Protein AF-R4LUX4-F1 (afdb_monomer)

Nearest PDB structures (foldseek):
  7z79-assembly1_F  TM=7.479E-01  e=6.147E-12  Variovorax paradoxus B4
  3u0g-assembly2_B  TM=7.831E-01  e=1.085E-10  Burkholderia pseudomallei
  3lul-assembly1_A  TM=7.766E-01  e=1.342E-10  Legionella pneumophila subsp. pneumophila str. Philadelphia 1
  3u0g-assembly4_E  TM=7.094E-01  e=3.369E-11  Burkholderia pseudomallei
  3u0g-assembly1_C  TM=7.350E-01  e=1.660E-10  Burkholderia pseudomallei

pLDDT: mean 92.31, std 8.2, range [33.28, 98.62]

Radius of gyration: 31.26 Å; Cα contacts (8 Å, |Δi|>4): 1039; chains: 1; bounding box: 71×44×89 Å

Structure (mmCIF, N/CA/C/O backbone):
data_AF-R4LUX4-F1
#
_entry.id   AF-R4LUX4-F1
#
loop_
_atom_site.group_PDB
_atom_site.id
_atom_site.type_symbol
_atom_site.label_atom_id
_atom_site.label_alt_id
_atom_site.label_comp_id
_atom_site.label_asym_id
_atom_site.label_entity_id
_atom_site.label_seq_id
_atom_site.pdbx_PDB_ins_code
_atom_site.Cartn_x
_atom_site.Cartn_y
_atom_site.Cartn_z
_atom_site.occupancy
_atom_site.B_iso_or_equiv
_atom_site.auth_seq_id
_atom_site.auth_comp_id
_atom_site.auth_asym_id
_atom_site.auth_atom_id
_atom_site.pdbx_PDB_model_num
ATOM 1 N N . MET A 1 1 ? -15.913 13.782 40.954 1.00 81.50 1 MET A N 1
ATOM 2 C CA . MET A 1 1 ? -16.689 12.796 41.747 1.00 81.50 1 MET A CA 1
ATOM 3 C C . MET A 1 1 ? -17.988 13.333 42.365 1.00 81.50 1 MET A C 1
ATOM 5 O O . MET A 1 1 ? -19.037 12.834 41.990 1.00 81.50 1 MET A O 1
ATOM 9 N N . LYS A 1 2 ? -17.994 14.354 43.248 1.00 85.19 2 LYS A N 1
ATOM 10 C CA . LYS A 1 2 ? -19.253 14.875 43.855 1.00 85.19 2 LYS A CA 1
ATOM 11 C C . LYS A 1 2 ? -20.316 15.295 42.820 1.00 85.19 2 LYS A C 1
ATOM 13 O O . LYS A 1 2 ? -21.496 15.018 43.005 1.00 85.19 2 LYS A O 1
ATOM 18 N N . VAL A 1 3 ? -19.883 15.925 41.726 1.00 88.38 3 VAL A N 1
ATOM 19 C CA . VAL A 1 3 ? -20.747 16.317 40.597 1.00 88.38 3 VAL A CA 1
ATOM 20 C C . VAL A 1 3 ? -21.329 15.091 39.877 1.00 88.38 3 VAL A C 1
ATOM 22 O O . VAL A 1 3 ? -22.533 15.034 39.649 1.00 88.38 3 VAL A O 1
ATOM 25 N N . LEU A 1 4 ? -20.501 14.077 39.600 1.00 90.56 4 LEU A N 1
ATOM 26 C CA . LEU A 1 4 ? -20.920 12.819 38.971 1.00 90.56 4 LEU A CA 1
ATOM 27 C C . LEU A 1 4 ? -21.951 12.069 39.825 1.00 90.56 4 LEU A C 1
ATOM 29 O O . LEU A 1 4 ? -23.013 11.719 39.325 1.00 90.56 4 LEU A O 1
ATOM 33 N N . ALA A 1 5 ? -21.687 11.897 41.125 1.00 91.00 5 ALA A N 1
ATOM 34 C CA . ALA A 1 5 ? -22.623 11.250 42.045 1.00 91.00 5 ALA A CA 1
ATOM 35 C C . ALA A 1 5 ? -23.967 11.995 42.118 1.00 91.00 5 ALA A C 1
ATOM 37 O O . ALA A 1 5 ? -25.022 11.368 42.132 1.00 91.00 5 ALA A O 1
ATOM 38 N N . ARG A 1 6 ? -23.953 13.337 42.111 1.00 90.50 6 ARG A N 1
ATOM 39 C CA . ARG A 1 6 ? -25.180 14.148 42.055 1.00 90.50 6 ARG A CA 1
ATOM 40 C C . ARG A 1 6 ? -25.949 13.924 40.750 1.00 90.50 6 ARG A C 1
ATOM 42 O O . ARG A 1 6 ? -27.165 13.769 40.801 1.00 90.50 6 ARG A O 1
ATOM 49 N N . SER A 1 7 ? -25.251 13.893 39.614 1.00 90.94 7 SER A N 1
ATOM 50 C CA . SER A 1 7 ? -25.855 13.620 38.304 1.00 90.94 7 SER A CA 1
ATOM 51 C C . SER A 1 7 ? -26.487 12.225 38.263 1.00 90.94 7 SER A C 1
ATOM 53 O O . SER A 1 7 ? -27.660 12.105 37.919 1.00 90.94 7 SER A O 1
ATOM 55 N N . LEU A 1 8 ? -25.767 11.196 38.724 1.00 91.50 8 LEU A N 1
ATOM 56 C CA . LEU A 1 8 ? -26.280 9.828 38.841 1.00 91.50 8 LEU A CA 1
ATOM 57 C C . LEU A 1 8 ? -27.550 9.778 39.687 1.00 91.50 8 LEU A C 1
ATOM 59 O O . LEU A 1 8 ? -28.575 9.357 39.176 1.00 91.50 8 LEU A O 1
ATOM 63 N N . ARG A 1 9 ? -27.525 10.289 40.926 1.00 92.19 9 ARG A N 1
ATOM 64 C CA . ARG A 1 9 ? -28.705 10.303 41.814 1.00 92.19 9 ARG A CA 1
ATOM 65 C C . ARG A 1 9 ? -29.908 10.993 41.178 1.00 92.19 9 ARG A C 1
ATOM 67 O O . ARG A 1 9 ? -31.028 10.518 41.317 1.00 92.19 9 ARG A O 1
ATOM 74 N N . ARG A 1 10 ? -29.677 12.110 40.481 1.00 89.19 10 ARG A N 1
ATOM 75 C CA . ARG A 1 10 ? -30.729 12.871 39.797 1.00 89.19 10 ARG A CA 1
ATOM 76 C C . ARG A 1 10 ? -31.363 12.072 38.659 1.00 89.19 10 ARG A C 1
ATOM 78 O O . ARG A 1 10 ? -32.576 12.103 38.512 1.00 89.19 10 ARG A O 1
ATOM 85 N N . VAL A 1 11 ? -30.550 11.398 37.848 1.00 87.75 11 VAL A N 1
ATOM 86 C CA . VAL A 1 11 ? -31.018 10.678 36.653 1.00 87.75 11 VAL A CA 1
ATOM 87 C C . VAL A 1 11 ? -31.570 9.294 37.001 1.00 87.75 11 VAL A C 1
ATOM 89 O O . VAL A 1 11 ? -32.545 8.870 36.393 1.00 87.75 11 VAL A O 1
ATOM 92 N N . THR A 1 12 ? -30.974 8.586 37.965 1.00 86.94 12 THR A N 1
ATOM 93 C CA . THR A 1 12 ? -31.423 7.247 38.385 1.00 86.94 12 THR A CA 1
ATOM 94 C C . THR A 1 12 ? -32.532 7.292 39.431 1.00 86.94 12 THR A C 1
ATOM 96 O O . THR A 1 12 ? -33.213 6.293 39.629 1.00 86.94 12 THR A O 1
ATOM 99 N N . GLY A 1 13 ? -32.701 8.419 40.127 1.00 89.44 13 GLY A N 1
ATOM 100 C CA . GLY A 1 13 ? -33.674 8.561 41.207 1.00 89.44 13 GLY A CA 1
ATOM 101 C C . GLY A 1 13 ? -33.299 7.823 42.495 1.00 89.44 13 GLY A C 1
ATOM 102 O O . GLY A 1 13 ? -34.157 7.680 43.358 1.00 89.44 13 GLY A O 1
ATOM 103 N N . VAL A 1 14 ? -32.049 7.359 42.654 1.00 87.88 14 VAL A N 1
ATOM 104 C CA . VAL A 1 14 ? -31.602 6.596 43.836 1.00 87.88 14 VAL A CA 1
ATOM 105 C C . VAL A 1 14 ? -30.815 7.497 44.800 1.00 87.88 14 VAL A C 1
ATOM 107 O O . VAL A 1 14 ? -29.633 7.748 44.556 1.00 87.88 14 VAL A O 1
ATOM 110 N N . PRO A 1 15 ? -31.400 7.990 45.913 1.00 83.75 15 PRO A N 1
ATOM 111 C CA . PRO A 1 15 ? -30.764 9.014 46.750 1.00 83.75 15 PRO A CA 1
ATOM 112 C C . PRO A 1 15 ? -29.515 8.517 47.492 1.00 83.75 15 PRO A C 1
ATOM 114 O O . PRO A 1 15 ? -28.568 9.281 47.687 1.00 83.75 15 PRO A O 1
ATOM 117 N N . GLY A 1 16 ? -29.509 7.235 47.879 1.00 86.56 16 GLY A N 1
ATOM 118 C CA . GLY A 1 16 ? -28.432 6.584 48.635 1.00 86.56 16 GLY A CA 1
ATOM 119 C C . GLY A 1 16 ? -27.226 6.147 47.801 1.00 86.56 16 GLY A C 1
ATOM 120 O O . GLY A 1 16 ? -26.263 5.640 48.365 1.00 86.56 16 GLY A O 1
ATOM 121 N N . LEU A 1 17 ? -27.250 6.353 46.479 1.00 91.88 17 LEU A N 1
ATOM 122 C CA . LEU A 1 17 ? -26.187 5.914 45.578 1.00 91.88 17 LEU A CA 1
ATOM 123 C C . LEU A 1 17 ? -24.848 6.579 45.925 1.00 91.88 17 LEU A C 1
ATOM 125 O O . LEU A 1 17 ? -24.749 7.813 46.025 1.00 91.88 17 LEU A O 1
ATOM 129 N N . THR A 1 18 ? -23.800 5.772 46.059 1.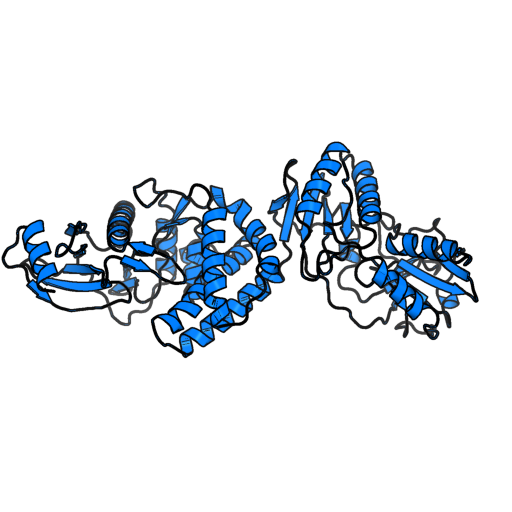00 92.31 18 THR A N 1
ATOM 130 C CA . THR A 1 18 ? -22.417 6.218 46.252 1.00 92.31 18 THR A CA 1
ATOM 131 C C . THR A 1 18 ? -21.567 5.877 45.031 1.00 92.31 18 THR A C 1
ATOM 133 O O . THR A 1 18 ? -21.875 4.975 44.254 1.00 92.31 18 THR A O 1
ATOM 136 N N . VAL A 1 19 ? -20.509 6.664 44.828 1.00 94.19 19 VAL A N 1
ATOM 137 C CA . VAL A 1 19 ? -19.530 6.466 43.755 1.00 94.19 19 VAL A CA 1
ATOM 138 C C . VAL A 1 19 ? -18.154 6.481 44.393 1.00 94.19 19 VAL A C 1
ATOM 140 O O . VAL A 1 19 ? -17.833 7.438 45.109 1.00 94.19 19 VAL A O 1
ATOM 143 N N . ARG A 1 20 ? -17.355 5.446 44.139 1.00 94.50 20 ARG A N 1
ATOM 144 C CA . ARG A 1 20 ? -15.985 5.331 44.645 1.00 94.50 20 ARG A CA 1
ATOM 145 C C . ARG A 1 20 ? -14.988 5.131 43.501 1.00 94.50 20 ARG A C 1
ATOM 147 O O . ARG A 1 20 ? -15.307 4.396 42.564 1.00 94.50 20 ARG A O 1
ATOM 154 N N . PRO A 1 21 ? -13.787 5.731 43.581 1.00 94.62 21 PRO A N 1
ATOM 155 C CA . PRO A 1 21 ? -12.751 5.523 42.580 1.00 94.62 21 PRO A CA 1
ATOM 156 C C . PRO A 1 21 ? -12.417 4.044 42.427 1.00 94.62 21 PRO A C 1
ATOM 158 O O . PRO A 1 21 ? -12.367 3.318 43.425 1.00 94.62 21 PRO A O 1
ATOM 161 N N . TRP A 1 22 ? -12.166 3.604 41.197 1.00 93.00 22 TRP A N 1
ATOM 162 C CA . TRP A 1 22 ? -11.756 2.222 40.955 1.00 93.00 22 TRP A CA 1
ATOM 163 C C . TRP A 1 22 ? -10.667 2.084 39.901 1.00 93.00 22 TRP A C 1
ATOM 165 O O . TRP A 1 22 ? -9.564 1.650 40.227 1.00 93.00 22 TRP A O 1
ATOM 175 N N . ARG A 1 23 ? -10.950 2.455 38.653 1.00 89.44 23 ARG A N 1
ATOM 176 C CA . ARG A 1 23 ? -9.988 2.398 37.549 1.00 89.44 23 ARG A CA 1
ATOM 177 C C . ARG A 1 23 ? -9.995 3.702 36.763 1.00 89.44 23 ARG A C 1
ATOM 179 O O . ARG A 1 23 ? -10.965 4.458 36.765 1.00 89.44 23 ARG A O 1
ATOM 186 N N . ALA A 1 24 ? -8.895 3.948 36.069 1.00 86.44 24 ALA A N 1
ATOM 187 C CA . ALA A 1 24 ? -8.734 5.087 35.186 1.00 86.44 24 ALA A CA 1
ATOM 188 C C . ALA A 1 24 ? -8.078 4.621 33.890 1.00 86.44 24 ALA A C 1
ATOM 190 O O . ALA A 1 24 ? -7.074 3.914 33.932 1.00 86.44 24 ALA A O 1
ATOM 191 N N . GLY A 1 25 ? -8.659 5.009 32.761 1.00 84.12 25 GLY A N 1
ATOM 192 C CA . GLY A 1 25 ? -8.005 4.964 31.461 1.00 84.12 25 GLY A CA 1
ATOM 193 C C . GLY A 1 25 ? -7.471 6.342 31.077 1.00 84.12 25 GLY A C 1
ATOM 194 O O . GLY A 1 25 ? -7.556 7.303 31.847 1.00 84.12 25 GLY A O 1
ATOM 195 N N . THR A 1 26 ? -6.962 6.442 29.853 1.00 84.06 26 THR A N 1
ATOM 196 C CA . THR A 1 26 ? -6.489 7.703 29.270 1.00 84.06 26 THR A CA 1
ATOM 197 C C . THR A 1 26 ? -7.596 8.753 29.238 1.00 84.06 26 THR A C 1
ATOM 199 O O . THR A 1 26 ? -7.427 9.835 29.800 1.00 84.06 26 THR A O 1
ATOM 202 N N . ASP A 1 27 ? -8.758 8.383 28.691 1.00 89.94 27 ASP A N 1
ATOM 203 C CA . ASP A 1 27 ? -9.858 9.311 28.400 1.00 89.94 27 ASP A CA 1
ATOM 204 C C . ASP A 1 27 ? -11.006 9.262 29.409 1.00 89.94 27 ASP A C 1
ATOM 206 O O . ASP A 1 27 ? -11.754 10.230 29.563 1.00 89.94 27 ASP A O 1
ATOM 210 N N . PHE A 1 28 ? -11.154 8.140 30.118 1.00 93.69 28 PHE A N 1
ATOM 211 C CA . PHE A 1 28 ? -12.303 7.869 30.978 1.00 93.69 28 PHE A CA 1
ATOM 212 C C . PHE A 1 28 ? -11.886 7.446 32.382 1.00 93.69 28 PHE A C 1
ATOM 214 O O . PHE A 1 28 ? -10.987 6.627 32.573 1.00 93.69 28 PHE A O 1
ATOM 221 N N . TRP A 1 29 ? -12.613 7.950 33.374 1.00 94.94 29 TRP A N 1
ATOM 222 C CA . TRP A 1 29 ? -12.705 7.319 34.686 1.00 94.94 29 TRP A CA 1
ATOM 223 C C . TRP A 1 29 ? -13.683 6.149 34.617 1.00 94.94 29 TRP A C 1
ATOM 225 O O . TRP A 1 29 ? -14.701 6.247 33.929 1.00 94.94 29 TRP A O 1
ATOM 235 N N . ALA A 1 30 ? -13.397 5.073 35.345 1.00 94.94 30 ALA A N 1
ATOM 236 C CA . ALA A 1 30 ? -14.282 3.932 35.537 1.00 94.94 30 ALA A CA 1
ATOM 237 C C . ALA A 1 30 ? -14.440 3.693 37.044 1.00 94.94 30 ALA A C 1
ATOM 239 O O . ALA A 1 30 ? -13.622 3.017 37.670 1.00 94.94 30 ALA A O 1
ATOM 240 N N . ASP A 1 31 ? -15.483 4.280 37.623 1.00 96.31 31 ASP A N 1
ATOM 241 C CA . ASP A 1 31 ? -15.721 4.298 39.067 1.00 96.31 31 ASP A CA 1
ATOM 242 C C . ASP A 1 31 ? -16.778 3.262 39.463 1.00 96.31 31 ASP A C 1
ATOM 244 O O . ASP A 1 31 ? -17.703 2.979 38.700 1.00 96.31 31 ASP A O 1
ATOM 248 N N . LEU A 1 32 ? -16.667 2.701 40.667 1.00 95.81 32 LEU A N 1
ATOM 249 C CA . LEU A 1 32 ? -17.656 1.758 41.187 1.00 95.81 32 LEU A CA 1
ATOM 250 C C . LEU A 1 32 ? -18.855 2.506 41.762 1.00 95.81 32 LEU A C 1
ATOM 252 O O . LEU A 1 32 ? -18.706 3.524 42.442 1.00 95.81 32 LEU A O 1
ATOM 256 N N . VAL A 1 33 ? -20.040 1.968 41.500 1.00 95.19 33 VAL A N 1
ATOM 257 C CA . VAL A 1 33 ? -21.323 2.498 41.951 1.00 95.19 33 VAL A CA 1
ATOM 258 C C . VAL A 1 33 ? -22.009 1.469 42.837 1.00 95.19 33 VAL A C 1
ATOM 260 O O . VAL A 1 33 ? -22.223 0.327 42.418 1.00 95.19 33 VAL A O 1
ATOM 263 N N . GLU A 1 34 ? -22.385 1.905 44.036 1.00 92.38 34 GLU A N 1
ATOM 264 C CA . GLU A 1 34 ? -23.110 1.115 45.031 1.00 92.38 34 GLU A CA 1
ATOM 265 C C . GLU A 1 34 ? -24.431 1.821 45.351 1.00 92.38 34 GLU A C 1
ATOM 267 O O . GLU A 1 34 ? -24.452 2.986 45.750 1.00 92.38 34 GLU A O 1
ATOM 272 N N . ASP A 1 35 ? -25.550 1.133 45.138 1.00 88.38 35 ASP A N 1
ATOM 273 C CA . ASP A 1 35 ? -26.897 1.688 45.320 1.00 88.38 35 ASP A CA 1
ATOM 274 C C . ASP A 1 35 ? -27.881 0.698 45.969 1.00 88.38 35 ASP A C 1
ATOM 276 O O . ASP A 1 35 ? -29.094 0.869 45.879 1.00 88.38 35 ASP A O 1
ATOM 280 N N . GLY A 1 36 ? -27.349 -0.333 46.637 1.00 82.62 36 GLY A N 1
ATOM 281 C CA . GLY A 1 36 ? -28.125 -1.417 47.249 1.00 82.62 36 GLY A CA 1
ATOM 282 C C . GLY A 1 36 ? -28.483 -2.558 46.291 1.00 82.62 36 GLY A C 1
ATOM 283 O O . GLY A 1 36 ? -29.062 -3.547 46.733 1.00 82.62 36 GLY A O 1
ATOM 284 N N . THR A 1 37 ? -28.125 -2.449 45.006 1.00 83.44 37 THR A N 1
ATOM 285 C CA . THR A 1 37 ? -28.232 -3.531 44.013 1.00 83.44 37 THR A CA 1
ATOM 286 C C . THR A 1 37 ? -26.865 -4.160 43.715 1.00 83.44 37 THR A C 1
ATOM 288 O O . THR A 1 37 ? -25.879 -3.887 44.407 1.00 83.44 37 THR A O 1
ATOM 291 N N . ALA A 1 38 ? -26.794 -5.035 42.704 1.00 87.00 38 ALA A N 1
ATOM 292 C CA . ALA A 1 38 ? -25.530 -5.606 42.250 1.00 87.00 38 ALA A CA 1
ATOM 293 C C . ALA A 1 38 ? -24.514 -4.495 41.893 1.00 87.00 38 ALA A C 1
ATOM 295 O O . ALA A 1 38 ? -24.895 -3.467 41.322 1.00 87.00 38 ALA A O 1
ATOM 296 N N . PRO A 1 39 ? -23.218 -4.678 42.211 1.00 89.12 39 PRO A N 1
ATOM 297 C CA . PRO A 1 39 ? -22.206 -3.666 41.945 1.00 89.12 39 PRO A CA 1
ATOM 298 C C . PRO A 1 39 ? -22.127 -3.347 40.449 1.00 89.12 39 PRO A C 1
ATOM 300 O O . PRO A 1 39 ? -22.263 -4.212 39.583 1.00 89.12 39 PRO A O 1
ATOM 303 N N . SER A 1 40 ? -21.887 -2.076 40.145 1.00 95.75 40 SER A N 1
ATOM 304 C CA . SER A 1 40 ? -21.846 -1.572 38.771 1.00 95.75 40 SER A CA 1
ATOM 305 C C . SER A 1 40 ? -20.712 -0.575 38.585 1.00 95.75 40 SER A C 1
ATOM 307 O O . SER A 1 40 ? -20.124 -0.098 39.556 1.00 95.75 40 SER A O 1
ATOM 309 N N . VAL A 1 41 ? -20.397 -0.270 37.331 1.00 96.12 41 VAL A N 1
ATOM 310 C CA . VAL A 1 41 ? -19.317 0.642 36.952 1.00 96.12 41 VAL A CA 1
ATOM 311 C C . VAL A 1 41 ? -19.913 1.817 36.200 1.00 96.12 41 VAL A C 1
ATOM 313 O O . VAL A 1 41 ? -20.733 1.630 35.304 1.00 96.12 41 VAL A O 1
ATOM 316 N N . VAL A 1 42 ? -19.493 3.033 36.527 1.00 96.25 42 VAL A N 1
ATOM 317 C CA . VAL A 1 42 ? -19.797 4.222 35.734 1.00 96.25 42 VAL A CA 1
ATOM 318 C C . VAL A 1 42 ? -18.545 4.688 35.001 1.00 96.25 42 VAL A C 1
ATOM 320 O O . VAL A 1 42 ? -17.526 4.993 35.617 1.00 96.25 42 VAL A O 1
ATOM 323 N N . ARG A 1 43 ? -18.630 4.750 33.670 1.00 96.44 43 ARG A N 1
ATOM 324 C CA . ARG A 1 43 ? -17.639 5.405 32.814 1.00 96.44 43 ARG A CA 1
ATOM 325 C C . ARG A 1 43 ? -18.000 6.879 32.669 1.00 96.44 43 ARG A C 1
ATOM 327 O O . ARG A 1 43 ? -19.142 7.194 32.331 1.00 96.44 43 ARG A O 1
ATOM 334 N N . SER A 1 44 ? -17.048 7.777 32.911 1.00 95.62 44 SER A N 1
ATOM 335 C CA . SER A 1 44 ? -17.222 9.223 32.699 1.00 95.62 44 SER A CA 1
ATOM 336 C C . SER A 1 44 ? -15.960 9.852 32.103 1.00 95.62 44 SER A C 1
ATOM 338 O O . SER A 1 44 ? -14.862 9.421 32.464 1.00 95.62 44 SER A O 1
ATOM 340 N N . PRO A 1 45 ? -16.071 10.830 31.184 1.00 94.25 45 PRO A N 1
ATOM 341 C CA . PRO A 1 45 ? -14.900 11.434 30.562 1.00 94.25 45 PRO A CA 1
ATOM 342 C C . PRO A 1 45 ? -14.028 12.170 31.584 1.00 94.25 45 PRO A C 1
ATOM 344 O O . PRO A 1 45 ? -14.539 12.811 32.507 1.00 94.25 45 PRO A O 1
ATOM 347 N N . ARG A 1 46 ? -12.706 12.144 31.396 1.00 91.94 46 ARG A N 1
ATOM 348 C CA . ARG A 1 46 ? -11.780 13.008 32.152 1.00 91.94 46 ARG A CA 1
ATOM 349 C C . ARG A 1 46 ? -11.921 14.470 31.729 1.00 91.94 46 ARG A C 1
ATOM 351 O O . ARG A 1 46 ? -11.795 15.363 32.564 1.00 91.94 46 ARG A O 1
ATOM 358 N N . ALA A 1 47 ? -12.245 14.690 30.458 1.00 90.81 47 ALA A N 1
ATOM 359 C CA . ALA A 1 47 ? -12.674 15.956 29.883 1.00 90.81 47 ALA A CA 1
ATOM 360 C C . ALA A 1 47 ? -13.790 15.687 28.862 1.00 90.81 47 ALA A C 1
ATOM 362 O O . ALA A 1 47 ? -13.750 14.682 28.164 1.00 90.81 47 ALA A O 1
ATOM 363 N N . GLU A 1 48 ? -14.785 16.572 28.754 1.00 91.31 48 GLU A N 1
ATOM 364 C CA . GLU A 1 48 ? -15.868 16.402 27.765 1.00 91.31 48 GLU A CA 1
ATOM 365 C C . GLU A 1 48 ? -15.362 16.578 26.328 1.00 91.31 48 GLU A C 1
ATOM 367 O O . GLU A 1 48 ? -15.870 15.933 25.411 1.00 91.31 48 GLU A O 1
ATOM 372 N N . ARG A 1 49 ? -14.365 17.452 26.132 1.00 92.38 49 ARG A N 1
ATOM 373 C CA . ARG A 1 49 ? -13.749 17.722 24.832 1.00 92.38 49 ARG A CA 1
ATOM 374 C C . ARG A 1 49 ? -12.242 17.847 24.939 1.00 92.38 49 ARG A C 1
ATOM 376 O O . ARG A 1 49 ? -11.750 18.548 25.823 1.00 92.38 49 ARG A O 1
ATOM 383 N N . VAL A 1 50 ? -11.532 17.205 24.019 1.00 91.31 50 VAL A N 1
ATOM 384 C CA . VAL A 1 50 ? -10.071 17.279 23.900 1.00 91.31 50 VAL A CA 1
ATOM 385 C C . VAL A 1 50 ? -9.706 17.431 22.433 1.00 91.31 50 VAL A C 1
ATOM 387 O O . VAL A 1 50 ? -10.275 16.762 21.575 1.00 91.31 50 VAL A O 1
ATOM 390 N N . ARG A 1 51 ? -8.727 18.294 22.148 1.00 91.12 51 ARG A N 1
ATOM 391 C CA . ARG A 1 51 ? -8.107 18.389 20.828 1.00 91.12 51 ARG A CA 1
ATOM 392 C C . ARG A 1 51 ? -6.764 17.666 20.840 1.00 91.12 51 ARG A C 1
ATOM 394 O O . ARG A 1 51 ? -5.876 18.075 21.579 1.00 91.12 51 ARG A O 1
ATOM 401 N N . THR A 1 52 ? -6.599 16.665 19.981 1.00 88.38 52 THR A N 1
ATOM 402 C CA . THR A 1 52 ? -5.349 15.906 19.821 1.00 88.38 52 THR A CA 1
ATOM 403 C C . THR A 1 52 ? -4.708 16.163 18.459 1.00 88.38 52 THR A C 1
ATOM 405 O O . THR A 1 52 ? -5.362 16.598 17.505 1.00 88.38 52 THR A O 1
ATOM 408 N N . SER A 1 53 ? -3.406 15.892 18.344 1.00 86.69 53 SER A N 1
ATOM 409 C CA . SER A 1 53 ? -2.674 16.022 17.077 1.00 86.69 53 SER A CA 1
ATOM 410 C C . SER A 1 53 ? -3.084 14.957 16.045 1.00 86.69 53 SER A C 1
ATOM 412 O O . SER A 1 53 ? -2.994 15.192 14.836 1.00 86.69 53 SER A O 1
ATOM 414 N N . TYR A 1 54 ? -3.581 13.807 16.510 1.00 85.56 54 TYR A N 1
ATOM 415 C CA . TYR A 1 54 ? -3.764 12.591 15.718 1.00 85.56 54 TYR A CA 1
ATOM 416 C C . TYR A 1 54 ? -5.233 12.234 15.413 1.00 85.56 54 TYR A C 1
ATOM 418 O O . TYR A 1 54 ? -5.473 11.604 14.385 1.00 85.56 54 TYR A O 1
ATOM 426 N N . ASP A 1 55 ? -6.202 12.679 16.226 1.00 84.38 55 ASP A N 1
ATOM 427 C CA . ASP A 1 55 ? -7.649 12.475 16.002 1.00 84.38 55 ASP A CA 1
ATOM 428 C C . ASP A 1 55 ? -8.460 13.794 15.958 1.00 84.38 55 ASP A C 1
ATOM 430 O O . ASP A 1 55 ? -9.629 13.787 15.576 1.00 84.38 55 ASP A O 1
ATOM 434 N N . GLY A 1 56 ? -7.841 14.954 16.215 1.00 87.69 56 GLY A N 1
ATOM 435 C CA . GLY A 1 56 ? -8.498 16.261 16.084 1.00 87.69 56 GLY A CA 1
ATOM 436 C C . GLY A 1 56 ? -9.351 16.609 17.304 1.00 87.69 56 GLY A C 1
ATOM 437 O O . GLY A 1 56 ? -8.943 16.328 18.423 1.00 87.69 56 GLY A O 1
ATOM 438 N N . ASP A 1 57 ? -10.491 17.281 17.110 1.00 90.19 57 ASP A N 1
ATOM 439 C CA . ASP A 1 57 ? -11.409 17.638 18.205 1.00 90.19 57 ASP A CA 1
ATOM 440 C C . ASP A 1 57 ? -12.352 16.468 18.518 1.00 90.19 57 ASP A C 1
ATOM 442 O O . ASP A 1 57 ? -13.137 16.050 17.663 1.00 90.19 57 ASP A O 1
ATOM 446 N N . VAL A 1 58 ? -12.264 15.933 19.734 1.00 91.38 58 VAL A N 1
ATOM 447 C CA . VAL A 1 58 ? -13.011 14.757 20.190 1.00 91.38 58 VAL A CA 1
ATOM 448 C C . VAL A 1 58 ? -13.989 15.169 21.280 1.00 91.38 58 VAL A C 1
ATOM 450 O O . VAL A 1 58 ? -13.591 15.739 22.291 1.00 91.38 58 VAL A O 1
ATOM 453 N N . ASP A 1 59 ? -15.270 14.847 21.091 1.00 94.19 59 ASP A N 1
ATOM 454 C CA . ASP A 1 59 ? -16.326 15.020 22.092 1.00 94.19 59 ASP A CA 1
ATOM 455 C C . ASP A 1 59 ? -16.639 13.667 22.752 1.00 94.19 59 ASP A C 1
ATOM 457 O O . ASP A 1 59 ? -17.294 12.798 22.166 1.00 94.19 59 A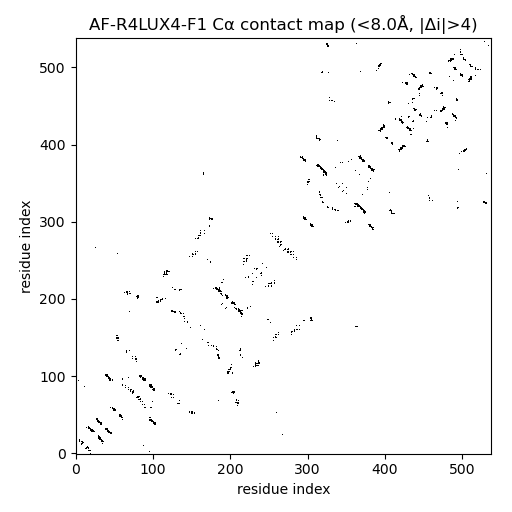SP A O 1
ATOM 461 N N . PHE A 1 60 ? -16.159 13.471 23.980 1.00 94.12 60 PHE A N 1
ATOM 462 C CA . PHE A 1 60 ? -16.261 12.193 24.686 1.00 94.12 60 PHE A CA 1
ATOM 463 C C . PHE A 1 60 ? -17.682 11.865 25.149 1.00 94.12 60 PHE A C 1
ATOM 465 O O . PHE A 1 60 ? -18.027 10.691 25.302 1.00 94.12 60 PHE A O 1
ATOM 472 N N . GLY A 1 61 ? -18.553 12.866 25.284 1.00 94.06 61 GLY A N 1
ATOM 473 C CA . GLY A 1 61 ? -19.981 12.618 25.441 1.00 94.06 61 GLY A CA 1
ATOM 474 C C . GLY A 1 61 ? -20.573 11.930 24.206 1.00 94.06 61 GLY A C 1
ATOM 475 O O . GLY A 1 61 ? -21.465 11.091 24.338 1.00 94.06 61 GLY A O 1
ATOM 476 N N . VAL A 1 62 ? -20.110 12.269 22.989 1.00 94.12 62 VAL A N 1
ATOM 477 C CA . VAL A 1 62 ? -20.578 11.615 21.744 1.00 94.12 62 VAL A CA 1
ATOM 478 C C . VAL A 1 62 ? -20.017 10.201 21.676 1.00 94.12 62 VAL A C 1
ATOM 480 O O . VAL A 1 62 ? -20.721 9.279 21.264 1.00 94.12 62 VAL A O 1
ATOM 483 N N . VAL A 1 63 ? -18.776 10.021 22.128 1.00 95.44 63 VAL A N 1
ATOM 484 C CA . VAL A 1 63 ? -18.133 8.709 22.232 1.00 95.44 63 VAL A CA 1
ATOM 485 C C . VAL A 1 63 ? -18.935 7.765 23.131 1.00 95.44 63 VAL A C 1
ATOM 487 O O . VAL A 1 63 ? -19.231 6.656 22.693 1.00 95.44 63 VAL A O 1
ATOM 490 N N . LEU A 1 64 ? -19.367 8.203 24.321 1.00 96.00 64 LEU A N 1
ATOM 491 C CA . LEU A 1 64 ? -20.189 7.377 25.222 1.00 96.00 64 LEU A CA 1
ATOM 492 C C . LEU A 1 64 ? -21.561 7.029 24.635 1.00 96.00 64 LEU A C 1
ATOM 494 O O . LEU A 1 64 ? -22.039 5.905 24.781 1.00 96.00 64 LEU A O 1
ATOM 498 N N . GLU A 1 65 ? -22.201 7.978 23.951 1.00 95.75 65 GLU A N 1
ATOM 499 C CA . GLU A 1 65 ? -23.475 7.732 23.270 1.00 95.75 65 GLU A CA 1
ATOM 500 C C . GLU A 1 65 ? -23.322 6.674 22.167 1.00 95.75 65 GLU A C 1
ATOM 502 O O . GLU A 1 65 ? -24.136 5.753 22.067 1.00 95.75 65 GLU A O 1
ATOM 507 N N . LYS A 1 66 ? -22.242 6.763 21.380 1.00 96.38 66 LYS A N 1
ATOM 508 C CA . LYS A 1 66 ? -21.880 5.781 20.350 1.00 96.38 66 LYS A CA 1
ATOM 509 C C . LYS A 1 66 ? -21.566 4.409 20.961 1.00 96.38 66 LYS A C 1
ATOM 511 O O . LYS A 1 66 ? -22.068 3.400 20.469 1.00 96.38 66 LYS A O 1
ATOM 516 N N . GLU A 1 67 ? -20.797 4.366 22.049 1.00 97.19 67 GLU A N 1
ATOM 517 C CA . GLU A 1 67 ? -20.483 3.143 22.801 1.00 97.19 67 GLU A CA 1
ATOM 518 C C . GLU A 1 67 ? -21.761 2.449 23.299 1.00 97.19 67 GLU A C 1
ATOM 520 O O . GLU A 1 67 ? -21.926 1.246 23.097 1.00 97.19 67 GLU A O 1
ATOM 525 N N . ALA A 1 68 ? -22.726 3.197 23.843 1.00 97.25 68 ALA A N 1
ATOM 526 C CA . ALA A 1 68 ? -24.009 2.638 24.267 1.00 97.25 68 ALA A CA 1
ATOM 527 C C . ALA A 1 68 ? -24.805 2.013 23.103 1.00 97.25 68 ALA A C 1
ATOM 529 O O . ALA A 1 68 ? -25.479 0.997 23.286 1.00 97.25 68 ALA A O 1
ATOM 530 N N . VAL A 1 69 ? -24.745 2.593 21.899 1.00 97.81 69 VAL A N 1
ATOM 531 C CA . VAL A 1 69 ? -25.370 2.002 20.702 1.00 97.81 69 VAL A CA 1
ATOM 532 C C . VAL A 1 69 ? -24.653 0.711 20.296 1.00 97.81 69 VAL A C 1
ATOM 534 O O . VAL A 1 69 ? -25.325 -0.293 20.053 1.00 97.81 69 VAL A O 1
ATOM 537 N N . ALA A 1 70 ? -23.317 0.703 20.266 1.00 98.06 70 ALA A N 1
ATOM 538 C CA . ALA A 1 70 ? -22.529 -0.486 19.933 1.00 98.06 70 ALA A CA 1
ATOM 539 C C . ALA A 1 70 ? -22.805 -1.646 20.899 1.00 98.06 70 ALA A C 1
ATOM 541 O O . ALA A 1 70 ? -23.113 -2.750 20.452 1.00 98.06 70 ALA A O 1
ATOM 542 N N . LEU A 1 71 ? -22.785 -1.383 22.208 1.00 98.25 71 LEU A N 1
ATOM 543 C CA . LEU A 1 71 ? -23.086 -2.368 23.249 1.00 98.25 71 LEU A CA 1
ATOM 544 C C . LEU A 1 71 ? -24.470 -3.002 23.055 1.00 98.25 71 LEU A C 1
ATOM 546 O O . LEU A 1 71 ? -24.594 -4.223 23.107 1.00 98.25 71 LEU A O 1
ATOM 550 N N . ARG A 1 72 ? -25.508 -2.208 22.748 1.00 97.94 72 ARG A N 1
ATOM 551 C CA . ARG A 1 72 ? -26.853 -2.745 22.459 1.00 97.94 72 ARG A CA 1
ATOM 552 C C . ARG A 1 72 ? -26.869 -3.652 21.234 1.00 97.94 72 ARG A C 1
ATOM 554 O O . ARG A 1 72 ? -27.504 -4.702 21.267 1.00 97.94 72 ARG A O 1
ATOM 561 N N . LEU A 1 73 ? -26.186 -3.257 20.160 1.00 98.25 73 LEU A N 1
ATOM 562 C CA . LEU A 1 73 ? -26.096 -4.057 18.936 1.00 98.25 73 LEU A CA 1
ATOM 563 C C . LEU A 1 73 ? -25.358 -5.378 19.183 1.00 98.25 73 LEU A C 1
ATOM 565 O O . LEU A 1 73 ? -25.800 -6.427 18.720 1.00 98.25 73 LEU A O 1
ATOM 569 N N . MET A 1 74 ? -24.260 -5.333 19.938 1.00 98.50 74 MET A N 1
ATOM 570 C CA . MET A 1 74 ? -23.481 -6.512 20.314 1.00 98.50 74 MET A CA 1
ATOM 571 C C . MET A 1 74 ? -24.283 -7.455 21.216 1.00 98.50 74 MET A C 1
ATOM 573 O O . MET A 1 74 ? -24.330 -8.654 20.940 1.00 98.50 74 MET A O 1
ATOM 577 N N . ALA A 1 75 ? -24.974 -6.924 22.228 1.00 98.19 75 ALA A N 1
ATOM 578 C CA . ALA A 1 75 ? -25.854 -7.698 23.100 1.00 98.19 75 ALA A CA 1
ATOM 579 C C . ALA A 1 75 ? -26.994 -8.362 22.308 1.00 98.19 75 ALA A C 1
ATOM 581 O O . ALA A 1 75 ? -27.228 -9.560 22.452 1.00 98.19 75 ALA A O 1
ATOM 582 N N . ALA A 1 76 ? -27.648 -7.621 21.404 1.00 97.88 76 ALA A N 1
ATOM 583 C CA . ALA A 1 76 ? -28.701 -8.153 20.535 1.00 97.88 76 ALA A CA 1
ATOM 584 C C . ALA A 1 76 ? -28.192 -9.252 19.585 1.00 97.88 76 ALA A C 1
ATOM 586 O O . ALA A 1 76 ? -28.927 -10.179 19.253 1.00 97.88 76 ALA A O 1
ATOM 587 N N . ALA A 1 77 ? -26.923 -9.183 19.175 1.00 97.69 77 ALA A N 1
ATOM 588 C CA . ALA A 1 77 ? -26.259 -10.228 18.402 1.00 97.69 77 ALA A CA 1
ATOM 589 C C . ALA A 1 77 ? -25.763 -11.408 19.263 1.00 97.69 77 ALA A C 1
ATOM 591 O O . ALA A 1 77 ? -25.141 -12.329 18.726 1.00 97.69 77 ALA A O 1
ATOM 592 N N . GLY A 1 78 ? -26.010 -11.396 20.579 1.00 97.94 78 GLY A N 1
ATOM 593 C CA . GLY A 1 78 ? -25.601 -12.429 21.531 1.00 97.94 78 GLY A CA 1
ATOM 594 C C . GLY A 1 78 ? -24.091 -12.480 21.769 1.00 97.94 78 GLY A C 1
ATOM 595 O O . GLY A 1 78 ? -23.540 -13.575 21.931 1.00 97.94 78 GLY A O 1
ATOM 596 N N . LEU A 1 79 ? -23.406 -11.339 21.676 1.00 98.31 79 LEU A N 1
ATOM 597 C CA . LEU A 1 79 ? -21.990 -11.210 22.018 1.00 98.31 79 LEU A CA 1
ATOM 598 C C . LEU A 1 79 ? -21.823 -10.900 23.511 1.00 98.31 79 LEU A C 1
ATOM 600 O O . LEU A 1 79 ? -22.676 -10.221 24.082 1.00 98.31 79 LEU A O 1
ATOM 604 N N . PRO A 1 80 ? -20.728 -11.364 24.139 1.00 97.81 80 PRO A N 1
ATOM 605 C CA . PRO A 1 80 ? -20.467 -11.096 25.547 1.00 97.81 80 PRO A CA 1
ATOM 606 C C . PRO A 1 80 ? -20.071 -9.626 25.733 1.00 97.81 80 PRO A C 1
ATOM 608 O O . PRO A 1 80 ? -18.988 -9.212 25.322 1.00 97.81 80 PRO A O 1
ATOM 611 N N . VAL A 1 81 ? -20.955 -8.834 26.335 1.00 98.19 81 VAL A N 1
ATOM 612 C CA . VAL A 1 81 ? -20.761 -7.411 26.655 1.00 98.19 81 VAL A CA 1
ATOM 613 C C . VAL A 1 81 ? -21.442 -7.088 27.989 1.00 98.19 81 VAL A C 1
ATOM 615 O O . VAL A 1 81 ? -22.389 -7.788 28.355 1.00 98.19 81 VAL A O 1
ATOM 618 N N . PRO A 1 82 ? -21.002 -6.051 28.723 1.00 97.56 82 PRO A N 1
ATOM 619 C CA . PRO A 1 82 ? -21.697 -5.629 29.934 1.00 97.56 82 PRO A CA 1
ATOM 620 C C . PRO A 1 82 ? -23.103 -5.094 29.624 1.00 97.56 82 PRO A C 1
ATOM 622 O O . PRO A 1 82 ? -23.341 -4.471 28.586 1.00 97.56 82 PRO A O 1
ATOM 625 N N . GLU A 1 83 ? -24.025 -5.285 30.564 1.00 96.56 83 GLU A N 1
ATOM 626 C CA . GLU A 1 83 ? -25.365 -4.711 30.500 1.00 96.56 83 GLU A CA 1
ATOM 627 C C . GLU A 1 83 ? -25.305 -3.194 30.706 1.00 96.56 83 GLU A C 1
ATOM 629 O O . GLU A 1 83 ? -24.591 -2.697 31.579 1.00 96.56 83 GLU A O 1
ATOM 634 N N . ILE A 1 84 ? -26.085 -2.443 29.924 1.00 96.88 84 ILE A N 1
ATOM 635 C CA . ILE A 1 84 ? -26.250 -1.002 30.128 1.00 96.88 84 ILE A CA 1
ATOM 636 C C . ILE A 1 84 ? -27.338 -0.769 31.173 1.00 96.88 84 ILE A C 1
ATOM 638 O O . ILE A 1 84 ? -28.517 -0.977 30.901 1.00 96.88 84 ILE A O 1
ATOM 642 N N . LEU A 1 85 ? -26.941 -0.235 32.325 1.00 95.06 85 LEU A N 1
ATOM 643 C CA . LEU A 1 85 ? -27.840 0.083 33.438 1.00 95.06 85 LEU A CA 1
ATOM 644 C C . LEU A 1 85 ? -28.349 1.529 33.391 1.00 95.06 85 LEU A C 1
ATOM 646 O O . LEU A 1 85 ? -29.346 1.873 34.018 1.00 95.06 85 LEU A O 1
ATOM 650 N N . GLY A 1 86 ? -27.656 2.409 32.669 1.00 94.00 86 GLY A N 1
ATOM 651 C CA . GLY A 1 86 ? -28.072 3.797 32.508 1.00 94.00 86 GLY A CA 1
ATOM 652 C C . GLY A 1 86 ? -27.072 4.612 31.705 1.00 94.00 86 GLY A C 1
ATOM 653 O O . GLY A 1 86 ? -25.918 4.227 31.549 1.00 94.00 86 GLY A O 1
ATOM 654 N N . ARG A 1 87 ? -27.505 5.766 31.205 1.00 95.12 87 ARG A N 1
ATOM 655 C CA . ARG A 1 87 ? -26.644 6.710 30.487 1.00 95.12 87 ARG A CA 1
ATOM 656 C C . ARG A 1 87 ? -27.150 8.131 30.664 1.00 95.12 87 ARG A C 1
ATOM 658 O O . ARG A 1 87 ? -28.352 8.339 30.837 1.00 95.12 87 ARG A O 1
ATOM 665 N N . HIS A 1 88 ? -26.254 9.093 30.536 1.00 95.44 88 HIS A N 1
ATOM 666 C CA . HIS A 1 88 ? -26.600 10.503 30.517 1.00 95.44 88 HIS A CA 1
ATOM 667 C C . HIS A 1 88 ? -25.641 11.264 29.614 1.00 95.44 88 HIS A C 1
ATOM 669 O O . HIS A 1 88 ? -24.424 11.089 29.697 1.00 95.44 88 HIS A O 1
ATOM 675 N N . ARG A 1 89 ? -26.204 12.139 28.780 1.00 94.38 89 ARG A N 1
ATOM 676 C CA . ARG A 1 89 ? -25.440 13.081 27.978 1.00 94.38 89 ARG A CA 1
ATOM 677 C C . ARG A 1 89 ? -25.414 14.435 28.675 1.00 94.38 89 ARG A C 1
ATOM 679 O O . ARG A 1 89 ? -26.468 15.031 28.878 1.00 94.38 89 ARG A O 1
ATOM 686 N N . GLY A 1 90 ? -24.215 14.911 28.994 1.00 89.38 90 GLY A N 1
ATOM 687 C CA . GLY A 1 90 ? -24.014 16.240 29.548 1.00 89.38 90 GLY A CA 1
ATOM 688 C C . GLY A 1 90 ? -24.346 17.340 28.543 1.00 89.38 90 GLY A C 1
ATOM 689 O O . GLY A 1 90 ? -23.941 17.264 27.378 1.00 89.38 90 GLY A O 1
ATOM 690 N N . THR A 1 91 ? -25.074 18.362 28.997 1.00 83.44 91 THR A N 1
ATOM 691 C CA . THR A 1 91 ? -25.458 19.532 28.188 1.00 83.44 91 THR A CA 1
ATOM 692 C C . THR A 1 91 ? -24.819 20.843 28.643 1.00 83.44 91 THR A C 1
ATOM 694 O O . THR A 1 91 ? -24.938 21.848 27.946 1.00 83.44 91 THR A O 1
ATOM 697 N N . GLY A 1 92 ? -24.103 20.857 29.772 1.00 77.88 92 GLY A N 1
ATOM 698 C CA . GLY A 1 92 ? -23.472 22.071 30.280 1.00 77.88 92 GLY A CA 1
ATOM 699 C C . GLY A 1 92 ? -22.628 21.876 31.545 1.00 77.88 92 GLY A C 1
ATOM 700 O O . GLY A 1 92 ? -22.466 20.755 32.037 1.00 77.88 92 GLY A O 1
ATOM 701 N N . PRO A 1 93 ? -22.067 22.972 32.087 1.00 73.81 93 PRO A N 1
ATOM 702 C CA . PRO A 1 93 ? -21.236 22.934 33.286 1.00 73.81 93 PRO A CA 1
ATOM 703 C C . PRO A 1 93 ? -21.969 22.302 34.476 1.00 73.81 93 PRO A C 1
ATOM 705 O O . PRO A 1 93 ? -23.073 22.706 34.828 1.00 73.81 93 PRO A O 1
ATOM 708 N N . GLY A 1 94 ? -21.340 21.317 35.123 1.00 77.62 94 GLY A N 1
ATOM 709 C CA . GLY A 1 94 ? -21.929 20.606 36.264 1.00 77.62 94 GLY A CA 1
ATOM 710 C C . GLY A 1 94 ? -22.824 19.415 35.896 1.00 77.62 94 GLY A C 1
ATOM 711 O O . GLY A 1 94 ? -23.316 18.739 36.801 1.00 77.62 94 GLY A O 1
ATOM 712 N N . GLU A 1 95 ? -22.981 19.110 34.607 1.00 86.31 95 GLU A N 1
ATOM 713 C CA . GLU A 1 95 ? -23.718 17.950 34.098 1.00 86.31 95 GLU A CA 1
ATOM 714 C C . GLU A 1 95 ? -22.786 17.058 33.269 1.00 86.31 95 GLU A C 1
ATOM 716 O O . GLU A 1 95 ? -22.740 17.191 32.051 1.00 86.31 95 GLU A O 1
ATOM 721 N N . PRO A 1 96 ? -21.990 16.181 33.905 1.00 92.12 96 PRO A N 1
ATOM 722 C CA . PRO A 1 96 ? -21.040 15.344 33.182 1.00 92.12 96 PRO A CA 1
ATOM 723 C C . PRO A 1 96 ? -21.765 14.250 32.399 1.00 92.12 96 PRO A C 1
ATOM 725 O O . PRO A 1 96 ? -22.730 13.667 32.903 1.00 92.12 96 PRO A O 1
ATOM 728 N N . SER A 1 97 ? -21.255 13.924 31.216 1.00 96.38 97 SER A N 1
ATOM 729 C CA . SER A 1 97 ? -21.643 12.730 30.470 1.00 96.38 97 SER A CA 1
ATOM 730 C C . SER A 1 97 ? -21.194 11.469 31.215 1.00 96.38 97 SER A C 1
ATOM 732 O O . SER A 1 97 ? -20.113 11.438 31.808 1.00 96.38 97 SER A O 1
ATOM 734 N N . TRP A 1 98 ? -22.004 10.411 31.197 1.00 96.69 98 TRP A N 1
ATOM 735 C CA . TRP A 1 98 ? -21.621 9.122 31.774 1.00 96.69 98 TRP A CA 1
ATOM 736 C C . TRP A 1 98 ? -22.418 7.944 31.205 1.00 96.69 98 TRP A C 1
ATOM 738 O O . TRP A 1 98 ? -23.547 8.092 30.732 1.00 96.69 98 TRP A O 1
ATOM 748 N N . LEU A 1 99 ? -21.829 6.753 31.304 1.00 97.25 99 LEU A N 1
ATOM 749 C CA . LEU A 1 99 ? -22.429 5.470 30.944 1.00 97.25 99 LEU A CA 1
ATOM 750 C C . LEU A 1 99 ? -22.259 4.490 32.110 1.00 97.25 99 LEU A C 1
ATOM 752 O O . LEU A 1 99 ? -21.137 4.201 32.520 1.00 97.25 99 LEU A O 1
ATOM 756 N N . ARG A 1 100 ? -23.369 3.997 32.664 1.00 96.50 100 ARG A N 1
ATOM 757 C CA . ARG A 1 100 ? -23.393 3.024 33.761 1.00 96.50 100 ARG A CA 1
ATOM 758 C C . ARG A 1 100 ? -23.602 1.621 33.200 1.00 96.50 100 ARG A C 1
ATOM 760 O O . ARG A 1 100 ? -24.573 1.375 32.486 1.00 96.50 100 ARG A O 1
ATOM 767 N N . LEU A 1 101 ? -22.705 0.716 33.563 1.00 97.12 101 LEU A N 1
ATOM 768 C CA . LEU A 1 101 ? -22.612 -0.652 33.075 1.00 97.12 101 LEU A CA 1
ATOM 769 C C . LEU A 1 101 ? -22.617 -1.646 34.243 1.00 97.12 101 LEU A C 1
ATOM 771 O O . LEU A 1 101 ? -22.154 -1.316 35.339 1.00 97.12 101 LEU A O 1
ATOM 775 N N . SER A 1 102 ? -23.092 -2.870 34.021 1.00 96.19 102 SER A N 1
ATOM 776 C CA . SER A 1 102 ? -22.911 -3.968 34.978 1.00 96.19 102 SER A CA 1
ATOM 777 C C . SER A 1 102 ? -21.423 -4.227 35.220 1.00 96.19 102 SER A C 1
ATOM 779 O O . SER A 1 102 ? -20.631 -4.228 34.273 1.00 96.19 102 SER A O 1
ATOM 781 N N . LEU A 1 103 ? -21.030 -4.489 36.469 1.00 95.25 103 LEU A N 1
ATOM 782 C CA . LEU A 1 103 ? -19.673 -4.948 36.753 1.00 95.25 103 LEU A CA 1
ATOM 783 C C . LEU A 1 103 ? -19.515 -6.388 36.249 1.00 95.25 103 LEU A C 1
ATOM 785 O O . LEU A 1 103 ? -20.291 -7.258 36.630 1.00 95.25 103 LEU A O 1
ATOM 789 N N . VAL A 1 104 ? -18.503 -6.635 35.416 1.00 94.00 104 VAL A N 1
ATOM 790 C CA . VAL A 1 104 ? -18.189 -7.974 34.899 1.00 94.00 104 VAL A CA 1
ATOM 791 C C . VAL A 1 104 ? -17.042 -8.569 35.722 1.00 94.00 104 VAL A C 1
ATOM 793 O O . VAL A 1 104 ? -15.932 -8.021 35.672 1.00 94.00 104 VAL A O 1
ATOM 796 N N . PRO A 1 105 ? -17.270 -9.657 36.478 1.00 90.81 105 PRO A N 1
ATOM 797 C CA . PRO A 1 105 ? -16.198 -10.404 37.126 1.00 90.81 105 PRO A CA 1
ATOM 798 C C . PRO A 1 105 ? -15.196 -10.922 36.090 1.00 90.81 105 PRO A C 1
ATOM 800 O O . PRO A 1 105 ? -15.576 -11.356 35.005 1.00 90.81 105 PRO A O 1
ATOM 803 N N . HIS A 1 106 ? -13.903 -10.801 36.382 1.00 92.12 106 HIS A N 1
ATOM 804 C CA . HIS A 1 106 ? -12.850 -11.312 35.509 1.00 92.12 106 HIS A CA 1
ATOM 805 C C . HIS A 1 106 ? -11.539 -11.499 36.264 1.00 92.12 106 HIS A C 1
ATOM 807 O O . HIS A 1 106 ? -11.212 -10.761 37.198 1.00 92.12 106 HIS A O 1
ATOM 813 N N . ASP A 1 107 ? -10.765 -12.458 35.782 1.00 89.31 107 ASP A N 1
ATOM 814 C CA . ASP A 1 107 ? -9.447 -12.810 36.274 1.00 89.31 107 ASP A CA 1
ATOM 815 C C . ASP A 1 107 ? -8.406 -11.823 35.721 1.00 89.31 107 ASP A C 1
ATOM 817 O O . ASP A 1 107 ? -8.323 -11.589 34.513 1.00 89.31 107 ASP A O 1
ATOM 821 N N . GLN A 1 108 ? -7.562 -11.249 36.583 1.00 79.19 108 GLN A N 1
ATOM 822 C CA . GLN A 1 108 ? -6.584 -10.230 36.160 1.00 79.19 108 GLN A CA 1
ATOM 823 C C . GLN A 1 108 ? -5.501 -10.788 35.214 1.00 79.19 108 GLN A C 1
ATOM 825 O O . GLN A 1 108 ? -4.986 -10.067 34.358 1.00 79.19 108 GLN A O 1
ATOM 830 N N . HIS A 1 109 ? -5.186 -12.084 35.321 1.00 81.56 109 HIS A N 1
ATOM 831 C CA . HIS A 1 109 ? -4.075 -12.727 34.607 1.00 81.56 109 HIS A CA 1
ATOM 832 C C . HIS A 1 109 ? -4.476 -13.971 33.787 1.00 81.56 109 HIS A C 1
ATOM 834 O O . HIS A 1 109 ? -3.609 -14.735 33.383 1.00 81.56 109 HIS A O 1
ATOM 840 N N . ALA A 1 110 ? -5.760 -14.179 33.473 1.00 85.62 110 ALA A N 1
ATOM 841 C CA . ALA A 1 110 ? -6.211 -15.378 32.743 1.00 85.62 110 ALA A CA 1
ATOM 842 C C . ALA A 1 110 ? -5.759 -15.423 31.280 1.00 85.62 110 ALA A C 1
ATOM 844 O O . ALA A 1 110 ? -5.923 -14.445 30.572 1.00 85.62 110 ALA A O 1
ATOM 845 N N . GLU A 1 111 ? -5.244 -16.533 30.766 1.00 90.19 111 GLU A N 1
ATOM 846 C CA . GLU A 1 111 ? -4.875 -16.648 29.346 1.00 90.19 111 GLU A CA 1
ATOM 847 C C . GLU A 1 111 ? -6.043 -16.320 28.394 1.00 90.19 111 GLU A C 1
ATOM 849 O O . GLU A 1 111 ? -7.205 -16.602 28.690 1.00 90.19 111 GLU A O 1
ATOM 854 N N . LEU A 1 112 ? -5.746 -15.685 27.249 1.00 93.69 112 LEU A N 1
ATOM 855 C CA . LEU A 1 112 ? -6.779 -15.359 26.260 1.00 93.69 112 LEU A CA 1
ATOM 856 C C . LEU A 1 112 ? -7.090 -16.598 25.411 1.00 93.69 112 LEU A C 1
ATOM 858 O O . LEU A 1 112 ? -6.195 -17.074 24.713 1.00 93.69 112 LEU A O 1
ATOM 862 N N . PRO A 1 113 ? -8.345 -17.078 25.361 1.00 95.56 113 PRO A N 1
ATOM 863 C CA . PRO A 1 113 ? -8.722 -18.149 24.446 1.00 95.56 113 PRO A CA 1
ATOM 864 C C . PRO A 1 113 ? -8.844 -17.586 23.017 1.00 95.56 113 PRO A C 1
ATOM 866 O O . PRO A 1 113 ? -9.935 -17.218 22.573 1.00 95.56 113 PRO A O 1
ATOM 869 N N . LEU A 1 114 ? -7.720 -17.481 22.297 1.00 96.75 114 LEU A N 1
ATOM 870 C CA . LEU A 1 114 ? -7.617 -16.758 21.019 1.00 96.75 114 LEU A CA 1
ATOM 871 C C . LEU A 1 114 ? -8.539 -17.306 19.921 1.00 96.75 114 LEU A C 1
ATOM 873 O O . LEU A 1 114 ? -9.146 -16.517 19.202 1.00 96.75 114 LEU A O 1
ATOM 877 N N . ASP A 1 115 ? -8.727 -18.624 19.834 1.00 96.81 115 ASP A N 1
ATOM 878 C CA . ASP A 1 115 ? -9.707 -19.238 18.922 1.00 96.81 115 ASP A CA 1
ATOM 879 C C . ASP A 1 115 ? -11.143 -18.755 19.215 1.00 96.81 115 ASP A C 1
ATOM 881 O O . ASP A 1 115 ? -11.878 -18.313 18.328 1.00 96.81 115 ASP A O 1
ATOM 885 N N . ARG A 1 116 ? -11.535 -18.705 20.494 1.00 97.50 116 ARG A N 1
ATOM 886 C CA . ARG A 1 116 ? -12.853 -18.183 20.888 1.00 97.50 116 ARG A CA 1
ATOM 887 C C . ARG A 1 116 ? -12.981 -16.693 20.596 1.00 97.50 116 ARG A C 1
ATOM 889 O O . ARG A 1 116 ? -14.040 -16.265 20.133 1.00 97.50 116 ARG A O 1
ATOM 896 N N . LEU A 1 117 ? -11.919 -15.921 20.827 1.00 98.00 117 LEU A N 1
ATOM 897 C CA . LEU A 1 117 ? -11.882 -14.503 20.481 1.00 98.00 117 LEU A CA 1
ATOM 898 C C . LEU A 1 117 ? -12.078 -14.304 18.973 1.00 98.00 117 LEU A C 1
ATOM 900 O O . LEU A 1 117 ? -12.925 -13.505 18.582 1.00 98.00 117 LEU A O 1
ATOM 904 N N . GLY A 1 118 ? -11.385 -15.078 18.134 1.00 98.12 118 GLY A N 1
ATOM 905 C CA . GLY A 1 118 ? -11.563 -15.056 16.682 1.00 98.12 118 GLY A CA 1
ATOM 906 C C . GLY A 1 118 ? -13.018 -15.302 16.272 1.00 98.12 118 GLY A C 1
ATOM 907 O O . GLY A 1 118 ? -13.579 -14.544 15.479 1.00 98.12 118 GLY A O 1
ATOM 908 N N . GLY A 1 119 ? -13.677 -16.294 16.879 1.00 98.31 119 GLY A N 1
ATOM 909 C CA . GLY A 1 119 ? -15.096 -16.576 16.635 1.00 98.31 119 GLY A CA 1
ATOM 910 C C . GLY A 1 119 ? -16.038 -15.440 17.060 1.00 98.31 119 GLY A C 1
ATOM 911 O O . GLY A 1 119 ? -17.008 -15.139 16.357 1.00 98.31 119 GLY A O 1
ATOM 912 N N . ILE A 1 120 ? -15.749 -14.769 18.180 1.00 98.56 120 ILE A N 1
ATOM 913 C CA . ILE A 1 120 ? -16.497 -13.589 18.645 1.00 98.56 120 ILE A CA 1
ATOM 914 C C . ILE A 1 120 ? -16.305 -12.416 17.679 1.00 98.56 120 ILE A C 1
ATOM 916 O O . ILE A 1 120 ? -17.295 -11.813 17.264 1.00 98.56 120 ILE A O 1
ATOM 920 N N . VAL A 1 121 ? -15.069 -12.130 17.264 1.00 98.62 121 VAL A N 1
ATOM 921 C CA . VAL A 1 121 ? -14.755 -11.047 16.316 1.00 98.62 121 VAL A CA 1
ATOM 922 C C . VAL A 1 121 ? -15.407 -11.300 14.955 1.00 98.62 121 VAL A C 1
ATOM 924 O O . VAL A 1 121 ? -15.967 -10.387 14.355 1.00 98.62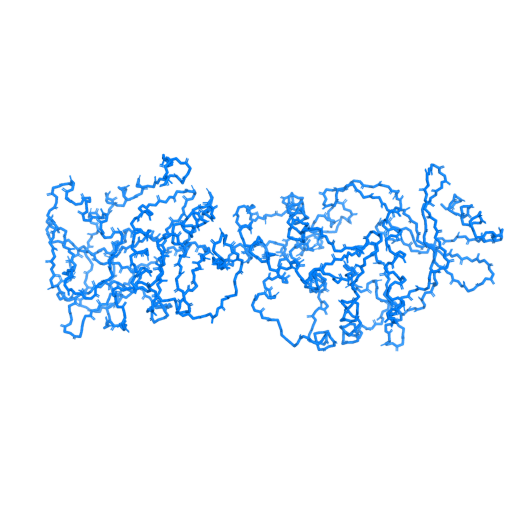 121 VAL A O 1
ATOM 927 N N . ARG A 1 122 ? -15.460 -12.553 14.486 1.00 98.56 122 ARG A N 1
ATOM 928 C CA . ARG A 1 122 ? -16.207 -12.917 13.269 1.00 98.56 122 ARG A CA 1
ATOM 929 C C . ARG A 1 122 ? -17.691 -12.560 13.381 1.00 98.56 122 ARG A C 1
ATOM 931 O O . ARG A 1 122 ? -18.267 -12.027 12.434 1.00 98.56 122 ARG A O 1
ATOM 938 N N . ARG A 1 123 ? -18.320 -12.859 14.521 1.00 98.50 123 ARG A N 1
ATOM 939 C CA . ARG A 1 123 ? -19.731 -12.522 14.770 1.00 98.50 123 ARG A CA 1
ATOM 940 C C . ARG A 1 123 ? -19.938 -11.012 14.899 1.00 98.50 123 ARG A C 1
ATOM 942 O O . ARG A 1 123 ? -20.905 -10.507 14.336 1.00 98.50 123 ARG A O 1
ATOM 949 N N . LEU A 1 124 ? -19.023 -10.298 15.559 1.00 98.62 124 LEU A N 1
ATOM 950 C CA . LEU A 1 124 ? -19.001 -8.832 15.620 1.00 98.62 124 LEU A CA 1
ATOM 951 C C . LEU A 1 124 ? -18.974 -8.218 14.217 1.00 98.62 124 LEU A C 1
ATOM 953 O O . LEU A 1 124 ? -19.846 -7.419 13.881 1.00 98.62 124 LEU A O 1
ATOM 957 N N . HIS A 1 125 ? -18.067 -8.681 13.356 1.00 98.50 125 HIS A N 1
ATOM 958 C CA . HIS A 1 125 ? -17.982 -8.243 11.964 1.00 98.50 125 HIS A CA 1
ATOM 959 C C . HIS A 1 125 ? -19.220 -8.602 11.119 1.00 98.50 125 HIS A C 1
ATOM 961 O O . HIS A 1 125 ? -19.406 -8.056 10.028 1.00 98.50 125 HIS A O 1
ATOM 967 N N . GLY A 1 126 ? -20.090 -9.494 11.602 1.00 98.06 126 GLY A N 1
ATOM 968 C CA . GLY A 1 126 ? -21.392 -9.783 11.000 1.00 98.06 126 GLY A CA 1
ATOM 969 C C . GLY A 1 126 ? -22.453 -8.705 11.252 1.00 98.06 126 GLY A C 1
ATOM 970 O O . GLY A 1 126 ? -23.435 -8.638 10.512 1.00 98.06 126 GLY A O 1
ATOM 971 N N . ILE A 1 127 ? -22.264 -7.841 12.254 1.00 98.38 127 ILE A N 1
ATOM 972 C CA . ILE A 1 127 ? -23.191 -6.755 12.592 1.00 98.38 127 ILE A CA 1
ATOM 973 C C . ILE A 1 127 ? -22.985 -5.602 11.603 1.00 98.38 127 ILE A C 1
ATOM 975 O O . ILE A 1 127 ? -21.889 -5.055 11.506 1.00 98.38 127 ILE A O 1
ATOM 979 N N . ARG A 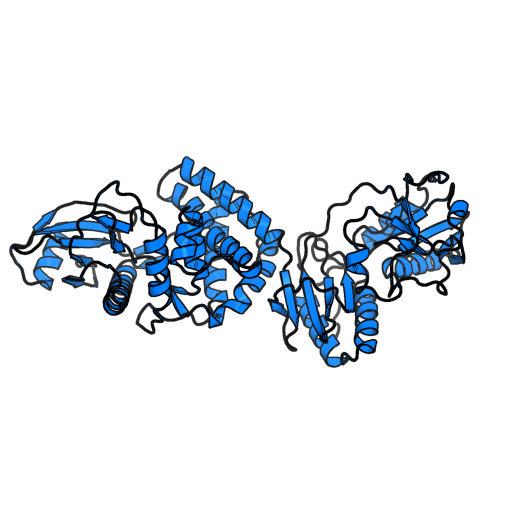1 128 ? -24.044 -5.203 10.883 1.00 97.56 128 ARG A N 1
ATOM 980 C CA . ARG A 1 128 ? -24.008 -4.127 9.872 1.00 97.56 128 ARG A CA 1
ATOM 981 C C . ARG A 1 128 ? -24.952 -2.979 10.235 1.00 97.56 128 ARG A C 1
ATOM 983 O O . ARG A 1 128 ? -26.085 -2.941 9.747 1.00 97.56 128 ARG A O 1
ATOM 990 N N . PRO A 1 129 ? -24.545 -2.073 11.136 1.00 95.94 129 PRO A N 1
ATOM 991 C CA . PRO A 1 129 ? -25.461 -1.096 11.698 1.00 95.94 129 PRO A CA 1
ATOM 992 C C . PRO A 1 129 ? -25.764 0.059 10.735 1.00 95.94 129 PRO A C 1
ATOM 994 O O . PRO A 1 129 ? -24.942 0.456 9.910 1.00 95.94 129 PRO A O 1
ATOM 997 N N . ARG A 1 130 ? -26.971 0.614 10.881 1.00 93.44 130 ARG A N 1
ATOM 998 C CA . ARG A 1 130 ? -27.404 1.907 10.329 1.00 93.44 130 ARG A CA 1
ATOM 999 C C . ARG A 1 130 ? -28.051 2.716 11.449 1.00 93.44 130 ARG A C 1
ATOM 1001 O O . ARG A 1 130 ? -29.264 2.903 11.479 1.00 93.44 130 ARG A O 1
ATOM 1008 N N . ALA A 1 131 ? -27.238 3.088 12.429 1.00 93.06 131 ALA A N 1
ATOM 1009 C CA . ALA A 1 131 ? -27.662 3.785 13.635 1.00 93.06 131 ALA A CA 1
ATOM 1010 C C . ALA A 1 131 ? -26.919 5.120 13.792 1.00 93.06 131 ALA A C 1
ATOM 1012 O O . ALA A 1 131 ? -25.910 5.378 13.126 1.00 93.06 131 ALA A O 1
ATOM 1013 N N . ALA A 1 132 ? -27.419 5.974 14.687 1.00 87.56 132 ALA A N 1
ATOM 1014 C CA . ALA A 1 132 ? -26.777 7.242 15.021 1.00 87.56 132 ALA A CA 1
ATOM 1015 C C . ALA A 1 132 ? -25.332 7.005 15.494 1.00 87.56 132 ALA A C 1
ATOM 1017 O O . ALA A 1 132 ? -25.091 6.196 16.388 1.00 87.56 132 ALA A O 1
ATOM 1018 N N . GLY A 1 133 ? -24.368 7.674 14.855 1.00 88.06 133 GLY A N 1
ATOM 1019 C CA . GLY A 1 133 ? -22.935 7.519 15.142 1.00 88.06 133 GLY A CA 1
ATOM 1020 C C . GLY A 1 133 ? -22.293 6.214 14.645 1.00 88.06 133 GLY A C 1
ATOM 1021 O O . GLY A 1 133 ? -21.070 6.120 14.646 1.00 88.06 133 GLY A O 1
ATOM 1022 N N . LEU A 1 134 ? -23.082 5.236 14.183 1.00 95.50 134 LEU A N 1
ATOM 1023 C CA . LEU A 1 134 ? -22.623 3.941 13.668 1.00 95.50 134 LEU A CA 1
ATOM 1024 C C . LEU A 1 134 ? -23.367 3.595 12.378 1.00 95.50 134 LEU A C 1
ATOM 1026 O O . LEU A 1 134 ? -24.318 2.812 12.358 1.00 95.50 134 LEU A O 1
ATOM 1030 N N . SER A 1 135 ? -22.924 4.210 11.288 1.00 94.69 135 SER A N 1
ATOM 1031 C CA . SER A 1 135 ? -23.379 3.926 9.928 1.00 94.69 135 SER A CA 1
ATOM 1032 C C . SER A 1 135 ? -22.176 3.903 8.982 1.00 94.69 135 SER A C 1
ATOM 1034 O O . SER A 1 135 ? -21.171 4.551 9.289 1.00 94.69 135 SER A O 1
ATOM 1036 N N . PRO A 1 136 ? -22.247 3.188 7.843 1.00 95.06 136 PRO A N 1
ATOM 1037 C CA . PRO A 1 136 ? -21.165 3.179 6.866 1.00 95.06 136 PRO A CA 1
ATOM 1038 C C . PRO A 1 136 ? -20.779 4.597 6.440 1.00 95.06 136 PRO A C 1
ATOM 1040 O O . PRO A 1 136 ? -21.645 5.441 6.192 1.00 95.06 136 PRO A O 1
ATOM 1043 N N . HIS A 1 137 ? -19.476 4.851 6.338 1.00 93.00 137 HIS A N 1
ATOM 1044 C CA . HIS A 1 137 ? -18.977 6.140 5.873 1.00 93.00 137 HIS A CA 1
ATOM 1045 C C . HIS A 1 137 ? -19.392 6.392 4.412 1.00 93.00 137 HIS A C 1
ATOM 1047 O O . HIS A 1 137 ? -19.314 5.467 3.601 1.00 93.00 137 HIS A O 1
ATOM 1053 N N . PRO A 1 138 ? -19.735 7.641 4.027 1.00 90.50 138 PRO A N 1
ATOM 1054 C CA . PRO A 1 138 ? -20.045 7.978 2.633 1.00 90.50 138 PRO A CA 1
ATOM 1055 C C . PRO A 1 138 ? -18.909 7.633 1.661 1.00 90.50 138 PRO A C 1
ATOM 1057 O O . PRO A 1 138 ? -19.148 7.254 0.519 1.00 90.50 138 PRO A O 1
ATOM 1060 N N . SER A 1 139 ? -17.663 7.749 2.127 1.00 91.81 139 SER A N 1
ATOM 1061 C CA . SER A 1 139 ? -16.470 7.297 1.416 1.00 91.81 139 SER A CA 1
ATOM 1062 C C . SER A 1 139 ? -15.496 6.660 2.400 1.00 91.81 139 SER A C 1
ATOM 1064 O O . SER A 1 139 ? -14.819 7.358 3.156 1.00 91.81 139 SER A O 1
ATOM 1066 N N . TRP A 1 140 ? -15.409 5.328 2.378 1.00 93.88 140 TRP A N 1
ATOM 1067 C CA . TRP A 1 140 ? -14.443 4.588 3.194 1.00 93.88 140 TRP A CA 1
ATOM 1068 C C . TRP A 1 140 ? -12.999 4.968 2.852 1.00 93.88 140 TRP A C 1
ATOM 1070 O O . TRP A 1 140 ? -12.197 5.256 3.736 1.00 93.88 140 TRP A O 1
ATOM 1080 N N . THR A 1 141 ? -12.683 5.047 1.558 1.00 90.19 141 THR A N 1
ATOM 1081 C CA . THR A 1 141 ? -11.362 5.463 1.077 1.00 90.19 141 THR A CA 1
ATOM 1082 C C . THR A 1 141 ? -11.005 6.867 1.558 1.00 90.19 141 THR A C 1
ATOM 1084 O O . THR A 1 141 ? -9.892 7.079 2.031 1.00 90.19 141 THR A O 1
ATOM 1087 N N . GLY A 1 142 ? -11.940 7.820 1.473 1.00 92.06 142 GLY A N 1
ATOM 1088 C CA . GLY A 1 142 ? -11.724 9.187 1.951 1.00 92.06 142 GLY A CA 1
ATOM 1089 C C . GLY A 1 142 ? -11.474 9.239 3.458 1.00 92.06 142 GLY A C 1
ATOM 1090 O O . GLY A 1 142 ? -10.504 9.858 3.891 1.00 92.06 142 GLY A O 1
ATOM 1091 N N . PHE A 1 143 ? -12.296 8.527 4.237 1.00 94.88 143 PHE A N 1
ATOM 1092 C CA . PHE A 1 143 ? -12.164 8.437 5.691 1.00 94.88 143 PHE A CA 1
ATOM 1093 C C . PHE A 1 143 ? -10.796 7.884 6.118 1.00 94.88 143 PHE A C 1
ATOM 1095 O O . PHE A 1 143 ? -10.080 8.534 6.883 1.00 94.88 143 PHE A O 1
ATOM 1102 N N . VAL A 1 144 ? -10.394 6.723 5.585 1.00 95.88 144 VAL A N 1
ATOM 1103 C CA . VAL A 1 144 ? -9.116 6.094 5.955 1.00 95.88 144 VAL A CA 1
ATOM 1104 C C . VAL A 1 144 ? -7.929 6.947 5.507 1.00 95.88 144 VAL A C 1
ATOM 1106 O O . VAL A 1 144 ? -6.994 7.116 6.283 1.00 95.88 144 VAL A O 1
ATOM 1109 N N . ARG A 1 145 ? -7.959 7.536 4.301 1.00 94.38 145 ARG A N 1
ATOM 1110 C CA . ARG A 1 145 ? -6.879 8.424 3.827 1.00 94.38 145 ARG A CA 1
ATOM 1111 C C . ARG A 1 145 ? -6.707 9.641 4.728 1.00 94.38 145 ARG A C 1
ATOM 1113 O O . ARG A 1 145 ? -5.591 9.933 5.144 1.00 94.38 145 ARG A O 1
ATOM 1120 N N . GLN A 1 146 ? -7.799 10.333 5.058 1.00 93.69 146 GLN A N 1
ATOM 1121 C CA . GLN A 1 146 ? -7.749 11.503 5.936 1.00 93.69 146 GLN A CA 1
ATOM 1122 C C . GLN A 1 146 ? -7.119 11.151 7.289 1.00 93.69 146 GLN A C 1
ATOM 1124 O O . GLN A 1 146 ? -6.189 11.831 7.729 1.00 93.69 146 GLN A O 1
ATOM 1129 N N . ARG A 1 147 ? -7.599 10.066 7.904 1.00 94.06 147 ARG A N 1
ATOM 1130 C CA . ARG A 1 147 ? -7.104 9.548 9.182 1.00 94.06 147 ARG A CA 1
ATOM 1131 C C . ARG A 1 147 ? -5.620 9.184 9.115 1.00 94.06 147 ARG A C 1
ATOM 1133 O O . ARG A 1 147 ? -4.833 9.670 9.926 1.00 94.06 147 ARG A O 1
ATOM 1140 N N . LEU A 1 148 ? -5.230 8.384 8.124 1.00 96.06 148 LEU A N 1
ATOM 1141 C CA . LEU A 1 148 ? -3.855 7.927 7.950 1.00 96.06 148 LEU A CA 1
ATOM 1142 C C . LEU A 1 148 ? -2.896 9.107 7.768 1.00 96.06 148 LEU A C 1
ATOM 1144 O O . LEU A 1 148 ? -1.858 9.152 8.418 1.00 96.06 148 LEU A O 1
ATOM 1148 N N . TRP A 1 149 ? -3.245 10.096 6.940 1.00 95.19 149 TRP A N 1
ATOM 1149 C CA . TRP A 1 149 ? -2.383 11.257 6.700 1.00 95.19 149 TRP A CA 1
ATOM 1150 C C . TRP A 1 149 ? -2.286 12.201 7.885 1.00 95.19 149 TRP A C 1
ATOM 1152 O O . TRP A 1 149 ? -1.228 12.789 8.107 1.00 95.19 149 TRP A O 1
ATOM 1162 N N . GLN A 1 150 ? -3.353 12.346 8.666 1.00 94.94 150 GLN A N 1
ATOM 1163 C CA . GLN A 1 150 ? -3.282 13.087 9.920 1.00 94.94 150 GLN A CA 1
ATOM 1164 C C . GLN A 1 150 ? -2.274 12.443 10.878 1.00 94.94 150 GLN A C 1
ATOM 1166 O O . GLN A 1 150 ? -1.376 13.125 11.373 1.00 94.94 150 GLN A O 1
ATOM 1171 N N . ARG A 1 151 ? -2.354 11.123 11.051 1.00 96.38 151 ARG A N 1
ATOM 1172 C CA . ARG A 1 151 ? -1.456 10.358 11.926 1.00 96.38 151 ARG A CA 1
ATOM 1173 C C . ARG A 1 151 ? -0.029 10.309 11.405 1.00 96.38 151 ARG A C 1
ATOM 1175 O O . ARG A 1 151 ? 0.902 10.490 12.178 1.00 96.38 151 ARG A O 1
ATOM 1182 N N . LEU A 1 152 ? 0.154 10.163 10.094 1.00 96.25 152 LEU A N 1
ATOM 1183 C CA . LEU A 1 152 ? 1.467 10.211 9.456 1.00 96.25 152 LEU A CA 1
ATOM 1184 C C . LEU A 1 152 ? 2.150 11.568 9.691 1.00 96.25 152 LEU A C 1
ATOM 1186 O O . LEU A 1 152 ? 3.328 11.615 10.039 1.00 96.25 152 LEU A O 1
ATOM 1190 N N . ARG A 1 153 ? 1.412 12.681 9.553 1.00 95.00 153 ARG A N 1
ATOM 1191 C CA . ARG A 1 153 ? 1.937 14.029 9.835 1.00 95.00 153 ARG A CA 1
ATOM 1192 C C . ARG A 1 153 ? 2.322 14.213 11.302 1.00 95.00 153 ARG A C 1
ATOM 1194 O O . ARG A 1 153 ? 3.346 14.839 11.563 1.00 95.00 153 ARG A O 1
ATOM 1201 N N . ALA A 1 154 ? 1.531 13.686 12.235 1.00 95.62 154 ALA A N 1
ATOM 1202 C CA . ALA A 1 154 ? 1.855 13.728 13.658 1.00 95.62 154 ALA A CA 1
ATOM 1203 C C . ALA A 1 154 ? 3.098 12.872 13.979 1.00 95.62 154 ALA A C 1
ATOM 1205 O O . ALA A 1 154 ? 4.062 13.379 14.550 1.00 95.62 154 ALA A O 1
ATOM 1206 N N . ALA A 1 155 ? 3.137 11.618 13.520 1.00 97.38 155 ALA A N 1
ATOM 1207 C CA . ALA A 1 155 ? 4.220 10.670 13.795 1.00 97.38 155 ALA A CA 1
ATOM 1208 C C . ALA A 1 155 ? 5.577 11.086 13.202 1.00 97.38 155 ALA A C 1
ATOM 1210 O O . ALA A 1 155 ? 6.619 10.780 13.782 1.00 97.38 155 ALA A O 1
ATOM 1211 N N . ARG A 1 156 ? 5.588 11.843 12.093 1.00 96.38 156 ARG A N 1
ATOM 1212 C CA . ARG A 1 156 ? 6.816 12.411 11.499 1.00 96.38 156 ARG A CA 1
ATOM 1213 C C . ARG A 1 156 ? 7.615 13.308 12.444 1.00 96.38 156 ARG A C 1
ATOM 1215 O O . ARG A 1 156 ? 8.794 13.534 12.194 1.00 96.38 156 ARG A O 1
ATOM 1222 N N . ARG A 1 157 ? 6.996 13.828 13.508 1.00 95.75 157 ARG A N 1
ATOM 1223 C CA . ARG A 1 157 ? 7.695 14.601 14.547 1.00 95.75 157 ARG A CA 1
ATOM 1224 C C . ARG A 1 157 ? 8.626 13.735 15.393 1.00 95.75 157 ARG A C 1
ATOM 1226 O O . ARG A 1 157 ? 9.561 14.266 15.979 1.00 95.75 157 ARG A O 1
ATOM 1233 N N . TYR A 1 158 ? 8.369 12.428 15.444 1.00 96.75 158 TYR A N 1
ATOM 1234 C CA . TYR A 1 158 ? 9.022 11.502 16.366 1.00 96.75 158 TYR A CA 1
ATOM 1235 C C . TYR A 1 158 ? 9.774 10.363 15.665 1.00 96.75 158 TYR A C 1
ATOM 1237 O O . TYR A 1 158 ? 10.585 9.693 16.295 1.00 96.75 158 TYR A O 1
ATOM 1245 N N . CYS A 1 159 ? 9.543 10.125 14.370 1.00 95.50 159 CYS A N 1
ATOM 1246 C CA . CYS A 1 159 ? 10.249 9.087 13.618 1.00 95.50 159 CYS A CA 1
ATOM 1247 C C . CYS A 1 159 ? 10.371 9.413 12.117 1.00 95.50 159 CYS A C 1
ATOM 1249 O O . CYS A 1 159 ? 9.538 10.144 11.567 1.00 95.50 159 CYS A O 1
ATOM 1251 N N . PRO A 1 160 ? 11.402 8.886 11.426 1.00 93.25 160 PRO A N 1
ATOM 1252 C CA . PRO A 1 160 ? 11.558 9.081 9.991 1.00 93.25 160 PRO A CA 1
ATOM 1253 C C . PRO A 1 160 ? 10.527 8.251 9.217 1.00 93.25 160 PRO A C 1
ATOM 1255 O O . PRO A 1 160 ? 10.487 7.030 9.321 1.00 93.25 160 PRO A O 1
ATOM 1258 N N . LEU A 1 161 ? 9.723 8.910 8.382 1.00 93.56 161 LEU A N 1
ATOM 1259 C CA . LEU A 1 161 ? 8.709 8.258 7.549 1.00 93.56 161 LEU A CA 1
ATOM 1260 C C . LEU A 1 161 ? 8.851 8.690 6.079 1.00 93.56 161 LEU A C 1
ATOM 1262 O O . LEU A 1 161 ? 9.199 9.849 5.826 1.00 93.56 161 LEU A O 1
ATOM 1266 N N . PRO A 1 162 ? 8.549 7.809 5.101 1.00 86.25 162 PRO A N 1
ATOM 1267 C CA . PRO A 1 162 ? 8.541 8.157 3.678 1.00 86.25 162 PRO A CA 1
ATOM 1268 C C . PRO A 1 162 ? 7.639 9.358 3.376 1.00 86.25 162 PRO A C 1
ATOM 1270 O O . PRO A 1 162 ? 6.667 9.594 4.092 1.00 86.25 162 PRO A O 1
ATOM 1273 N N . ALA A 1 163 ? 7.921 10.092 2.296 1.00 82.06 163 ALA A N 1
ATOM 1274 C CA . ALA A 1 163 ? 7.082 11.200 1.832 1.00 82.06 163 ALA A CA 1
ATOM 1275 C C . ALA A 1 163 ? 5.674 10.727 1.414 1.00 82.06 163 ALA A C 1
ATOM 1277 O O . ALA A 1 163 ? 5.524 9.612 0.909 1.00 82.06 163 ALA A O 1
ATOM 1278 N N . ASP A 1 164 ? 4.659 11.593 1.550 1.00 83.44 164 ASP A N 1
ATOM 1279 C CA . ASP A 1 164 ? 3.256 11.282 1.198 1.00 83.44 164 ASP A CA 1
ATOM 1280 C C . ASP A 1 164 ? 3.151 10.779 -0.245 1.00 83.44 164 ASP A C 1
ATOM 1282 O O . ASP A 1 164 ? 2.499 9.772 -0.510 1.00 83.44 164 ASP A O 1
ATOM 1286 N N . ALA A 1 165 ? 3.895 11.407 -1.163 1.00 72.69 165 ALA A N 1
ATOM 1287 C CA . ALA A 1 165 ? 3.951 11.039 -2.576 1.00 72.69 165 ALA A CA 1
ATOM 1288 C C . ALA A 1 165 ? 4.416 9.591 -2.833 1.00 72.69 165 ALA A C 1
ATOM 1290 O O . ALA A 1 165 ? 4.124 9.033 -3.889 1.00 72.69 165 ALA A O 1
ATOM 1291 N N . SER A 1 166 ? 5.126 8.974 -1.882 1.00 77.12 166 SER A N 1
ATOM 1292 C CA . SER A 1 166 ? 5.572 7.577 -1.984 1.00 77.12 166 SER A CA 1
ATOM 1293 C C . SER A 1 166 ? 4.518 6.571 -1.527 1.00 77.12 166 SER A C 1
ATOM 1295 O O . SER A 1 166 ? 4.541 5.426 -1.970 1.00 77.12 166 SER A O 1
ATOM 1297 N N . LEU A 1 167 ? 3.595 6.985 -0.657 1.00 84.56 167 LEU A N 1
ATOM 1298 C CA . LEU A 1 167 ? 2.550 6.123 -0.102 1.00 84.56 167 LEU A CA 1
ATOM 1299 C C . LEU A 1 167 ? 1.216 6.312 -0.825 1.00 84.56 167 LEU A C 1
ATOM 1301 O O . LEU A 1 167 ? 0.512 5.340 -1.079 1.00 84.56 167 LEU A O 1
ATOM 1305 N N . GLU A 1 168 ? 0.873 7.549 -1.180 1.00 82.88 168 GLU A N 1
ATOM 1306 C CA . GLU A 1 168 ? -0.447 7.944 -1.673 1.00 82.88 168 GLU A CA 1
ATOM 1307 C C . GLU A 1 168 ? -0.970 7.087 -2.839 1.00 82.88 168 GLU A C 1
ATOM 1309 O O . GLU A 1 168 ? -2.093 6.585 -2.732 1.00 82.88 168 GLU A O 1
ATOM 1314 N N . PRO A 1 169 ? -0.192 6.806 -3.903 1.00 73.62 169 PRO A N 1
ATOM 1315 C CA . PRO A 1 169 ? -0.681 5.964 -4.991 1.00 73.62 169 PRO A CA 1
ATOM 1316 C C . PRO A 1 169 ? -1.011 4.536 -4.537 1.00 73.62 169 PRO A C 1
ATOM 1318 O O . PRO A 1 169 ? -2.014 3.967 -4.966 1.00 73.62 169 PRO A O 1
ATOM 1321 N N . VAL A 1 170 ? -0.187 3.964 -3.652 1.00 79.94 170 VAL A N 1
ATOM 1322 C CA . VAL A 1 170 ? -0.369 2.601 -3.131 1.00 79.94 170 VAL A CA 1
ATOM 1323 C C . VAL A 1 170 ? -1.560 2.553 -2.176 1.00 79.94 170 VAL A C 1
ATOM 1325 O O . VAL A 1 170 ? -2.386 1.653 -2.274 1.00 79.94 170 VAL A O 1
ATOM 1328 N N . VAL A 1 171 ? -1.702 3.544 -1.295 1.00 87.69 171 VAL A N 1
ATOM 1329 C CA . VAL A 1 171 ? -2.821 3.644 -0.347 1.00 87.69 171 VAL A CA 1
ATOM 1330 C C . VAL A 1 171 ? -4.149 3.828 -1.076 1.00 87.69 171 VAL A C 1
ATOM 1332 O O . VAL A 1 171 ? -5.110 3.108 -0.798 1.00 87.69 171 VAL A O 1
ATOM 1335 N N . THR A 1 172 ? -4.205 4.745 -2.046 1.00 81.62 172 THR A N 1
ATOM 1336 C CA . THR A 1 172 ? -5.392 4.938 -2.888 1.00 81.62 172 THR A CA 1
ATOM 1337 C C . THR A 1 172 ? -5.734 3.658 -3.648 1.00 81.62 172 THR A C 1
ATOM 1339 O O . THR A 1 172 ? -6.907 3.283 -3.709 1.00 81.62 172 THR A O 1
ATOM 1342 N N . ALA A 1 173 ? -4.722 2.943 -4.152 1.00 74.62 173 ALA A N 1
ATOM 1343 C CA . ALA A 1 173 ? -4.923 1.638 -4.760 1.00 74.62 173 ALA A CA 1
ATOM 1344 C C . ALA A 1 173 ? -5.532 0.642 -3.752 1.00 74.62 173 ALA A C 1
ATOM 1346 O O . ALA A 1 173 ? -6.628 0.140 -3.945 1.00 74.62 173 ALA A O 1
ATOM 1347 N N . LEU A 1 174 ? -4.893 0.373 -2.620 1.00 83.88 174 LEU A N 1
ATOM 1348 C CA . LEU A 1 174 ? -5.386 -0.645 -1.686 1.00 83.88 174 LEU A CA 1
ATOM 1349 C C . LEU A 1 174 ? -6.827 -0.374 -1.219 1.00 83.88 174 LEU A C 1
ATOM 1351 O O . LEU A 1 174 ? -7.657 -1.283 -1.195 1.00 83.88 174 LEU A O 1
ATOM 1355 N N . LEU A 1 175 ? -7.160 0.885 -0.931 1.00 88.69 175 LEU A N 1
ATOM 1356 C CA . LEU A 1 175 ? -8.465 1.264 -0.390 1.00 88.69 175 LEU A CA 1
ATOM 1357 C C . LEU A 1 175 ? -9.588 1.355 -1.429 1.00 88.69 175 LEU A C 1
ATOM 1359 O O . LEU A 1 175 ? -10.757 1.263 -1.048 1.00 88.69 175 LEU A O 1
ATOM 1363 N N . GLY A 1 176 ? -9.281 1.547 -2.716 1.00 79.12 176 GLY A N 1
ATOM 1364 C CA . GLY A 1 176 ? -10.292 1.790 -3.756 1.00 79.12 176 GLY A CA 1
ATOM 1365 C C . GLY A 1 176 ? -11.282 0.636 -3.966 1.00 79.12 176 GLY A C 1
ATOM 1366 O O . GLY A 1 176 ? -12.377 0.848 -4.476 1.00 79.12 176 GLY A O 1
ATOM 1367 N N . THR A 1 177 ? -10.946 -0.576 -3.516 1.00 73.62 177 THR A N 1
ATOM 1368 C CA . THR A 1 177 ? -11.807 -1.772 -3.624 1.00 73.62 177 THR A CA 1
ATOM 1369 C C . THR A 1 177 ? -12.643 -2.042 -2.374 1.00 73.62 177 THR A C 1
ATOM 1371 O O . THR A 1 177 ? -13.429 -2.985 -2.341 1.00 73.62 177 THR A O 1
ATOM 1374 N N . ARG A 1 178 ? -12.478 -1.245 -1.312 1.00 87.19 178 ARG A N 1
ATOM 1375 C CA . ARG A 1 178 ? -12.934 -1.624 0.037 1.00 87.19 178 ARG A CA 1
ATOM 1376 C C . ARG A 1 178 ? -14.276 -1.031 0.447 1.00 87.19 178 ARG A C 1
ATOM 1378 O O . ARG A 1 178 ? -14.836 -1.464 1.448 1.00 87.19 178 ARG A O 1
ATOM 1385 N N . ALA A 1 179 ? -14.842 -0.118 -0.345 1.00 83.62 179 ALA A N 1
ATOM 1386 C CA . ALA A 1 179 ? -16.108 0.548 -0.026 1.00 83.62 179 ALA A CA 1
ATOM 1387 C C . ALA A 1 179 ? -17.264 -0.438 0.237 1.00 83.62 179 ALA A C 1
ATOM 1389 O O . ALA A 1 179 ? -17.972 -0.298 1.228 1.00 83.62 179 ALA A O 1
ATOM 1390 N N . ALA A 1 180 ? -17.410 -1.480 -0.590 1.00 84.94 180 ALA A N 1
ATOM 1391 C CA . ALA A 1 180 ? -18.462 -2.489 -0.417 1.00 84.94 180 ALA A CA 1
ATOM 1392 C C . ALA A 1 180 ? -18.249 -3.401 0.809 1.00 84.94 180 ALA A C 1
ATOM 1394 O O . ALA A 1 180 ? -19.199 -3.991 1.323 1.00 84.94 180 ALA A O 1
ATOM 1395 N N . HIS A 1 181 ? -17.007 -3.518 1.287 1.00 91.38 181 HIS A N 1
ATOM 1396 C CA . HIS A 1 181 ? -16.657 -4.318 2.460 1.00 91.38 181 HIS A CA 1
ATOM 1397 C C . HIS A 1 181 ? -16.829 -3.532 3.764 1.00 91.38 181 HIS A C 1
ATOM 1399 O O . HIS A 1 181 ? -17.089 -4.130 4.807 1.00 91.38 181 HIS A O 1
ATOM 1405 N N . ALA A 1 182 ? -16.730 -2.202 3.703 1.00 94.81 182 ALA A N 1
ATOM 1406 C CA . ALA A 1 182 ? -16.700 -1.312 4.855 1.00 94.81 182 ALA A CA 1
ATOM 1407 C C . ALA A 1 182 ? -18.082 -1.049 5.477 1.00 94.81 182 ALA A C 1
ATOM 1409 O O . ALA A 1 182 ? -18.592 0.070 5.481 1.00 94.81 182 ALA A O 1
ATOM 1410 N N . THR A 1 183 ? -18.715 -2.110 5.975 1.00 97.06 183 THR A N 1
ATOM 1411 C CA . THR A 1 183 ? -20.093 -2.077 6.497 1.00 97.06 183 THR A CA 1
ATOM 1412 C C . THR A 1 183 ? -20.252 -2.764 7.849 1.00 97.06 183 THR A C 1
ATOM 1414 O O . THR A 1 183 ? -21.367 -2.829 8.362 1.00 97.06 183 THR A O 1
ATOM 1417 N N . SER A 1 184 ? -19.164 -3.274 8.419 1.00 98.44 184 SER A N 1
ATOM 1418 C CA . SER A 1 184 ? -19.167 -4.066 9.645 1.00 98.44 184 SER A CA 1
ATOM 1419 C C . SER A 1 184 ? -18.910 -3.192 10.866 1.00 98.44 184 SER A C 1
ATOM 1421 O O . SER A 1 184 ? -18.099 -2.272 10.797 1.00 98.44 184 SER A O 1
ATOM 1423 N N . LEU A 1 185 ? -19.568 -3.483 11.988 1.00 98.62 185 LEU A N 1
ATOM 1424 C CA . LEU A 1 185 ? -19.193 -2.916 13.281 1.00 98.62 185 LEU A CA 1
ATOM 1425 C C . LEU A 1 185 ? -17.806 -3.438 13.675 1.00 98.62 185 LEU A C 1
ATOM 1427 O O . LEU A 1 185 ? -17.583 -4.646 13.675 1.00 98.62 185 LEU A O 1
ATOM 1431 N N . LEU A 1 186 ? -16.905 -2.521 14.013 1.00 98.62 186 LEU A N 1
ATOM 1432 C CA . LEU A 1 186 ? -15.551 -2.792 14.486 1.00 98.62 186 LEU A CA 1
ATOM 1433 C C . LEU A 1 186 ? -15.426 -2.269 15.921 1.00 98.62 186 LEU A C 1
ATOM 1435 O O . LEU A 1 186 ? -15.857 -1.146 16.194 1.00 98.62 186 LEU A O 1
ATOM 1439 N N . HIS A 1 187 ? -14.819 -3.034 16.825 1.00 98.38 187 HIS A N 1
ATOM 1440 C CA . HIS A 1 187 ? -14.498 -2.593 18.187 1.00 98.38 187 HIS A CA 1
ATOM 1441 C C . HIS A 1 187 ? -13.316 -1.621 18.197 1.00 98.38 187 HIS A C 1
ATOM 1443 O O . HIS A 1 187 ? -13.302 -0.650 18.953 1.00 98.38 187 HIS A O 1
ATOM 1449 N N . MET A 1 188 ? -12.329 -1.880 17.337 1.00 97.00 188 MET A N 1
ATOM 1450 C CA . MET A 1 188 ? -11.116 -1.096 17.136 1.00 97.00 188 MET A CA 1
ATOM 1451 C C . MET A 1 188 ? -10.227 -0.946 18.369 1.00 97.00 188 MET A C 1
ATOM 1453 O O . MET A 1 188 ? -9.354 -0.099 18.341 1.00 97.00 188 MET A O 1
ATOM 1457 N N . ASP A 1 189 ? -10.388 -1.719 19.440 1.00 95.25 189 ASP A N 1
ATOM 1458 C CA . ASP A 1 189 ? -9.486 -1.634 20.605 1.00 95.25 189 ASP A CA 1
ATOM 1459 C C . ASP A 1 189 ? -9.424 -2.960 21.368 1.00 95.25 189 ASP A C 1
ATOM 1461 O O . ASP A 1 189 ? -9.410 -3.009 22.595 1.00 95.25 189 ASP A O 1
ATOM 1465 N N . LEU A 1 190 ? -9.427 -4.062 20.614 1.00 95.31 190 LEU A N 1
ATOM 1466 C CA . LEU A 1 190 ? -9.351 -5.418 21.149 1.00 95.31 190 LEU A CA 1
ATOM 1467 C C . LEU A 1 190 ? -7.916 -5.753 21.538 1.00 95.31 190 LEU A C 1
ATOM 1469 O O . LEU A 1 190 ? -7.202 -6.452 20.821 1.00 95.31 190 LEU A O 1
ATOM 1473 N N . ARG A 1 191 ? -7.513 -5.221 22.685 1.00 92.50 191 ARG A N 1
ATOM 1474 C CA . ARG A 1 191 ? -6.286 -5.571 23.396 1.00 92.50 191 ARG A CA 1
ATOM 1475 C C . ARG A 1 191 ? -6.620 -6.301 24.690 1.00 92.50 191 ARG A C 1
ATOM 1477 O O . ARG A 1 191 ? -7.773 -6.344 25.116 1.00 92.50 191 ARG A O 1
ATOM 1484 N N . ARG A 1 192 ? -5.597 -6.875 25.313 1.00 91.81 192 ARG A N 1
ATOM 1485 C CA . ARG A 1 192 ? -5.718 -7.709 26.509 1.00 91.81 192 ARG A CA 1
ATOM 1486 C C . ARG A 1 192 ? -6.542 -7.056 27.625 1.00 91.81 192 ARG A C 1
ATOM 1488 O O . ARG A 1 192 ? -7.366 -7.723 28.239 1.00 91.81 192 ARG A O 1
ATOM 1495 N N . GLU A 1 193 ? -6.343 -5.766 27.857 1.00 90.75 193 GLU A N 1
ATOM 1496 C CA . GLU A 1 193 ? -6.972 -4.987 28.929 1.00 90.75 193 GLU A CA 1
ATOM 1497 C C . GLU A 1 193 ? -8.484 -4.809 28.734 1.00 90.75 193 GLU A C 1
ATOM 1499 O O . GLU A 1 193 ? -9.203 -4.554 29.698 1.00 90.75 193 GLU A O 1
ATOM 1504 N N . ASN A 1 194 ? -8.963 -4.968 27.498 1.00 94.19 194 ASN A N 1
ATOM 1505 C CA . ASN A 1 194 ? -10.353 -4.753 27.102 1.00 94.19 194 ASN A CA 1
ATOM 1506 C C . ASN A 1 194 ? -11.128 -6.072 26.904 1.00 94.19 194 ASN A C 1
ATOM 1508 O O . ASN A 1 194 ? -12.266 -6.070 26.427 1.00 94.19 194 ASN A O 1
ATOM 1512 N N . ILE A 1 195 ? -10.521 -7.208 27.264 1.00 95.81 195 ILE A N 1
ATOM 1513 C CA . ILE A 1 195 ? -11.116 -8.542 27.150 1.00 95.81 195 ILE A CA 1
ATOM 1514 C C . ILE A 1 195 ? -11.214 -9.148 28.551 1.00 95.81 195 ILE A C 1
ATOM 1516 O O . ILE A 1 195 ? -10.221 -9.580 29.136 1.00 95.81 195 ILE A O 1
ATOM 1520 N N . CYS A 1 196 ? -12.430 -9.204 29.089 1.00 96.06 196 CYS A N 1
ATOM 1521 C CA . CYS A 1 196 ? -12.708 -9.824 30.378 1.00 96.06 196 CYS A CA 1
ATOM 1522 C C . CYS A 1 196 ? -12.773 -11.345 30.211 1.00 96.06 196 CYS A C 1
ATOM 1524 O O . CYS A 1 196 ? -13.642 -11.853 29.498 1.00 96.06 196 CYS A O 1
ATOM 1526 N N . VAL A 1 197 ? -11.874 -12.068 30.880 1.00 96.50 197 VAL A N 1
ATOM 1527 C CA . VAL A 1 197 ? -11.863 -13.536 30.918 1.00 96.50 197 VAL A CA 1
ATOM 1528 C C . VAL A 1 197 ? -12.161 -14.007 32.335 1.00 96.50 197 VAL A C 1
ATOM 1530 O O . VAL A 1 197 ? -11.555 -13.518 33.282 1.00 96.50 197 VAL A O 1
ATOM 1533 N N . GLU A 1 198 ? -13.080 -14.955 32.469 1.00 94.81 198 GLU A N 1
ATOM 1534 C CA . GLU A 1 198 ? -13.426 -15.604 33.734 1.00 94.81 198 GLU A CA 1
ATOM 1535 C C . GLU A 1 198 ? -13.535 -17.112 33.494 1.00 94.81 198 GLU A C 1
ATOM 1537 O O . GLU A 1 198 ? -14.240 -17.558 32.581 1.00 94.81 198 GLU A O 1
ATOM 1542 N N . GLY A 1 199 ? -12.786 -17.911 34.259 1.00 90.00 199 GLY A N 1
ATOM 1543 C CA . GLY A 1 199 ? -12.841 -19.375 34.150 1.00 90.00 199 GLY A CA 1
ATOM 1544 C C . GLY A 1 199 ? -12.532 -19.896 32.737 1.00 90.00 199 GLY A C 1
ATOM 1545 O O . GLY A 1 199 ? -13.185 -20.822 32.252 1.00 90.00 199 GLY A O 1
ATOM 1546 N N . GLY A 1 200 ? -11.590 -19.252 32.037 1.00 88.88 200 GLY A N 1
ATOM 1547 C CA . GLY A 1 200 ? -11.189 -19.602 30.666 1.00 88.88 200 GLY A CA 1
ATOM 1548 C C . GLY A 1 200 ? -12.202 -19.229 29.572 1.00 88.88 200 GLY A C 1
ATOM 1549 O O . GLY A 1 200 ? -12.030 -19.615 28.414 1.00 88.88 200 GLY A O 1
ATOM 1550 N N . ARG A 1 201 ? -13.263 -18.482 29.902 1.00 93.62 201 ARG A N 1
ATOM 1551 C CA . ARG A 1 201 ? -14.266 -17.980 28.950 1.00 93.62 201 ARG A CA 1
ATOM 1552 C C . ARG A 1 201 ? -14.192 -16.464 28.830 1.00 93.62 201 ARG A C 1
ATOM 1554 O O . ARG A 1 201 ? -13.971 -15.773 29.814 1.00 93.62 201 ARG A O 1
ATOM 1561 N N . ILE A 1 202 ? -14.433 -15.942 27.627 1.00 97.06 202 ILE A N 1
ATOM 1562 C CA . ILE A 1 202 ? -14.571 -14.495 27.410 1.00 97.06 202 ILE A CA 1
ATOM 1563 C C . ILE A 1 202 ? -15.935 -14.068 27.959 1.00 97.06 202 ILE A C 1
ATOM 1565 O O . ILE A 1 202 ? -16.965 -14.353 27.347 1.00 97.06 202 ILE A O 1
ATOM 1569 N N . ALA A 1 203 ? -15.919 -13.425 29.125 1.00 97.25 203 ALA A N 1
ATOM 1570 C CA . ALA A 1 203 ? -17.096 -12.973 29.856 1.00 97.25 203 ALA A CA 1
ATOM 1571 C C . ALA A 1 203 ? -17.662 -11.668 29.282 1.00 97.25 203 ALA A C 1
ATOM 1573 O O . ALA A 1 203 ? -18.878 -11.513 29.189 1.00 97.25 203 ALA A O 1
ATOM 1574 N N . ALA A 1 204 ? -16.791 -10.749 28.849 1.00 97.56 204 ALA A N 1
ATOM 1575 C CA . ALA A 1 204 ? -17.200 -9.528 28.163 1.00 97.56 204 ALA A CA 1
ATOM 1576 C C . ALA A 1 204 ? -16.083 -8.918 27.312 1.00 97.56 204 ALA A C 1
ATOM 1578 O O . ALA A 1 204 ? -14.902 -9.006 27.646 1.00 97.56 204 ALA A O 1
ATOM 1579 N N . LEU A 1 205 ? -16.484 -8.237 26.242 1.00 97.62 205 LEU A N 1
ATOM 1580 C CA . LEU A 1 205 ? -15.689 -7.213 25.575 1.00 97.62 205 LEU A CA 1
ATOM 1581 C C . LEU A 1 205 ? -16.111 -5.842 26.114 1.00 97.62 205 LEU A C 1
ATOM 1583 O O . LEU A 1 205 ? -17.309 -5.565 26.225 1.00 97.62 205 LEU A O 1
ATOM 1587 N N . ILE A 1 206 ? -15.137 -5.008 26.469 1.00 95.50 206 ILE A N 1
ATOM 1588 C CA . ILE A 1 206 ? -15.360 -3.684 27.063 1.00 95.50 206 ILE A CA 1
ATOM 1589 C C . ILE A 1 206 ? -14.575 -2.605 26.314 1.00 95.50 206 ILE A C 1
ATOM 1591 O O . ILE A 1 206 ? -13.635 -2.901 25.591 1.00 95.50 206 ILE A O 1
ATOM 1595 N N . ASP A 1 207 ? -14.927 -1.344 26.557 1.00 94.38 207 ASP A N 1
ATOM 1596 C CA . ASP A 1 207 ? -14.290 -0.170 25.951 1.00 94.38 207 ASP A CA 1
ATOM 1597 C C . ASP A 1 207 ? -14.483 -0.068 24.431 1.00 94.38 207 ASP A C 1
ATOM 1599 O O . ASP A 1 207 ? -13.575 -0.240 23.614 1.00 94.38 207 ASP A O 1
ATOM 1603 N N . LEU A 1 208 ? -15.707 0.286 24.046 1.00 95.50 208 LEU A N 1
ATOM 1604 C CA . LEU A 1 208 ? -16.087 0.513 22.650 1.00 95.50 208 LEU A CA 1
ATOM 1605 C C . LEU A 1 208 ? -15.935 1.985 22.247 1.00 95.50 208 LEU A C 1
ATOM 1607 O O . LEU A 1 208 ? -16.537 2.431 21.268 1.00 95.50 208 LEU A O 1
ATOM 1611 N N . SER A 1 209 ? -15.110 2.756 22.959 1.00 93.31 209 SER A N 1
ATOM 1612 C CA . SER A 1 209 ? -14.892 4.186 22.689 1.00 93.31 209 SER A CA 1
ATOM 1613 C C . SER A 1 209 ? -14.423 4.428 21.244 1.00 93.31 209 SER A C 1
ATOM 1615 O O . SER A 1 209 ? -14.859 5.355 20.550 1.00 93.31 209 SER A O 1
ATOM 1617 N N . ASN A 1 210 ? -13.601 3.509 20.735 1.00 94.50 210 ASN A N 1
ATOM 1618 C CA . ASN A 1 210 ? -13.021 3.561 19.397 1.00 94.50 210 ASN A CA 1
ATOM 1619 C C . ASN A 1 210 ? -13.880 2.908 18.305 1.00 94.50 210 ASN A C 1
ATOM 1621 O O . ASN A 1 210 ? -13.467 2.915 17.145 1.00 94.50 210 ASN A O 1
ATOM 1625 N N . CYS A 1 211 ? -15.065 2.376 18.632 1.00 97.00 211 CYS A N 1
ATOM 1626 C CA . CYS A 1 211 ? -15.847 1.613 17.663 1.00 97.00 211 CYS A CA 1
ATOM 1627 C C . CYS A 1 211 ? -16.268 2.457 16.449 1.00 97.00 211 CYS A C 1
ATOM 1629 O O . CYS A 1 211 ? -16.561 3.654 16.566 1.00 97.00 211 CYS A O 1
ATOM 1631 N N . ILE A 1 212 ? -16.288 1.829 15.275 1.00 97.25 212 ILE A N 1
ATOM 1632 C CA . ILE A 1 212 ? -16.669 2.444 13.994 1.00 97.25 212 ILE A CA 1
ATOM 1633 C C . ILE A 1 212 ? -17.371 1.416 13.106 1.00 97.25 212 ILE A C 1
ATOM 1635 O O . ILE A 1 212 ? -17.375 0.223 13.403 1.00 97.25 212 ILE A O 1
ATOM 1639 N N . VAL A 1 213 ? -17.935 1.874 11.988 1.00 98.31 213 VAL A N 1
ATOM 1640 C CA . VAL A 1 213 ? -18.408 0.992 10.914 1.00 98.31 213 VAL A CA 1
ATOM 1641 C C . VAL A 1 213 ? -17.392 1.016 9.784 1.00 98.31 213 VAL A C 1
ATOM 1643 O O . VAL A 1 213 ? -17.131 2.076 9.218 1.00 98.31 213 VAL A O 1
ATOM 1646 N N . GLY A 1 214 ? -16.810 -0.131 9.451 1.00 97.50 214 GLY A N 1
ATOM 1647 C CA . GLY A 1 214 ? -15.672 -0.175 8.546 1.00 97.50 214 GLY A CA 1
ATOM 1648 C C . GLY A 1 214 ? -15.373 -1.544 7.963 1.00 97.50 214 GLY A C 1
ATOM 1649 O O . GLY A 1 214 ? -16.185 -2.469 8.013 1.00 97.50 214 GLY A O 1
ATOM 1650 N N . ASP A 1 215 ? -14.210 -1.628 7.322 1.00 97.75 215 ASP A N 1
ATOM 1651 C CA . ASP A 1 215 ? -13.677 -2.860 6.746 1.00 97.75 215 ASP A CA 1
ATOM 1652 C C . ASP A 1 215 ? -13.151 -3.774 7.867 1.00 97.75 215 ASP A C 1
ATOM 1654 O O . ASP A 1 215 ? -12.263 -3.341 8.603 1.00 97.75 215 ASP A O 1
ATOM 1658 N N . PRO A 1 216 ? -13.621 -5.031 7.984 1.00 98.19 216 PRO A N 1
ATOM 1659 C CA . PRO A 1 216 ? -13.089 -6.019 8.928 1.00 98.19 216 PRO A CA 1
ATOM 1660 C C . PRO A 1 216 ? -11.560 -6.137 8.962 1.00 98.19 216 PRO A C 1
ATOM 1662 O O . PRO A 1 216 ? -10.979 -6.386 10.019 1.00 98.19 216 PRO A O 1
ATOM 1665 N N . LEU A 1 217 ? -10.880 -5.942 7.824 1.00 97.75 217 LEU A N 1
ATOM 1666 C CA . LEU A 1 217 ? -9.415 -5.983 7.779 1.00 97.75 217 LEU A CA 1
ATOM 1667 C C . LEU A 1 217 ? -8.763 -4.861 8.602 1.00 97.75 217 LEU A C 1
ATOM 1669 O O . LEU A 1 217 ? -7.621 -5.023 9.025 1.00 97.75 217 LEU A O 1
ATOM 1673 N N . MET A 1 218 ? -9.467 -3.755 8.864 1.00 98.00 218 MET A N 1
ATOM 1674 C CA . MET A 1 218 ? -8.956 -2.669 9.698 1.00 98.00 218 MET A CA 1
ATOM 1675 C C . MET A 1 218 ? -8.822 -3.089 11.162 1.00 98.00 218 MET A C 1
ATOM 1677 O O . MET A 1 218 ? -7.778 -2.866 11.774 1.00 98.00 218 MET A O 1
ATOM 1681 N N . GLU A 1 219 ? -9.839 -3.758 11.705 1.00 98.31 219 GLU A N 1
ATOM 1682 C CA . GLU A 1 219 ? -9.778 -4.327 13.053 1.00 98.31 219 GLU A CA 1
ATOM 1683 C C . GLU A 1 219 ? -8.738 -5.448 13.133 1.00 98.31 219 GLU A C 1
ATOM 1685 O O . GLU A 1 219 ? -7.915 -5.453 14.046 1.00 98.31 219 GLU A O 1
ATOM 1690 N N . LEU A 1 220 ? -8.694 -6.347 12.142 1.00 98.44 220 LEU A N 1
ATOM 1691 C CA . LEU A 1 220 ? -7.692 -7.417 12.107 1.00 98.44 220 LEU A CA 1
ATOM 1692 C C . LEU A 1 220 ? -6.256 -6.878 12.017 1.00 98.44 220 LEU A C 1
ATOM 1694 O O . LEU A 1 220 ? -5.364 -7.432 12.656 1.00 98.44 220 LEU A O 1
ATOM 1698 N N . GLY A 1 221 ? -6.022 -5.788 11.278 1.00 97.75 221 GLY A N 1
ATOM 1699 C CA . GLY A 1 221 ? -4.725 -5.106 11.228 1.00 97.75 221 GLY A CA 1
ATOM 1700 C C . GLY A 1 221 ? -4.311 -4.548 12.592 1.00 97.75 221 GLY A C 1
ATOM 1701 O O . GLY A 1 221 ? -3.164 -4.712 13.005 1.00 97.75 221 GLY A O 1
ATOM 1702 N N . ARG A 1 222 ? -5.258 -3.975 13.345 1.00 96.94 222 ARG A N 1
ATOM 1703 C CA . ARG A 1 222 ? -5.017 -3.495 14.715 1.00 96.94 222 ARG A CA 1
ATOM 1704 C C . ARG A 1 222 ? -4.771 -4.642 15.703 1.00 96.94 222 ARG A C 1
ATOM 1706 O O . ARG A 1 222 ? -3.814 -4.584 16.467 1.00 96.94 222 ARG A O 1
ATOM 1713 N N . ILE A 1 223 ? -5.552 -5.723 15.630 1.00 97.62 223 ILE A N 1
ATOM 1714 C CA . ILE A 1 223 ? -5.346 -6.964 16.407 1.00 97.62 223 ILE A CA 1
ATOM 1715 C C . ILE A 1 223 ? -3.966 -7.573 16.113 1.00 97.62 223 ILE A C 1
ATOM 1717 O O . ILE A 1 223 ? -3.291 -8.054 17.025 1.00 97.62 223 ILE A O 1
ATOM 1721 N N . ARG A 1 224 ? -3.511 -7.525 14.853 1.00 96.75 224 ARG A N 1
ATOM 1722 C CA . ARG A 1 224 ? -2.158 -7.948 14.464 1.00 96.75 224 ARG A CA 1
ATOM 1723 C C . ARG A 1 224 ? -1.086 -7.071 15.105 1.00 96.75 224 ARG A C 1
ATOM 1725 O O . ARG A 1 224 ? -0.119 -7.622 15.619 1.00 96.75 224 ARG A O 1
ATOM 1732 N N . GLY A 1 225 ? -1.291 -5.754 15.144 1.00 94.38 225 GLY A N 1
ATOM 1733 C CA . GLY A 1 225 ? -0.408 -4.811 15.841 1.00 94.38 225 GLY A CA 1
ATOM 1734 C C . GLY A 1 225 ? -0.299 -5.064 17.351 1.00 94.38 225 GLY A C 1
ATOM 1735 O O . GLY A 1 225 ? 0.747 -4.810 17.936 1.00 94.38 225 GLY A O 1
ATOM 1736 N N . TYR A 1 226 ? -1.336 -5.635 17.973 1.00 94.25 226 TYR A N 1
ATOM 1737 C CA . TYR A 1 226 ? -1.306 -6.097 19.369 1.00 94.25 226 TYR A CA 1
ATOM 1738 C C . TYR A 1 226 ? -0.722 -7.504 19.558 1.00 94.25 226 TYR A C 1
ATOM 1740 O O . TYR A 1 226 ? -0.694 -8.011 20.676 1.00 94.25 226 TYR A O 1
ATOM 1748 N N . GLY A 1 227 ? -0.285 -8.167 18.483 1.00 94.50 227 GLY A N 1
ATOM 1749 C CA . GLY A 1 227 ? 0.256 -9.527 18.539 1.00 94.50 227 GLY A CA 1
ATOM 1750 C C . GLY A 1 227 ? -0.797 -10.626 18.725 1.00 94.50 227 GLY A C 1
ATOM 1751 O O . GLY A 1 227 ? -0.440 -11.774 18.972 1.00 94.50 227 GLY A O 1
ATOM 1752 N N . LEU A 1 228 ? -2.089 -10.313 18.586 1.00 96.06 228 LEU A N 1
ATOM 1753 C CA . LEU A 1 228 ? -3.185 -11.250 18.866 1.00 96.06 228 LEU A CA 1
ATOM 1754 C C . LEU A 1 228 ? -3.671 -12.029 17.631 1.00 96.06 228 LEU A C 1
ATOM 1756 O O . LEU A 1 228 ? -4.387 -13.017 17.776 1.00 96.06 228 LEU A O 1
ATOM 1760 N N . LEU A 1 229 ? -3.282 -11.630 16.411 1.00 96.81 229 LEU A N 1
ATOM 1761 C CA . LEU A 1 229 ? -3.695 -12.288 15.157 1.00 96.81 229 LEU A CA 1
ATOM 1762 C C . LEU A 1 229 ? -2.881 -13.571 14.875 1.00 96.81 229 LEU A C 1
ATOM 1764 O O . LEU A 1 229 ? -2.248 -13.716 13.823 1.00 96.81 229 LEU A O 1
ATOM 1768 N N . THR A 1 230 ? -2.869 -14.498 15.830 1.00 96.31 230 THR A N 1
ATOM 1769 C CA . THR A 1 230 ? -2.167 -15.789 15.752 1.00 96.31 230 THR A CA 1
ATOM 1770 C C . THR A 1 230 ? -2.894 -16.784 14.839 1.00 96.31 230 THR A C 1
ATOM 1772 O O . THR A 1 230 ? -3.965 -16.499 14.299 1.00 96.31 230 THR A O 1
ATOM 1775 N N . GLU A 1 231 ? -2.317 -17.972 14.638 1.00 96.12 231 GLU A N 1
ATOM 1776 C CA . GLU A 1 231 ? -3.000 -19.058 13.924 1.00 96.12 231 GLU A CA 1
ATOM 1777 C C . GLU A 1 231 ? -4.292 -19.494 14.630 1.00 96.12 231 GLU A C 1
ATOM 1779 O O . GLU A 1 231 ? -5.311 -19.684 13.971 1.00 96.12 231 GLU A O 1
ATOM 1784 N N . GLU A 1 232 ? -4.277 -19.582 15.961 1.00 96.75 232 GLU A N 1
ATOM 1785 C CA . GLU A 1 232 ? -5.454 -19.934 16.762 1.00 96.75 232 GLU A CA 1
ATOM 1786 C C . GLU A 1 232 ? -6.583 -18.923 16.572 1.00 96.75 232 GLU A C 1
ATOM 1788 O O . GLU A 1 232 ? -7.712 -19.306 16.275 1.00 96.75 232 GLU A O 1
ATOM 1793 N N . PHE A 1 233 ? -6.270 -17.624 16.649 1.00 97.94 233 PHE A N 1
ATOM 1794 C CA . PHE A 1 233 ? -7.252 -16.580 16.367 1.00 97.94 233 PHE A CA 1
ATOM 1795 C C . PHE A 1 233 ? -7.824 -16.728 14.955 1.00 97.94 233 PHE A C 1
ATOM 1797 O O . PHE A 1 233 ? -9.038 -16.668 14.759 1.00 97.94 233 PHE A O 1
ATOM 1804 N N . ARG A 1 234 ? -6.954 -16.913 13.953 1.00 97.50 234 ARG A N 1
ATOM 1805 C CA . ARG A 1 234 ? -7.347 -17.042 12.543 1.00 97.50 234 ARG A CA 1
ATOM 1806 C C . ARG A 1 234 ? -8.275 -18.230 12.305 1.00 97.50 234 ARG A C 1
ATOM 1808 O O . ARG A 1 234 ? -9.258 -18.082 11.577 1.00 97.50 234 ARG A O 1
ATOM 1815 N N . ARG A 1 235 ? -8.001 -19.364 12.951 1.00 96.81 235 ARG A N 1
ATOM 1816 C CA . ARG A 1 235 ? -8.844 -20.564 12.919 1.00 96.81 235 ARG A CA 1
ATOM 1817 C C . ARG A 1 235 ? -10.243 -20.263 13.448 1.00 96.81 235 ARG A C 1
ATOM 1819 O O . ARG A 1 235 ? -11.222 -20.480 12.737 1.00 96.81 235 ARG A O 1
ATOM 1826 N N . GLY A 1 236 ? -10.332 -19.660 14.630 1.00 97.38 236 GLY A N 1
ATOM 1827 C CA . GLY A 1 236 ? -11.605 -19.274 15.231 1.00 97.38 236 GLY A CA 1
ATOM 1828 C C . GLY A 1 236 ? -12.373 -18.226 14.425 1.00 97.38 236 GLY A C 1
ATOM 1829 O O . GLY A 1 236 ? -13.598 -18.290 14.292 1.00 97.38 236 GLY A O 1
ATOM 1830 N N . TYR A 1 237 ? -11.652 -17.278 13.825 1.00 98.00 237 TYR A N 1
ATOM 1831 C CA . TYR A 1 237 ? -12.218 -16.277 12.922 1.00 98.00 237 TYR A CA 1
ATOM 1832 C C . TYR A 1 237 ? -12.697 -16.879 11.588 1.00 98.00 237 TYR A C 1
ATOM 1834 O O . TYR A 1 237 ? -13.578 -16.318 10.936 1.00 98.00 237 TYR A O 1
ATOM 1842 N N . GLY A 1 238 ? -12.172 -18.041 11.190 1.00 96.25 238 GLY A N 1
ATOM 1843 C CA . GLY A 1 238 ? -12.484 -18.705 9.924 1.00 96.25 238 GLY A CA 1
ATOM 1844 C C . GLY A 1 238 ? -11.707 -18.144 8.730 1.00 96.25 238 GLY A C 1
ATOM 1845 O O . GLY A 1 238 ? -12.259 -18.062 7.634 1.00 96.25 238 GLY A O 1
ATOM 1846 N N . ALA A 1 239 ? -10.457 -17.720 8.939 1.00 90.50 239 ALA A N 1
ATOM 1847 C CA . ALA A 1 239 ? -9.563 -17.235 7.887 1.00 90.50 239 ALA A CA 1
ATOM 1848 C C . ALA A 1 239 ? -8.176 -17.886 7.991 1.00 90.50 239 ALA A C 1
ATOM 1850 O O . ALA A 1 239 ? -7.254 -17.302 8.556 1.00 90.50 239 ALA A O 1
ATOM 1851 N N . ASP A 1 240 ? -8.017 -19.077 7.409 1.00 81.94 240 ASP A N 1
ATOM 1852 C CA . ASP A 1 240 ? -6.769 -19.856 7.483 1.00 81.94 240 ASP A CA 1
ATOM 1853 C C . ASP A 1 240 ? -5.549 -19.076 6.966 1.00 81.94 240 ASP A C 1
ATOM 1855 O O . ASP A 1 240 ? -4.474 -19.087 7.571 1.00 81.94 240 ASP A O 1
ATOM 1859 N N . ARG A 1 241 ? -5.725 -18.359 5.848 1.00 85.81 241 ARG A N 1
ATOM 1860 C CA . ARG A 1 241 ? -4.698 -17.523 5.217 1.00 85.81 241 ARG A CA 1
ATOM 1861 C C . ARG A 1 241 ? -5.300 -16.272 4.589 1.00 85.81 241 ARG A C 1
ATOM 1863 O O . ARG A 1 241 ? -6.420 -16.298 4.084 1.00 85.81 241 ARG A O 1
ATOM 1870 N N . PHE A 1 242 ? -4.510 -15.205 4.557 1.00 88.19 242 PHE A N 1
ATOM 1871 C CA . PHE A 1 242 ? -4.814 -13.996 3.798 1.00 88.19 242 PHE A CA 1
ATOM 1872 C C . PHE A 1 242 ? -4.083 -14.042 2.457 1.00 88.19 242 PHE A C 1
ATOM 1874 O O . PHE A 1 242 ? -2.909 -14.407 2.400 1.00 88.19 242 PHE A O 1
ATOM 1881 N N . ASP A 1 243 ? -4.769 -13.679 1.374 1.00 82.31 243 ASP A N 1
ATOM 1882 C CA . ASP A 1 243 ? -4.115 -13.504 0.078 1.00 82.31 243 ASP A CA 1
ATOM 1883 C C . ASP A 1 243 ? -3.197 -12.262 0.075 1.00 82.31 243 ASP A C 1
ATOM 1885 O O . ASP A 1 243 ? -3.086 -11.526 1.062 1.00 82.31 243 ASP A O 1
ATOM 1889 N N . ALA A 1 244 ? -2.498 -12.024 -1.036 1.00 78.06 244 ALA A N 1
ATOM 1890 C CA . ALA A 1 244 ? -1.558 -10.909 -1.154 1.00 78.06 244 ALA A CA 1
ATOM 1891 C C . ALA A 1 244 ? -2.230 -9.527 -1.017 1.00 78.06 244 ALA A C 1
ATOM 1893 O O . ALA A 1 244 ? -1.621 -8.589 -0.492 1.00 78.06 244 ALA A O 1
ATOM 1894 N N . ALA A 1 245 ? -3.482 -9.388 -1.460 1.00 77.69 245 ALA A N 1
ATOM 1895 C CA . ALA A 1 245 ? -4.220 -8.131 -1.388 1.00 77.69 245 ALA A CA 1
ATOM 1896 C C . ALA A 1 245 ? -4.667 -7.847 0.052 1.00 77.69 245 ALA A C 1
ATOM 1898 O O . ALA A 1 245 ? -4.421 -6.758 0.574 1.00 77.69 245 ALA A O 1
ATOM 1899 N N . ALA A 1 246 ? -5.243 -8.846 0.722 1.00 87.00 246 ALA A N 1
ATOM 1900 C CA . ALA A 1 246 ? -5.607 -8.775 2.129 1.00 87.00 246 ALA A CA 1
ATOM 1901 C C . ALA A 1 246 ? -4.375 -8.549 3.017 1.00 87.00 246 ALA A C 1
ATOM 1903 O O . ALA A 1 246 ? -4.432 -7.731 3.927 1.00 87.00 246 ALA A O 1
ATOM 1904 N N . SER A 1 247 ? -3.243 -9.192 2.718 1.00 90.19 247 SER A N 1
ATOM 1905 C CA . SER A 1 247 ? -1.989 -8.993 3.459 1.00 90.19 247 SER A CA 1
ATOM 1906 C C . SER A 1 247 ? -1.469 -7.555 3.342 1.00 90.19 247 SER A C 1
ATOM 1908 O O . SER A 1 247 ? -1.060 -6.963 4.337 1.00 90.19 247 SER A O 1
ATOM 1910 N N . SER A 1 248 ? -1.556 -6.962 2.147 1.00 89.06 248 SER A N 1
ATOM 1911 C CA . SER A 1 248 ? -1.162 -5.566 1.909 1.00 89.06 248 SER A CA 1
ATOM 1912 C C . SER A 1 248 ? -2.098 -4.573 2.614 1.00 89.06 248 SER A C 1
ATOM 1914 O O . SER A 1 248 ? -1.652 -3.548 3.124 1.00 89.06 248 SER A O 1
ATOM 1916 N N . LEU A 1 249 ? -3.398 -4.882 2.678 1.00 92.25 249 LEU A N 1
ATOM 1917 C CA . LEU A 1 249 ? -4.379 -4.111 3.451 1.00 92.25 249 LEU A CA 1
ATOM 1918 C C . LEU A 1 249 ? -4.149 -4.221 4.956 1.00 92.25 249 LEU A C 1
ATOM 1920 O O . LEU A 1 249 ? -4.242 -3.216 5.651 1.00 92.25 249 LEU A O 1
ATOM 1924 N N . LEU A 1 250 ? -3.817 -5.410 5.460 1.00 95.81 250 LEU A N 1
ATOM 1925 C CA . LEU A 1 250 ? -3.444 -5.586 6.860 1.00 95.81 250 LEU A CA 1
ATOM 1926 C C . LEU A 1 250 ? -2.205 -4.745 7.198 1.00 95.81 250 LEU A C 1
ATOM 1928 O O . LEU A 1 250 ? -2.206 -4.092 8.235 1.00 95.81 250 LEU A O 1
ATOM 1932 N N . ASP A 1 251 ? -1.192 -4.695 6.322 1.00 95.88 251 ASP A N 1
ATOM 1933 C CA . ASP A 1 251 ? -0.009 -3.835 6.503 1.00 95.88 251 ASP A CA 1
ATOM 1934 C C . ASP A 1 251 ? -0.390 -2.351 6.567 1.00 95.88 251 ASP A C 1
ATOM 1936 O O . ASP A 1 251 ? 0.077 -1.633 7.451 1.00 95.88 251 ASP A O 1
ATOM 1940 N N . LEU A 1 252 ? -1.289 -1.902 5.687 1.00 95.88 252 LEU A N 1
ATOM 1941 C CA . LEU A 1 252 ? -1.811 -0.535 5.699 1.00 95.88 252 LEU A CA 1
ATOM 1942 C C . LEU A 1 252 ? -2.591 -0.206 6.982 1.00 95.88 252 LEU A C 1
ATOM 1944 O O . LEU A 1 252 ? -2.415 0.866 7.559 1.00 95.88 252 LEU A O 1
ATOM 1948 N N . TYR A 1 253 ? -3.463 -1.106 7.429 1.00 97.62 253 TYR A N 1
ATOM 1949 C CA . TYR A 1 253 ? -4.281 -0.886 8.621 1.00 97.62 253 TYR A CA 1
ATOM 1950 C C . TYR A 1 253 ? -3.492 -1.027 9.926 1.00 97.62 253 TYR A C 1
ATOM 1952 O O . TYR A 1 253 ? -3.772 -0.327 10.900 1.00 97.62 253 TYR A O 1
ATOM 1960 N N . GLU A 1 254 ? -2.470 -1.877 9.953 1.00 98.06 254 GLU A N 1
ATOM 1961 C CA . GLU A 1 254 ? -1.523 -1.916 11.064 1.00 98.06 254 GLU A CA 1
ATOM 1962 C C . GLU A 1 254 ? -0.672 -0.643 11.104 1.00 98.06 254 GLU A C 1
ATOM 1964 O O . GLU A 1 254 ? -0.444 -0.116 12.189 1.00 98.06 254 GLU A O 1
ATOM 1969 N N . LEU A 1 255 ? -0.279 -0.088 9.948 1.00 98.00 255 LEU A N 1
ATOM 1970 C CA . LEU A 1 255 ? 0.424 1.196 9.894 1.00 98.00 255 LEU A CA 1
ATOM 1971 C C . LEU A 1 255 ? -0.406 2.315 10.546 1.00 98.00 255 LEU A C 1
ATOM 1973 O O . LEU A 1 255 ? 0.148 3.088 11.320 1.00 98.00 255 LEU A O 1
ATOM 1977 N N . ASP A 1 256 ? -1.724 2.382 10.307 1.00 96.88 256 ASP A N 1
ATOM 1978 C CA . ASP A 1 256 ? -2.615 3.341 10.994 1.00 96.88 256 ASP A CA 1
ATOM 1979 C C . ASP A 1 256 ? -2.522 3.236 12.527 1.00 96.88 256 ASP A C 1
ATOM 1981 O O . ASP A 1 256 ? -2.531 4.251 13.226 1.00 96.88 256 ASP A O 1
ATOM 1985 N N . THR A 1 257 ? -2.411 2.010 13.047 1.00 95.50 257 THR A N 1
ATOM 1986 C CA . THR A 1 257 ? -2.283 1.745 14.487 1.00 95.50 257 THR A CA 1
ATOM 1987 C C . THR A 1 257 ? -0.890 2.105 14.997 1.00 95.50 257 THR A C 1
ATOM 1989 O O . THR A 1 257 ? -0.780 2.797 16.005 1.00 95.50 257 THR A O 1
ATOM 1992 N N . ALA A 1 258 ? 0.165 1.689 14.295 1.00 97.94 258 ALA A N 1
ATOM 1993 C CA . ALA A 1 258 ? 1.540 1.977 14.685 1.00 97.94 258 ALA A CA 1
ATOM 1994 C C . ALA A 1 258 ? 1.801 3.491 14.724 1.00 97.94 258 ALA A C 1
ATOM 1996 O O . ALA A 1 258 ? 2.329 3.991 15.709 1.00 97.94 258 ALA A O 1
ATOM 1997 N N . LEU A 1 259 ? 1.334 4.241 13.716 1.00 98.19 259 LEU A N 1
ATOM 1998 C CA . LEU A 1 259 ? 1.451 5.703 13.683 1.00 98.19 259 LEU A CA 1
ATOM 1999 C C . LEU A 1 259 ? 0.737 6.372 14.861 1.00 98.19 259 LEU A C 1
ATOM 2001 O O . LEU A 1 259 ? 1.282 7.301 15.450 1.00 98.19 259 LEU A O 1
ATOM 2005 N N . LEU A 1 260 ? -0.470 5.907 15.205 1.00 95.75 260 LEU A N 1
ATOM 2006 C CA . LEU A 1 260 ? -1.191 6.393 16.381 1.00 95.75 260 LEU A CA 1
ATOM 2007 C C . LEU A 1 260 ? -0.375 6.157 17.653 1.00 95.75 260 LEU A C 1
ATOM 2009 O O . LEU A 1 260 ? -0.148 7.092 18.415 1.00 95.75 260 LEU A O 1
ATOM 2013 N N . LEU A 1 261 ? 0.076 4.920 17.870 1.00 95.75 261 LEU A N 1
ATOM 2014 C CA . LEU A 1 261 ? 0.774 4.553 19.096 1.00 95.75 261 LEU A CA 1
ATOM 2015 C C . LEU A 1 261 ? 2.151 5.217 19.206 1.00 95.75 261 LEU A C 1
ATOM 2017 O O . LEU A 1 261 ? 2.541 5.553 20.315 1.00 95.75 261 LEU A O 1
ATOM 2021 N N . THR A 1 262 ? 2.843 5.494 18.094 1.00 98.00 262 THR A N 1
ATOM 2022 C CA . THR A 1 262 ? 4.082 6.296 18.083 1.00 98.00 262 THR A CA 1
ATOM 2023 C C . THR A 1 262 ? 3.877 7.706 18.634 1.00 98.00 262 THR A C 1
ATOM 2025 O O . THR A 1 262 ? 4.776 8.242 19.281 1.00 98.00 262 THR A O 1
ATOM 2028 N N . VAL A 1 263 ? 2.732 8.329 18.335 1.00 97.25 263 VAL A N 1
ATOM 2029 C CA . VAL A 1 263 ? 2.404 9.682 18.805 1.00 97.25 263 VAL A CA 1
ATOM 2030 C C . VAL A 1 263 ? 1.929 9.633 20.251 1.00 97.25 263 VAL A C 1
ATOM 2032 O O . VAL A 1 263 ? 2.469 10.340 21.096 1.00 97.25 263 VAL A O 1
ATOM 2035 N N . VAL A 1 264 ? 0.966 8.758 20.546 1.00 94.19 264 VAL A N 1
ATOM 2036 C CA . VAL A 1 264 ? 0.361 8.611 21.878 1.00 94.19 264 VAL A CA 1
ATOM 2037 C C . VAL A 1 264 ? 1.400 8.215 22.933 1.00 94.19 264 VAL A C 1
ATOM 2039 O O . VAL A 1 264 ? 1.371 8.734 24.048 1.00 94.19 264 VAL A O 1
ATOM 2042 N N . SER A 1 265 ? 2.372 7.365 22.585 1.00 96.25 265 SER A N 1
ATOM 2043 C CA . SER A 1 265 ? 3.452 6.986 23.503 1.00 96.25 265 SER A CA 1
ATOM 2044 C C . SER A 1 265 ? 4.257 8.183 24.011 1.00 96.25 265 SER A C 1
ATOM 2046 O O . SER A 1 265 ? 4.801 8.110 25.102 1.00 96.25 265 SER A O 1
ATOM 2048 N N . VAL A 1 266 ? 4.345 9.270 23.236 1.00 95.88 266 VAL A N 1
ATOM 2049 C CA . VAL A 1 266 ? 5.101 10.476 23.606 1.00 95.88 266 VAL A CA 1
ATOM 2050 C C . VAL A 1 266 ? 4.181 11.569 24.139 1.00 95.88 266 VAL A C 1
ATOM 2052 O O . VAL A 1 266 ? 4.466 12.153 25.177 1.00 95.88 266 VAL A O 1
ATOM 2055 N N . GLU A 1 267 ? 3.086 11.865 23.436 1.00 94.19 267 GLU A N 1
ATOM 2056 C CA . GLU A 1 267 ? 2.201 12.985 23.782 1.00 94.19 267 GLU A CA 1
ATOM 2057 C C . GLU A 1 267 ? 1.339 12.702 25.029 1.00 94.19 267 GLU A C 1
ATOM 2059 O O . GLU A 1 267 ? 0.871 13.654 25.653 1.00 94.19 267 GLU A O 1
ATOM 2064 N N . GLU A 1 268 ? 1.141 11.431 25.414 1.00 90.44 268 GLU A N 1
ATOM 2065 C CA . GLU A 1 268 ? 0.220 11.063 26.505 1.00 90.44 268 GLU A CA 1
ATOM 2066 C C . GLU A 1 268 ? 0.816 10.156 27.580 1.00 90.44 268 GLU A C 1
ATOM 2068 O O . GLU A 1 268 ? 0.512 10.343 28.759 1.00 90.44 268 GLU A O 1
ATOM 2073 N N . PHE A 1 269 ? 1.633 9.170 27.199 1.00 89.75 269 PHE A N 1
ATOM 2074 C CA . PHE A 1 269 ? 2.133 8.168 28.148 1.00 89.75 269 PHE A CA 1
ATOM 2075 C C . PHE A 1 269 ? 3.564 8.394 28.634 1.00 89.75 269 PHE A C 1
ATOM 2077 O O . PHE A 1 269 ? 3.921 7.824 29.660 1.00 89.75 269 PHE A O 1
ATOM 2084 N N . ASP A 1 270 ? 4.363 9.195 27.923 1.00 93.44 270 ASP A N 1
ATOM 2085 C CA . ASP A 1 270 ? 5.813 9.311 28.151 1.00 93.44 270 ASP A CA 1
ATOM 2086 C C . ASP A 1 270 ? 6.498 7.927 28.263 1.00 93.44 270 ASP A C 1
ATOM 2088 O O . ASP A 1 270 ? 7.302 7.658 29.153 1.00 93.44 270 ASP A O 1
ATOM 2092 N N . ASP A 1 271 ? 6.125 7.008 27.361 1.00 96.56 271 ASP A N 1
ATOM 2093 C CA . ASP A 1 271 ? 6.604 5.624 27.316 1.00 96.56 271 ASP A CA 1
ATOM 2094 C C . ASP A 1 271 ? 7.662 5.453 26.206 1.00 96.56 271 ASP A C 1
ATOM 2096 O O . ASP A 1 271 ? 7.324 5.290 25.023 1.00 96.56 271 ASP A O 1
ATOM 2100 N N . PRO A 1 272 ? 8.963 5.459 26.554 1.00 96.25 272 PRO A N 1
ATOM 2101 C CA . PRO A 1 272 ? 10.040 5.378 25.573 1.00 96.25 272 PRO A CA 1
ATOM 2102 C C . PRO A 1 272 ? 10.177 3.993 24.926 1.00 96.25 272 PRO A C 1
ATOM 2104 O O . PRO A 1 272 ? 10.764 3.890 23.844 1.00 96.25 272 PRO A O 1
ATOM 2107 N N . VAL A 1 273 ? 9.684 2.927 25.567 1.00 97.44 273 VAL A N 1
ATOM 2108 C CA . VAL A 1 273 ? 9.747 1.563 25.019 1.00 97.44 273 VAL A CA 1
ATOM 2109 C C . VAL A 1 273 ? 8.665 1.406 23.963 1.00 97.44 273 VAL A C 1
ATOM 2111 O O . VAL A 1 273 ? 8.980 1.089 22.814 1.00 97.44 273 VAL A O 1
ATOM 2114 N N . LEU A 1 274 ? 7.421 1.749 24.310 1.00 95.38 274 LEU A N 1
ATOM 2115 C CA . LEU A 1 274 ? 6.312 1.755 23.360 1.00 95.38 274 LEU A CA 1
ATOM 2116 C C . LEU A 1 274 ? 6.620 2.662 22.166 1.00 95.3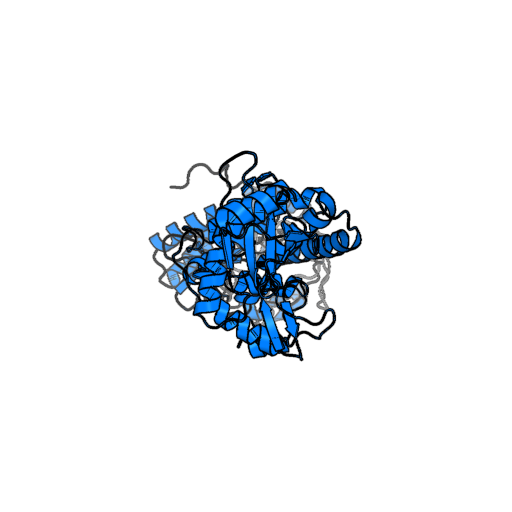8 274 LEU A C 1
ATOM 2118 O O . LEU A 1 274 ? 6.398 2.266 21.022 1.00 95.38 274 LEU A O 1
ATOM 2122 N N . HIS A 1 275 ? 7.184 3.848 22.418 1.00 97.62 275 HIS A N 1
ATOM 2123 C CA . HIS A 1 275 ? 7.579 4.762 21.353 1.00 97.62 275 HIS A CA 1
ATOM 2124 C C . HIS A 1 275 ? 8.560 4.110 20.376 1.00 97.62 275 HIS A C 1
ATOM 2126 O O . HIS A 1 275 ? 8.316 4.111 19.168 1.00 97.62 275 HIS A O 1
ATOM 2132 N N . ARG A 1 276 ? 9.652 3.532 20.891 1.00 97.50 276 ARG A N 1
ATOM 2133 C CA . ARG A 1 276 ? 10.691 2.898 20.074 1.00 97.50 276 ARG A CA 1
ATOM 2134 C C . ARG A 1 276 ? 10.116 1.786 19.203 1.00 97.50 276 ARG A C 1
ATOM 2136 O O . ARG A 1 276 ? 10.376 1.765 17.999 1.00 97.50 276 ARG A O 1
ATOM 2143 N N . ASP A 1 277 ? 9.331 0.898 19.800 1.00 97.19 277 ASP A N 1
ATOM 2144 C CA . ASP A 1 277 ? 8.802 -0.281 19.119 1.00 97.19 277 ASP A CA 1
ATOM 2145 C C . ASP A 1 277 ? 7.798 0.116 18.031 1.00 97.19 277 ASP A C 1
ATOM 2147 O O . ASP A 1 277 ? 7.880 -0.352 16.891 1.00 97.19 277 ASP A O 1
ATOM 2151 N N . GLN A 1 278 ? 6.896 1.052 18.337 1.00 97.69 278 GLN A N 1
ATOM 2152 C CA . GLN A 1 278 ? 5.878 1.504 17.389 1.00 97.69 278 GLN A CA 1
ATOM 2153 C C . GLN A 1 278 ? 6.474 2.386 16.287 1.00 97.69 278 GLN A C 1
ATOM 2155 O O . GLN A 1 278 ? 6.087 2.249 15.129 1.00 97.69 278 GLN A O 1
ATOM 2160 N N . ALA A 1 279 ? 7.461 3.235 16.596 1.00 97.88 279 ALA A N 1
ATOM 2161 C CA . ALA A 1 279 ? 8.187 4.023 15.597 1.00 97.88 279 ALA A CA 1
ATOM 2162 C C . ALA A 1 279 ? 8.953 3.131 14.607 1.00 97.88 279 ALA A C 1
ATOM 2164 O O . ALA A 1 279 ? 8.895 3.350 13.391 1.00 97.88 279 ALA A O 1
ATOM 2165 N N . ALA A 1 280 ? 9.643 2.101 15.111 1.00 97.50 280 ALA A N 1
ATOM 2166 C CA . ALA A 1 280 ? 10.328 1.123 14.272 1.00 97.50 280 ALA A CA 1
ATOM 2167 C C . ALA A 1 280 ? 9.326 0.382 13.377 1.00 97.50 280 ALA A C 1
ATOM 2169 O O . ALA A 1 280 ? 9.525 0.291 12.161 1.00 97.50 280 ALA A O 1
ATOM 2170 N N . ARG A 1 281 ? 8.204 -0.065 13.954 1.00 97.62 281 ARG A N 1
ATOM 2171 C CA . ARG A 1 281 ? 7.157 -0.773 13.218 1.00 97.62 281 ARG A CA 1
ATOM 2172 C C . ARG A 1 281 ? 6.479 0.097 12.159 1.00 97.62 281 ARG A C 1
ATOM 2174 O O . ARG A 1 281 ? 6.285 -0.357 11.032 1.00 97.62 281 ARG A O 1
ATOM 2181 N N . ALA A 1 282 ? 6.168 1.351 12.480 1.00 98.06 282 ALA A N 1
ATOM 2182 C CA . ALA A 1 282 ? 5.605 2.313 11.537 1.00 98.06 282 ALA A CA 1
ATOM 2183 C C . ALA A 1 282 ? 6.563 2.574 10.365 1.00 98.06 282 ALA A C 1
ATOM 2185 O O . ALA A 1 282 ? 6.140 2.569 9.209 1.00 98.06 282 ALA A O 1
ATOM 2186 N N . THR A 1 283 ? 7.859 2.735 10.648 1.00 96.94 283 THR A N 1
ATOM 2187 C CA . THR A 1 283 ? 8.897 2.928 9.623 1.00 96.94 283 THR A CA 1
ATOM 2188 C C . THR A 1 283 ? 8.993 1.719 8.693 1.00 96.94 283 THR A C 1
ATOM 2190 O O . THR A 1 283 ? 8.999 1.874 7.470 1.00 96.94 283 THR A O 1
ATOM 2193 N N . GLU A 1 284 ? 9.019 0.509 9.257 1.00 95.94 284 GLU A N 1
ATOM 2194 C CA . GLU A 1 284 ? 9.076 -0.745 8.502 1.00 95.94 284 GLU A CA 1
ATOM 2195 C C . GLU A 1 284 ? 7.856 -0.911 7.582 1.00 95.94 284 GLU A C 1
ATOM 2197 O O . GLU A 1 284 ? 8.008 -1.143 6.378 1.00 95.94 284 GLU A O 1
ATOM 2202 N N . LEU A 1 285 ? 6.646 -0.761 8.131 1.00 96.44 285 LEU A N 1
ATOM 2203 C CA . LEU A 1 285 ? 5.398 -0.897 7.379 1.00 96.44 285 LEU A CA 1
ATOM 2204 C C . LEU A 1 285 ? 5.288 0.170 6.288 1.00 96.44 285 LEU A C 1
ATOM 2206 O O . LEU A 1 285 ? 4.966 -0.157 5.146 1.00 96.44 285 LEU A O 1
ATOM 2210 N N . ALA A 1 286 ? 5.611 1.429 6.595 1.00 94.94 286 ALA A N 1
ATOM 2211 C CA . ALA A 1 286 ? 5.580 2.504 5.611 1.00 94.94 286 ALA A CA 1
ATOM 2212 C C . ALA A 1 286 ? 6.583 2.263 4.472 1.00 94.94 286 ALA A C 1
ATOM 2214 O O . ALA A 1 286 ? 6.233 2.431 3.305 1.00 94.94 286 ALA A O 1
ATOM 2215 N N . ALA A 1 287 ? 7.806 1.817 4.774 1.00 88.38 287 ALA A N 1
ATOM 2216 C CA . ALA A 1 287 ? 8.794 1.476 3.751 1.00 88.38 287 ALA A CA 1
ATOM 2217 C C . ALA A 1 287 ? 8.326 0.307 2.871 1.00 88.38 287 ALA A C 1
ATOM 2219 O O . ALA A 1 287 ? 8.451 0.362 1.645 1.00 88.38 287 ALA A O 1
ATOM 2220 N N . ARG A 1 288 ? 7.738 -0.728 3.479 1.00 87.81 288 ARG A N 1
ATOM 2221 C CA . ARG A 1 288 ? 7.196 -1.887 2.764 1.00 87.81 288 ARG A CA 1
ATOM 2222 C C . ARG A 1 288 ? 6.038 -1.504 1.843 1.00 87.81 288 ARG A C 1
ATOM 2224 O O . ARG A 1 288 ? 6.034 -1.914 0.685 1.00 87.81 288 ARG A O 1
ATOM 2231 N N . ILE A 1 289 ? 5.100 -0.687 2.324 1.00 88.69 289 ILE A N 1
ATOM 2232 C CA . ILE A 1 289 ? 3.968 -0.187 1.532 1.00 88.69 289 ILE A CA 1
ATOM 2233 C C . ILE A 1 289 ? 4.470 0.700 0.390 1.00 88.69 289 ILE A C 1
ATOM 2235 O O . ILE A 1 289 ? 4.055 0.509 -0.747 1.00 88.69 289 ILE A O 1
ATOM 2239 N N . ALA A 1 290 ? 5.410 1.612 0.649 1.00 83.19 290 ALA A N 1
ATOM 2240 C CA . ALA A 1 290 ? 6.002 2.460 -0.390 1.00 83.19 290 ALA A CA 1
ATOM 2241 C C . ALA A 1 290 ? 6.762 1.651 -1.460 1.00 83.19 290 ALA A C 1
ATOM 2243 O O . ALA A 1 290 ? 6.836 2.055 -2.622 1.00 83.19 290 ALA A O 1
ATOM 2244 N N . ALA A 1 291 ? 7.331 0.504 -1.079 1.00 76.44 291 ALA A N 1
ATOM 2245 C CA . ALA A 1 291 ? 8.013 -0.402 -1.995 1.00 76.44 291 ALA A CA 1
ATOM 2246 C C . ALA A 1 291 ? 7.059 -1.341 -2.758 1.00 76.44 291 ALA A C 1
ATOM 2248 O O . ALA A 1 291 ? 7.465 -1.924 -3.770 1.00 76.44 291 ALA A O 1
ATOM 2249 N N . ALA A 1 292 ? 5.815 -1.502 -2.295 1.00 73.38 292 ALA A N 1
ATOM 2250 C CA . ALA A 1 292 ? 4.860 -2.420 -2.892 1.00 73.38 292 ALA A CA 1
ATOM 2251 C C . ALA A 1 292 ? 4.432 -1.927 -4.286 1.00 73.38 292 ALA A C 1
ATOM 2253 O O . ALA A 1 292 ? 4.077 -0.757 -4.459 1.00 73.38 292 ALA A O 1
ATOM 2254 N N . PRO A 1 293 ? 4.447 -2.796 -5.314 1.00 69.12 293 PRO A N 1
ATOM 2255 C CA . PRO A 1 293 ? 3.942 -2.413 -6.617 1.00 69.12 293 PRO A CA 1
ATOM 2256 C C . PRO A 1 293 ? 2.430 -2.178 -6.530 1.00 69.12 293 PRO A C 1
ATOM 2258 O O . PRO A 1 293 ? 1.678 -3.094 -6.205 1.00 69.12 293 PRO A O 1
ATOM 2261 N N . ALA A 1 294 ? 1.968 -0.979 -6.877 1.00 77.19 294 ALA A N 1
ATOM 2262 C CA . ALA A 1 294 ? 0.542 -0.725 -7.043 1.00 77.19 294 ALA A CA 1
ATOM 2263 C C . ALA A 1 294 ? 0.121 -1.182 -8.441 1.00 77.19 294 ALA A C 1
ATOM 2265 O O . ALA A 1 294 ? 0.586 -0.634 -9.443 1.00 77.19 294 ALA A O 1
ATOM 2266 N N . LEU A 1 295 ? -0.743 -2.195 -8.511 1.00 84.94 295 LEU A N 1
ATOM 2267 C CA . LEU A 1 295 ? -1.365 -2.637 -9.753 1.00 84.94 295 LEU A CA 1
ATOM 2268 C C . LEU A 1 295 ? -2.770 -2.044 -9.856 1.00 84.94 295 LEU A C 1
ATOM 2270 O O . LEU A 1 295 ? -3.613 -2.248 -8.986 1.00 84.94 295 LEU A O 1
ATOM 2274 N N . LEU A 1 296 ? -3.013 -1.323 -10.943 1.00 84.12 296 LEU A N 1
ATOM 2275 C CA . LEU A 1 296 ? -4.293 -0.724 -11.280 1.00 84.12 296 LEU A CA 1
ATOM 2276 C C . LEU A 1 296 ? -4.785 -1.295 -12.618 1.00 84.12 296 LEU A C 1
ATOM 2278 O O . LEU A 1 296 ? -4.008 -1.398 -13.564 1.00 84.12 296 LEU A O 1
ATOM 2282 N N . ALA A 1 297 ? -6.059 -1.650 -12.732 1.00 88.75 297 ALA A N 1
ATOM 2283 C CA . ALA A 1 297 ? -6.742 -1.940 -13.987 1.00 88.75 297 ALA A CA 1
ATOM 2284 C C . ALA A 1 297 ? -7.515 -0.710 -14.474 1.00 88.75 297 ALA A C 1
ATOM 2286 O O . ALA A 1 297 ? -7.976 0.105 -13.686 1.00 88.75 297 ALA A O 1
ATOM 2287 N N . PHE A 1 298 ? -7.669 -0.569 -15.785 1.00 91.06 298 PHE A N 1
ATOM 2288 C CA . PHE A 1 298 ? -8.474 0.489 -16.382 1.00 91.06 298 PHE A CA 1
ATOM 2289 C C . PHE A 1 298 ? -9.909 0.018 -16.636 1.00 91.06 298 PHE A C 1
ATOM 2291 O O . PHE A 1 298 ? -10.134 -0.845 -17.487 1.00 91.06 298 PHE A O 1
ATOM 2298 N N . ASP A 1 299 ? -10.881 0.604 -15.944 1.00 83.88 299 ASP A N 1
ATOM 2299 C CA . ASP A 1 299 ? -12.301 0.220 -16.040 1.00 83.88 299 ASP A CA 1
ATOM 2300 C C . ASP A 1 299 ? -13.032 0.829 -17.257 1.00 83.88 299 ASP A C 1
ATOM 2302 O O . ASP A 1 299 ? -14.213 0.576 -17.481 1.00 83.88 299 ASP A O 1
ATOM 2306 N N . GLY A 1 300 ? -12.326 1.623 -18.070 1.00 85.81 300 GLY A N 1
ATOM 2307 C CA . GLY A 1 300 ? -12.881 2.370 -19.202 1.00 85.81 300 GLY A CA 1
ATOM 2308 C C . GLY A 1 300 ? -12.980 3.878 -18.959 1.00 85.81 300 GLY A C 1
ATOM 2309 O O . GLY A 1 300 ? -13.048 4.636 -19.935 1.00 85.81 300 GLY A O 1
ATOM 2310 N N . ARG A 1 301 ? -12.916 4.309 -17.693 1.00 82.12 301 ARG A N 1
ATOM 2311 C CA . ARG A 1 301 ? -12.891 5.712 -17.253 1.00 82.12 301 ARG A CA 1
ATOM 2312 C C . ARG A 1 301 ? -11.667 6.051 -16.408 1.00 82.12 301 ARG A C 1
ATOM 2314 O O . ARG A 1 301 ? -11.054 7.084 -16.656 1.00 82.12 301 ARG A O 1
ATOM 2321 N N . ALA A 1 302 ? -11.309 5.214 -15.443 1.00 77.88 302 ALA A N 1
ATOM 2322 C CA . ALA A 1 302 ? -10.260 5.483 -14.467 1.00 77.88 302 ALA A CA 1
ATOM 2323 C C . ALA A 1 302 ? -9.362 4.261 -14.233 1.00 77.88 302 ALA A C 1
ATOM 2325 O O . ALA A 1 302 ? -9.684 3.128 -14.595 1.00 77.88 302 ALA A O 1
ATOM 2326 N N . LEU A 1 303 ? -8.201 4.513 -13.627 1.00 80.88 303 LEU A N 1
ATOM 2327 C CA . LEU A 1 303 ? -7.360 3.464 -13.065 1.00 80.88 303 LEU A CA 1
ATOM 2328 C C . LEU A 1 303 ? -7.907 3.091 -11.686 1.00 80.88 303 LEU A C 1
ATOM 2330 O O . LEU A 1 303 ? -7.910 3.914 -10.773 1.00 80.88 303 LEU A O 1
ATOM 2334 N N . VAL A 1 304 ? -8.355 1.850 -11.549 1.00 73.25 304 VAL A N 1
ATOM 2335 C CA . VAL A 1 304 ? -8.882 1.268 -10.315 1.00 73.25 304 VAL A CA 1
ATOM 2336 C C . VAL A 1 304 ? -7.965 0.149 -9.837 1.00 73.25 304 VAL A C 1
ATOM 2338 O O . VAL A 1 304 ? -7.268 -0.450 -10.646 1.00 73.25 304 VAL A O 1
ATOM 2341 N N . PRO A 1 305 ? -7.922 -0.168 -8.544 1.00 71.00 305 PRO A N 1
ATOM 2342 C CA . PRO A 1 305 ? -6.993 -1.163 -8.024 1.00 71.00 305 PRO A CA 1
ATOM 2343 C C . PRO A 1 305 ? -7.307 -2.564 -8.541 1.00 71.00 305 PRO A C 1
ATOM 2345 O O . PRO A 1 305 ? -8.473 -2.922 -8.700 1.00 71.00 305 PRO A O 1
ATOM 2348 N N . ALA A 1 306 ? -6.271 -3.362 -8.789 1.00 73.88 306 ALA A N 1
ATOM 2349 C CA . ALA A 1 306 ? -6.417 -4.704 -9.333 1.00 73.88 306 ALA A CA 1
ATOM 2350 C C . ALA A 1 306 ? -5.528 -5.720 -8.614 1.00 73.88 306 ALA A C 1
ATOM 2352 O O . ALA A 1 306 ? -4.399 -5.422 -8.222 1.00 73.88 306 ALA A O 1
ATOM 2353 N N . ALA A 1 307 ? -6.040 -6.944 -8.487 1.00 69.31 307 ALA A N 1
ATOM 2354 C CA . ALA A 1 307 ? -5.254 -8.085 -8.044 1.00 69.31 307 ALA A CA 1
ATOM 2355 C C . ALA A 1 307 ? -4.267 -8.513 -9.139 1.00 69.31 307 ALA A C 1
ATOM 2357 O O . ALA A 1 307 ? -4.560 -8.429 -10.336 1.00 69.31 307 ALA A O 1
ATOM 2358 N N . ASP A 1 308 ? -3.092 -8.980 -8.724 1.00 74.88 308 ASP A N 1
ATOM 2359 C CA . ASP A 1 308 ? -2.098 -9.526 -9.641 1.00 74.88 308 ASP A CA 1
ATOM 2360 C C . ASP A 1 308 ? -2.357 -11.018 -9.850 1.00 74.88 308 ASP A C 1
ATOM 2362 O O . ASP A 1 308 ? -2.208 -11.806 -8.919 1.00 74.88 308 ASP A O 1
ATOM 2366 N N . SER A 1 309 ? -2.742 -11.412 -11.066 1.00 72.31 309 SER A N 1
ATOM 2367 C CA . SER A 1 309 ? -2.908 -12.827 -11.425 1.00 72.31 309 SER A CA 1
ATOM 2368 C C . SER A 1 309 ? -1.569 -13.560 -11.564 1.00 72.31 309 SER A C 1
ATOM 2370 O O . SER A 1 309 ? -1.553 -14.778 -11.701 1.00 72.31 309 SER A O 1
ATOM 2372 N N . GLY A 1 310 ? -0.442 -12.834 -11.574 1.00 77.06 310 GLY A N 1
ATOM 2373 C CA . GLY A 1 310 ? 0.883 -13.394 -11.856 1.00 77.06 310 GLY A CA 1
ATOM 2374 C C . GLY A 1 310 ? 1.095 -13.764 -13.329 1.00 77.06 310 GLY A C 1
ATOM 2375 O O . GLY A 1 310 ? 2.190 -14.173 -13.710 1.00 77.06 310 GLY A O 1
ATOM 2376 N N . GLU A 1 311 ? 0.079 -13.590 -14.176 1.00 83.50 311 GLU A N 1
ATOM 2377 C CA . GLU A 1 311 ? 0.149 -13.903 -15.599 1.00 83.50 311 GLU A CA 1
ATOM 2378 C C . GLU A 1 311 ? 1.015 -12.901 -16.367 1.00 83.50 311 GLU A C 1
ATOM 2380 O O . GLU A 1 311 ? 0.987 -11.683 -16.134 1.00 83.50 311 GLU A O 1
ATOM 2385 N N . ALA A 1 312 ? 1.747 -13.425 -17.351 1.00 91.25 312 ALA A N 1
ATOM 2386 C CA . ALA A 1 312 ? 2.508 -12.613 -18.285 1.00 91.25 312 ALA A CA 1
ATOM 2387 C C . ALA A 1 312 ? 1.569 -11.692 -19.086 1.00 91.25 312 ALA A C 1
ATOM 2389 O O . ALA A 1 312 ? 0.544 -12.149 -19.600 1.00 91.25 312 ALA A O 1
ATOM 2390 N N . PRO A 1 313 ? 1.896 -10.399 -19.235 1.00 95.56 313 PRO A N 1
ATOM 2391 C CA . PRO A 1 313 ? 1.095 -9.515 -20.064 1.00 95.56 313 PRO A CA 1
ATOM 2392 C C . PRO A 1 313 ? 1.295 -9.842 -21.551 1.00 95.56 313 PRO A C 1
ATOM 2394 O O . PRO A 1 313 ? 2.414 -10.110 -21.987 1.00 95.56 313 PRO A O 1
ATOM 2397 N N . ALA A 1 314 ? 0.229 -9.738 -22.345 1.00 97.44 314 ALA A N 1
ATOM 2398 C CA . ALA A 1 314 ? 0.287 -9.852 -23.803 1.00 97.44 314 ALA A CA 1
ATOM 2399 C C . ALA A 1 314 ? 1.088 -8.700 -24.434 1.00 97.44 314 ALA A C 1
ATOM 2401 O O . ALA A 1 314 ? 1.811 -8.891 -25.406 1.00 97.44 314 ALA A O 1
ATOM 2402 N N . VAL A 1 315 ? 0.993 -7.503 -23.851 1.00 98.31 315 VAL A N 1
ATOM 2403 C CA . VAL A 1 315 ? 1.783 -6.326 -24.236 1.00 98.31 315 VAL A CA 1
ATOM 2404 C C . VAL A 1 315 ? 2.190 -5.584 -22.975 1.00 98.31 315 VAL A C 1
ATOM 2406 O O . VAL A 1 315 ? 1.399 -5.462 -22.045 1.00 98.31 315 VAL A O 1
ATOM 2409 N N . ALA A 1 316 ? 3.399 -5.042 -22.932 1.00 97.88 316 ALA A N 1
ATOM 2410 C CA . ALA A 1 316 ? 3.846 -4.172 -21.863 1.00 97.88 316 ALA A CA 1
ATOM 2411 C C . ALA A 1 316 ? 4.794 -3.081 -22.360 1.00 97.88 316 ALA A C 1
ATOM 2413 O O . ALA A 1 316 ? 5.545 -3.273 -23.312 1.00 97.88 316 ALA A O 1
ATOM 2414 N N . ASP A 1 317 ? 4.839 -1.961 -21.646 1.00 98.06 317 ASP A N 1
ATOM 2415 C CA . ASP A 1 317 ? 5.895 -0.962 -21.808 1.00 98.06 317 ASP A CA 1
ATOM 2416 C C . ASP A 1 317 ? 6.301 -0.356 -20.466 1.00 98.06 317 ASP A C 1
ATOM 2418 O O . ASP A 1 317 ? 5.534 -0.395 -19.512 1.00 98.06 317 ASP A O 1
ATOM 2422 N N . SER A 1 318 ? 7.535 0.128 -20.339 1.00 97.06 318 SER A N 1
ATOM 2423 C CA . SER A 1 318 ? 8.066 0.696 -19.098 1.00 97.06 318 SER A CA 1
ATOM 2424 C C . SER A 1 318 ? 9.072 1.806 -19.369 1.00 97.06 318 SER A C 1
ATOM 2426 O O . SER A 1 318 ? 9.912 1.684 -20.263 1.00 97.06 318 SER A O 1
ATOM 2428 N N . TRP A 1 319 ? 9.033 2.844 -18.539 1.00 97.31 319 TRP A N 1
ATOM 2429 C CA . TRP A 1 319 ? 9.905 4.018 -18.615 1.00 97.31 319 TRP A CA 1
ATOM 2430 C C . TRP A 1 319 ? 10.346 4.454 -17.221 1.00 97.31 319 TRP A C 1
ATOM 2432 O O . TRP A 1 319 ? 9.726 4.100 -16.224 1.00 97.31 319 TRP A O 1
ATOM 2442 N N . LEU A 1 320 ? 11.435 5.219 -17.146 1.00 96.94 320 LEU A N 1
ATOM 2443 C CA . LEU A 1 320 ? 11.875 5.844 -15.900 1.00 96.94 320 LEU A CA 1
ATOM 2444 C C . LEU A 1 320 ? 11.124 7.162 -15.685 1.00 96.94 320 LEU A C 1
ATOM 2446 O O . LEU A 1 320 ? 11.107 8.014 -16.576 1.00 96.94 320 LEU A O 1
ATOM 2450 N N . VAL A 1 321 ? 10.586 7.337 -14.481 1.00 94.62 321 VAL A N 1
ATOM 2451 C CA . VAL A 1 321 ? 10.164 8.630 -13.933 1.00 94.62 321 VAL A CA 1
ATOM 2452 C C . VAL A 1 321 ? 11.129 8.978 -12.808 1.00 94.62 321 VAL A C 1
ATOM 2454 O O . VAL A 1 321 ? 11.349 8.168 -11.908 1.00 94.62 321 VAL A O 1
ATOM 2457 N N . GLU A 1 322 ? 11.734 10.156 -12.856 1.00 91.81 322 GLU A N 1
ATOM 2458 C CA . GLU A 1 322 ? 12.629 10.628 -11.798 1.00 91.81 322 GLU A CA 1
ATOM 2459 C C . GLU A 1 322 ? 12.358 12.106 -11.531 1.00 91.81 322 GLU A C 1
ATOM 2461 O O . GLU A 1 322 ? 12.506 12.923 -12.443 1.00 91.81 322 GLU A O 1
ATOM 2466 N N . ALA A 1 323 ? 11.939 12.418 -10.300 1.00 86.44 323 ALA A N 1
ATOM 2467 C CA . ALA A 1 323 ? 11.518 13.751 -9.865 1.00 86.44 323 ALA A CA 1
ATOM 2468 C C . ALA A 1 323 ? 10.509 14.394 -10.840 1.00 86.44 323 ALA A C 1
ATOM 2470 O O . ALA A 1 323 ? 10.739 15.482 -11.362 1.00 86.44 323 ALA A O 1
ATOM 2471 N N . GLY A 1 324 ? 9.451 13.650 -11.192 1.00 86.31 324 GLY A N 1
ATOM 2472 C CA . GLY A 1 324 ? 8.397 14.116 -12.106 1.00 86.31 324 GLY A CA 1
ATOM 2473 C C . GLY A 1 324 ? 8.832 14.277 -13.567 1.00 86.31 324 GLY A C 1
ATOM 2474 O O . GLY A 1 324 ? 8.042 14.707 -14.409 1.00 86.31 324 GLY A O 1
ATOM 2475 N N . GLY A 1 325 ? 10.081 13.936 -13.892 1.00 92.50 325 GLY A N 1
ATOM 2476 C CA . GLY A 1 325 ? 10.629 14.017 -15.236 1.00 92.50 325 GLY A CA 1
ATOM 2477 C C . GLY A 1 325 ? 10.688 12.665 -15.940 1.00 92.50 325 GLY A C 1
ATOM 2478 O O . GLY A 1 325 ? 11.036 11.642 -15.345 1.00 92.50 325 GLY A O 1
ATOM 2479 N N . VAL A 1 326 ? 10.413 12.677 -17.243 1.00 95.44 326 VAL A N 1
ATOM 2480 C CA . VAL A 1 326 ? 10.437 11.500 -18.124 1.00 95.44 326 VAL A CA 1
ATOM 2481 C C . VAL A 1 326 ? 11.288 11.766 -19.364 1.00 95.44 326 VAL A C 1
ATOM 2483 O O . VAL A 1 326 ? 11.475 12.912 -19.768 1.00 95.44 326 VAL A O 1
ATOM 2486 N N . ARG A 1 327 ? 11.808 10.706 -19.992 1.00 95.81 327 ARG A N 1
ATOM 2487 C CA . ARG A 1 327 ? 12.506 10.785 -21.288 1.00 95.81 327 ARG A CA 1
ATOM 2488 C C . ARG A 1 327 ? 11.720 10.006 -22.329 1.00 95.81 327 ARG A C 1
ATOM 2490 O O . ARG A 1 327 ? 11.367 8.861 -22.069 1.00 95.81 327 ARG A O 1
ATOM 2497 N N . PHE A 1 328 ? 11.494 10.607 -23.496 1.00 95.94 328 PHE A N 1
ATOM 2498 C CA . PHE A 1 328 ? 10.931 9.929 -24.674 1.00 95.94 328 PHE A CA 1
ATOM 2499 C C . PHE A 1 328 ? 9.639 9.132 -24.409 1.00 95.94 328 PHE A C 1
ATOM 2501 O O . PHE A 1 328 ? 9.436 8.071 -24.999 1.00 95.94 328 PHE A O 1
ATOM 2508 N N . LEU A 1 329 ? 8.765 9.629 -23.524 1.00 95.88 329 LEU A N 1
ATOM 2509 C CA . LEU A 1 329 ? 7.526 8.934 -23.150 1.00 95.88 329 LEU A CA 1
ATOM 2510 C C . LEU A 1 329 ? 6.633 8.645 -24.363 1.00 95.88 329 LEU A C 1
ATOM 2512 O O . LEU A 1 329 ? 6.009 7.593 -24.412 1.00 95.88 329 LEU A O 1
ATOM 2516 N N . ASP A 1 330 ? 6.623 9.531 -25.358 1.00 95.12 330 ASP A N 1
ATOM 2517 C CA . ASP A 1 330 ? 5.770 9.370 -26.536 1.00 95.12 330 ASP A CA 1
ATOM 2518 C C . ASP A 1 330 ? 6.195 8.146 -27.362 1.00 95.12 330 ASP A C 1
ATOM 2520 O O . ASP A 1 330 ? 5.350 7.361 -27.768 1.00 95.12 330 ASP A O 1
ATOM 2524 N N . GLY A 1 331 ? 7.498 7.850 -27.448 1.00 96.88 331 GLY A N 1
ATOM 2525 C CA . GLY A 1 331 ? 7.974 6.614 -28.081 1.00 96.88 331 GLY A CA 1
ATOM 2526 C C . GLY A 1 331 ? 7.531 5.341 -27.345 1.00 96.88 331 GLY A C 1
ATOM 2527 O O . GLY A 1 331 ? 7.245 4.325 -27.977 1.00 96.88 331 GLY A O 1
ATOM 2528 N N . HIS A 1 332 ? 7.433 5.389 -26.011 1.00 97.81 332 HIS A N 1
ATOM 2529 C CA . HIS A 1 332 ? 6.862 4.293 -25.217 1.00 97.81 332 HIS A CA 1
ATOM 2530 C C . HIS A 1 332 ? 5.346 4.179 -25.428 1.00 97.81 332 HIS A C 1
ATOM 2532 O O . HIS A 1 332 ? 4.819 3.073 -25.577 1.00 97.81 332 HIS A O 1
ATOM 2538 N N . ARG A 1 333 ? 4.648 5.318 -25.486 1.00 97.56 333 ARG A N 1
ATOM 2539 C CA . ARG A 1 333 ? 3.215 5.387 -25.782 1.00 97.56 333 ARG A CA 1
ATOM 2540 C C . ARG A 1 333 ? 2.899 4.793 -27.146 1.00 97.56 333 ARG A C 1
ATOM 2542 O O . ARG A 1 333 ? 2.003 3.952 -27.235 1.00 97.56 333 ARG A O 1
ATOM 2549 N N . ASP A 1 334 ? 3.642 5.175 -28.172 1.00 97.50 334 ASP A N 1
ATOM 2550 C CA . ASP A 1 334 ? 3.431 4.732 -29.547 1.00 97.50 334 ASP A CA 1
ATOM 2551 C C . ASP A 1 334 ? 3.672 3.234 -29.689 1.00 97.50 334 ASP A C 1
ATOM 2553 O O . ASP A 1 334 ? 2.823 2.520 -30.227 1.00 97.50 334 ASP A O 1
ATOM 2557 N N . ARG A 1 335 ? 4.780 2.727 -29.132 1.00 97.56 335 ARG A N 1
ATOM 2558 C CA . ARG A 1 335 ? 5.104 1.297 -29.176 1.00 97.56 335 ARG A CA 1
ATOM 2559 C C . ARG A 1 335 ? 4.034 0.448 -28.493 1.00 97.56 335 ARG A C 1
ATOM 2561 O O . ARG A 1 335 ? 3.566 -0.528 -29.080 1.00 97.56 335 ARG A O 1
ATOM 2568 N N . PHE A 1 336 ? 3.625 0.828 -27.283 1.00 98.38 336 PHE A N 1
ATOM 2569 C CA . PHE A 1 336 ? 2.562 0.133 -26.559 1.00 98.38 336 PHE A CA 1
ATOM 2570 C C . PHE A 1 336 ? 1.231 0.192 -27.316 1.00 98.38 336 PHE A C 1
ATOM 2572 O O . PHE A 1 336 ? 0.578 -0.829 -27.507 1.00 98.38 336 PHE A O 1
ATOM 2579 N N . THR A 1 337 ? 0.843 1.378 -27.790 1.00 98.12 337 THR A N 1
ATOM 2580 C CA . THR A 1 337 ? -0.427 1.605 -28.498 1.00 98.12 337 THR A CA 1
ATOM 2581 C C . THR A 1 337 ? -0.489 0.800 -29.793 1.00 98.12 337 THR A C 1
ATOM 2583 O O . THR A 1 337 ? -1.504 0.161 -30.066 1.00 98.12 337 THR A O 1
ATOM 2586 N N . ALA A 1 338 ? 0.594 0.777 -30.574 1.00 97.38 338 ALA A N 1
ATOM 2587 C CA . ALA A 1 338 ? 0.679 -0.003 -31.803 1.00 97.38 338 ALA A CA 1
ATOM 2588 C C . ALA A 1 338 ? 0.531 -1.508 -31.536 1.00 97.38 338 ALA A C 1
ATOM 2590 O O . ALA A 1 338 ? -0.212 -2.185 -32.247 1.00 97.38 338 ALA A O 1
ATOM 2591 N N . ALA A 1 339 ? 1.184 -2.026 -30.492 1.00 97.31 339 ALA A N 1
ATOM 2592 C CA . ALA A 1 339 ? 1.040 -3.422 -30.096 1.00 97.31 339 ALA A CA 1
ATOM 2593 C C . ALA A 1 339 ? -0.391 -3.730 -29.618 1.00 97.31 339 ALA A C 1
ATOM 2595 O O . ALA A 1 339 ? -1.009 -4.659 -30.127 1.00 97.31 339 ALA A O 1
ATOM 2596 N N . CYS A 1 340 ? -0.982 -2.911 -28.743 1.00 98.19 340 CYS A N 1
ATOM 2597 C CA . CYS A 1 340 ? -2.361 -3.098 -28.275 1.00 98.19 340 CYS A CA 1
ATOM 2598 C C . CYS A 1 340 ? -3.399 -3.074 -29.409 1.00 98.19 340 CYS A C 1
ATOM 2600 O O . CYS A 1 340 ? -4.347 -3.857 -29.385 1.00 98.19 340 CYS A O 1
ATOM 2602 N N . ARG A 1 341 ? -3.219 -2.228 -30.432 1.00 97.38 341 ARG A N 1
ATOM 2603 C CA . ARG A 1 341 ? -4.102 -2.201 -31.613 1.00 97.38 341 ARG A CA 1
ATOM 2604 C C . ARG A 1 341 ? -4.071 -3.513 -32.398 1.00 97.38 341 ARG A C 1
ATOM 2606 O O . ARG A 1 341 ? -5.116 -3.957 -32.857 1.00 97.38 341 ARG A O 1
ATOM 2613 N N . ARG A 1 342 ? -2.908 -4.169 -32.502 1.00 95.94 342 ARG A N 1
ATOM 2614 C CA . ARG A 1 342 ? -2.792 -5.508 -33.118 1.00 95.94 342 ARG A CA 1
ATOM 2615 C C . ARG A 1 342 ? -3.533 -6.587 -32.322 1.00 95.94 342 ARG A C 1
ATOM 2617 O O . ARG A 1 342 ? -3.945 -7.581 -32.902 1.00 95.94 342 ARG A O 1
ATOM 2624 N N . HIS A 1 343 ? -3.751 -6.358 -31.027 1.00 95.62 343 HIS A N 1
ATOM 2625 C CA . HIS A 1 343 ? -4.591 -7.185 -30.156 1.00 95.62 343 HIS A CA 1
ATOM 2626 C C . HIS A 1 343 ? -6.065 -6.729 -30.114 1.00 95.62 343 HIS A C 1
ATOM 2628 O O . HIS A 1 343 ? -6.810 -7.143 -29.230 1.00 95.62 343 HIS A O 1
ATOM 2634 N N . GLY A 1 344 ? -6.502 -5.865 -31.038 1.00 96.56 344 GLY A N 1
ATOM 2635 C CA . GLY A 1 344 ? -7.906 -5.460 -31.166 1.00 96.56 344 GLY A CA 1
ATOM 2636 C C . GLY A 1 344 ? -8.378 -4.403 -30.162 1.00 96.56 344 GLY A C 1
ATOM 2637 O O . GLY A 1 344 ? -9.577 -4.161 -30.048 1.00 96.56 344 GLY A O 1
ATOM 2638 N N . VAL A 1 345 ? -7.474 -3.746 -29.427 1.00 97.44 345 VAL A N 1
ATOM 2639 C CA . VAL A 1 345 ? -7.868 -2.675 -28.499 1.00 97.44 345 VAL A CA 1
ATOM 2640 C C . VAL A 1 345 ? -8.180 -1.388 -29.272 1.00 97.44 345 VAL A C 1
ATOM 2642 O O . VAL A 1 345 ? -7.328 -0.857 -29.986 1.00 97.44 345 VAL A O 1
ATOM 2645 N N . ALA A 1 346 ? -9.393 -0.861 -29.088 1.00 96.81 346 ALA A N 1
ATOM 2646 C CA . ALA A 1 346 ? -9.863 0.355 -29.748 1.00 96.81 346 ALA A CA 1
ATOM 2647 C C . ALA A 1 346 ? -9.038 1.608 -29.381 1.00 96.81 346 ALA A C 1
ATOM 2649 O O . ALA A 1 346 ? -8.550 1.765 -28.256 1.00 96.81 346 ALA A O 1
ATOM 2650 N N . ALA A 1 347 ? -8.881 2.520 -30.347 1.00 95.81 347 ALA A N 1
ATOM 2651 C CA . ALA A 1 347 ? -8.034 3.706 -30.210 1.00 95.81 347 ALA A CA 1
ATOM 2652 C C . ALA A 1 347 ? -8.542 4.698 -29.150 1.00 95.81 347 ALA A C 1
ATOM 2654 O O . ALA A 1 347 ? -7.735 5.262 -28.413 1.00 95.81 347 ALA A O 1
ATOM 2655 N N . ASP A 1 348 ? -9.858 4.874 -29.039 1.00 96.38 348 ASP A N 1
ATOM 2656 C CA . ASP A 1 348 ? -10.501 5.732 -28.041 1.00 96.38 348 ASP A CA 1
ATOM 2657 C C . ASP A 1 348 ? -10.247 5.214 -26.612 1.00 96.38 348 ASP A C 1
ATOM 2659 O O . ASP A 1 348 ? -9.900 5.984 -25.713 1.00 96.38 348 ASP A O 1
ATOM 2663 N N . ARG A 1 349 ? -10.334 3.890 -26.414 1.00 96.94 349 ARG A N 1
ATOM 2664 C CA . ARG A 1 349 ? -10.042 3.227 -25.138 1.00 96.94 349 ARG A CA 1
ATOM 2665 C C . ARG A 1 349 ? -8.580 3.423 -24.744 1.00 96.94 349 ARG A C 1
ATOM 2667 O O . ARG A 1 349 ? -8.306 3.719 -23.583 1.00 96.94 349 ARG A O 1
ATOM 2674 N N . LEU A 1 350 ? -7.653 3.306 -25.699 1.00 97.75 350 LEU A N 1
ATOM 2675 C CA . LEU A 1 350 ? -6.228 3.578 -25.474 1.00 97.75 350 LEU A CA 1
ATOM 2676 C C . LEU A 1 350 ? -5.974 5.056 -25.151 1.00 97.75 350 LEU A C 1
ATOM 2678 O O . LEU A 1 350 ? -5.170 5.343 -24.269 1.00 97.75 350 LEU A O 1
ATOM 2682 N N . GLY A 1 351 ? -6.670 5.984 -25.812 1.00 96.56 351 GLY A N 1
ATOM 2683 C CA . GLY A 1 351 ? -6.593 7.417 -25.517 1.00 96.56 351 GLY A CA 1
ATOM 2684 C C . GLY A 1 351 ? -6.977 7.731 -24.070 1.00 96.56 351 GLY A C 1
ATOM 2685 O O . GLY A 1 351 ? -6.181 8.319 -23.337 1.00 96.56 351 GLY A O 1
ATOM 2686 N N . ARG A 1 352 ? -8.148 7.254 -23.623 1.00 96.25 352 ARG A N 1
ATOM 2687 C CA . ARG A 1 352 ? -8.603 7.436 -22.231 1.00 96.25 352 ARG A CA 1
ATOM 2688 C C . ARG A 1 352 ? -7.678 6.759 -21.218 1.00 96.25 352 ARG A C 1
ATOM 2690 O O . ARG A 1 352 ? -7.391 7.334 -20.172 1.00 96.25 352 ARG A O 1
ATOM 2697 N N . PHE A 1 353 ? -7.174 5.568 -21.539 1.00 96.88 353 PHE A N 1
ATOM 2698 C CA . PHE A 1 353 ? -6.202 4.877 -20.695 1.00 96.88 353 PHE A CA 1
ATOM 2699 C C . PHE A 1 353 ? -4.916 5.691 -20.515 1.00 96.88 353 PHE A C 1
ATOM 2701 O O . PHE A 1 353 ? -4.454 5.856 -19.389 1.00 96.88 353 PHE A O 1
ATOM 2708 N N . TRP A 1 354 ? -4.357 6.244 -21.595 1.00 96.50 354 TRP A N 1
ATOM 2709 C CA . TRP A 1 354 ? -3.154 7.073 -21.516 1.00 96.50 354 TRP A CA 1
ATOM 2710 C C . TRP A 1 354 ? -3.379 8.363 -20.732 1.00 96.50 354 TRP A C 1
ATOM 2712 O O . TRP A 1 354 ? -2.503 8.732 -19.954 1.00 96.50 354 TRP A O 1
ATOM 2722 N N . ALA A 1 355 ? -4.542 9.005 -20.865 1.00 90.75 355 ALA A N 1
ATOM 2723 C CA . ALA A 1 355 ? -4.895 10.155 -20.034 1.00 90.75 355 ALA A CA 1
ATOM 2724 C C . ALA A 1 355 ? -4.879 9.791 -18.536 1.00 90.75 355 ALA A C 1
ATOM 2726 O O . ALA A 1 355 ? -4.255 10.486 -17.734 1.00 90.75 355 ALA A O 1
ATOM 2727 N N . ALA A 1 356 ? -5.474 8.651 -18.170 1.00 85.75 356 ALA A N 1
ATOM 2728 C CA . ALA A 1 356 ? -5.474 8.169 -16.791 1.00 85.75 356 ALA A CA 1
ATOM 2729 C C . ALA A 1 356 ? -4.063 7.795 -16.291 1.00 85.75 356 ALA A C 1
ATOM 2731 O O . ALA A 1 356 ? -3.703 8.126 -15.165 1.00 85.75 356 ALA A O 1
ATOM 2732 N N . VAL A 1 357 ? -3.238 7.154 -17.130 1.00 92.81 357 VAL A N 1
ATOM 2733 C CA . VAL A 1 357 ? -1.838 6.825 -16.804 1.00 92.81 357 VAL A CA 1
ATOM 2734 C C . VAL A 1 357 ? -1.014 8.085 -16.571 1.00 92.81 357 VAL A C 1
ATOM 2736 O O . VAL A 1 357 ? -0.290 8.143 -15.583 1.00 92.81 357 VAL A O 1
ATOM 2739 N N . LEU A 1 358 ? -1.126 9.092 -17.442 1.00 91.12 358 LEU A N 1
ATOM 2740 C CA . LEU A 1 358 ? -0.397 10.355 -17.309 1.00 91.12 358 LEU A CA 1
ATOM 2741 C C . LEU A 1 358 ? -0.773 11.090 -16.018 1.00 91.12 358 LEU A C 1
ATOM 2743 O O . LEU A 1 358 ? 0.122 11.565 -15.323 1.00 91.12 358 LEU A O 1
ATOM 2747 N N . GLY A 1 359 ? -2.061 11.113 -15.663 1.00 84.56 359 GLY A N 1
ATOM 2748 C CA . GLY A 1 359 ? -2.531 11.677 -14.392 1.00 84.56 359 GLY A CA 1
ATOM 2749 C C . GLY A 1 359 ? -2.071 10.898 -13.153 1.00 84.56 359 GLY A C 1
ATOM 2750 O O . GLY A 1 359 ? -2.009 11.463 -12.066 1.00 84.56 359 GLY A O 1
ATOM 2751 N N . ALA A 1 360 ? -1.716 9.619 -13.308 1.00 84.12 360 ALA A N 1
ATOM 2752 C CA . ALA A 1 360 ? -1.220 8.756 -12.234 1.00 84.12 360 ALA A CA 1
ATOM 2753 C C . ALA A 1 360 ? 0.318 8.684 -12.152 1.00 84.12 360 ALA A C 1
ATOM 2755 O O . ALA A 1 360 ? 0.858 7.924 -11.337 1.00 84.12 360 ALA A O 1
ATOM 2756 N N . LEU A 1 361 ? 1.046 9.419 -13.001 1.00 87.31 361 LEU A N 1
ATOM 2757 C CA . LEU A 1 361 ? 2.503 9.462 -12.926 1.00 87.31 361 LEU A CA 1
ATOM 2758 C C . LEU A 1 361 ? 2.955 10.297 -11.717 1.00 87.31 361 LEU A C 1
ATOM 2760 O O . LEU A 1 361 ? 2.481 11.416 -11.527 1.00 87.31 361 LEU A O 1
ATOM 2764 N N . PRO A 1 362 ?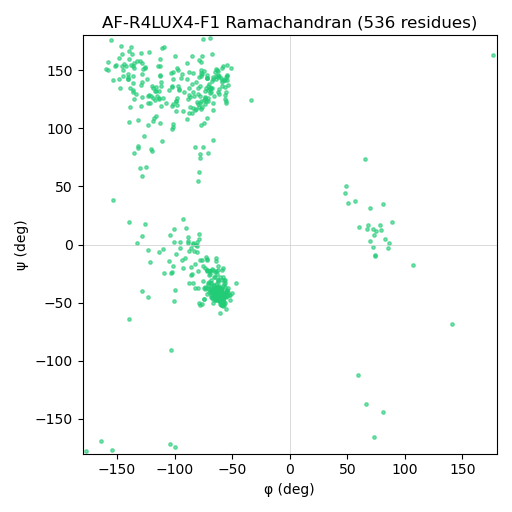 3.900 9.790 -10.909 1.00 81.50 362 PRO A N 1
ATOM 2765 C CA . PRO A 1 362 ? 4.343 10.488 -9.710 1.00 81.50 362 PRO A CA 1
ATOM 2766 C C . PRO A 1 362 ? 5.175 11.731 -10.054 1.00 81.50 362 PRO A C 1
ATOM 2768 O O . PRO A 1 362 ? 6.077 11.681 -10.893 1.00 81.50 362 PRO A O 1
ATOM 2771 N N . GLY A 1 363 ? 4.902 12.837 -9.354 1.00 80.06 363 GLY A N 1
ATOM 2772 C CA . GLY A 1 363 ? 5.658 14.092 -9.463 1.00 80.06 363 GLY A CA 1
ATOM 2773 C C . GLY A 1 363 ? 7.016 14.075 -8.750 1.00 80.06 363 GLY A C 1
ATOM 2774 O O . GLY A 1 363 ? 7.860 14.925 -9.009 1.00 80.06 363 GLY A O 1
ATOM 2775 N N . GLU A 1 364 ? 7.261 13.084 -7.894 1.00 77.38 364 GLU A N 1
ATOM 2776 C CA . GLU A 1 364 ? 8.465 12.976 -7.066 1.00 77.38 364 GLU A CA 1
ATOM 2777 C C . GLU A 1 364 ? 9.004 11.540 -7.027 1.00 77.38 364 GLU A C 1
ATOM 2779 O O . GLU A 1 364 ? 8.358 10.586 -7.468 1.00 77.38 364 GLU A O 1
ATOM 2784 N N . GLY A 1 365 ? 10.207 11.376 -6.473 1.00 82.81 365 GLY A N 1
ATOM 2785 C CA . GLY A 1 365 ? 10.838 10.070 -6.301 1.00 82.81 365 GLY A CA 1
ATOM 2786 C C . GLY A 1 365 ? 11.353 9.464 -7.608 1.00 82.81 365 GLY A C 1
ATOM 2787 O O . GLY A 1 365 ? 11.514 10.148 -8.622 1.00 82.81 365 GLY A O 1
ATOM 2788 N N . ARG A 1 366 ? 11.662 8.165 -7.571 1.00 87.31 366 ARG A N 1
ATOM 2789 C CA . ARG A 1 366 ? 12.282 7.439 -8.685 1.00 87.31 366 ARG A CA 1
ATOM 2790 C C . ARG A 1 366 ? 11.541 6.133 -8.958 1.00 87.31 366 ARG A C 1
ATOM 2792 O O . ARG A 1 366 ? 11.665 5.159 -8.217 1.00 87.31 366 ARG A O 1
ATOM 2799 N N . TRP A 1 367 ? 10.804 6.103 -10.060 1.00 90.06 367 TRP A N 1
ATOM 2800 C CA . TRP A 1 367 ? 9.839 5.055 -10.380 1.00 90.06 367 TRP A CA 1
ATOM 2801 C C . TRP A 1 367 ? 10.112 4.444 -11.746 1.00 90.06 367 TRP A C 1
ATOM 2803 O O . TRP A 1 367 ? 10.635 5.100 -12.648 1.00 90.06 367 TRP A O 1
ATOM 2813 N N . PHE A 1 368 ? 9.716 3.186 -11.922 1.00 94.62 368 PHE A N 1
ATOM 2814 C CA . PHE A 1 368 ? 9.766 2.502 -13.211 1.00 94.62 368 PHE A CA 1
ATOM 2815 C C . PHE A 1 368 ? 8.388 1.953 -13.593 1.00 94.62 368 PHE A C 1
ATOM 2817 O O . PHE A 1 368 ? 8.203 0.727 -13.614 1.00 94.62 368 PHE A O 1
ATOM 2824 N N . PRO A 1 369 ? 7.401 2.839 -13.851 1.00 94.38 369 PRO A N 1
ATOM 2825 C CA . PRO A 1 369 ? 6.045 2.415 -14.143 1.00 94.38 369 PRO A CA 1
ATOM 2826 C C . PRO A 1 369 ? 5.992 1.485 -15.350 1.00 94.38 369 PRO A C 1
ATOM 2828 O O . PRO A 1 369 ? 6.853 1.524 -16.236 1.00 94.38 369 PRO A O 1
ATOM 2831 N N . ARG A 1 370 ? 4.970 0.635 -15.376 1.00 96.44 370 ARG A N 1
ATOM 2832 C CA . ARG A 1 370 ? 4.706 -0.282 -16.476 1.00 96.44 370 ARG A CA 1
ATOM 2833 C C . ARG A 1 370 ? 3.238 -0.229 -16.862 1.00 96.44 370 ARG A C 1
ATOM 2835 O O . ARG A 1 370 ? 2.379 -0.393 -16.010 1.00 96.44 370 ARG A O 1
ATOM 2842 N N . VAL A 1 371 ? 2.956 -0.051 -18.142 1.00 98.06 371 VAL A N 1
ATOM 2843 C CA . VAL A 1 371 ? 1.623 -0.311 -18.702 1.00 98.06 371 VAL A CA 1
ATOM 2844 C C . VAL A 1 371 ? 1.585 -1.726 -19.244 1.00 98.06 371 VAL A C 1
ATOM 2846 O O . VAL A 1 371 ? 2.609 -2.242 -19.697 1.00 98.06 371 VAL A O 1
ATOM 2849 N N . GLU A 1 372 ? 0.426 -2.362 -19.162 1.00 97.88 372 GLU A N 1
ATOM 2850 C CA . GLU A 1 372 ? 0.221 -3.752 -19.547 1.00 97.88 372 GLU A CA 1
ATOM 2851 C C . GLU A 1 372 ? -1.131 -3.922 -20.252 1.00 97.88 372 GLU A C 1
ATOM 2853 O O . GLU A 1 372 ? -2.110 -3.263 -19.906 1.00 97.88 372 GLU A O 1
ATOM 2858 N N . LEU A 1 373 ? -1.190 -4.847 -21.204 1.00 98.00 373 LEU A N 1
ATOM 2859 C CA . LEU A 1 373 ? -2.412 -5.455 -21.718 1.00 98.00 373 LEU A CA 1
ATOM 2860 C C . LEU A 1 373 ? -2.384 -6.931 -21.323 1.00 98.00 373 LEU A C 1
ATOM 2862 O O . LEU A 1 373 ? -1.405 -7.620 -21.614 1.00 98.00 373 LEU A O 1
ATOM 2866 N N . THR A 1 374 ? -3.423 -7.420 -20.655 1.00 95.81 374 THR A N 1
ATOM 2867 C CA . THR A 1 374 ? -3.554 -8.853 -20.355 1.00 95.81 374 THR A CA 1
ATOM 2868 C C . THR A 1 374 ? -3.975 -9.641 -21.587 1.00 95.81 374 THR A C 1
ATOM 2870 O O . THR A 1 374 ? -4.527 -9.088 -22.537 1.00 95.81 374 THR A O 1
ATOM 2873 N N . THR A 1 375 ? -3.776 -10.955 -21.549 1.00 92.50 375 THR A N 1
ATOM 2874 C CA . THR A 1 375 ? -4.339 -11.891 -22.535 1.00 92.50 375 THR A CA 1
ATOM 2875 C C . THR A 1 375 ? -5.868 -11.803 -22.614 1.00 92.50 375 THR A C 1
ATOM 2877 O O . THR A 1 375 ? -6.427 -11.946 -23.694 1.00 92.50 375 THR A O 1
ATOM 2880 N N . ALA A 1 376 ? -6.536 -11.467 -21.505 1.00 91.31 376 ALA A N 1
ATOM 2881 C CA . ALA A 1 376 ? -7.977 -11.206 -21.438 1.00 91.31 376 ALA A CA 1
ATOM 2882 C C . ALA A 1 376 ? -8.406 -9.809 -21.951 1.00 91.31 376 ALA A C 1
ATOM 2884 O O . ALA A 1 376 ? -9.570 -9.437 -21.824 1.00 91.31 376 ALA A O 1
ATOM 2885 N N . GLY A 1 377 ? -7.493 -8.994 -22.497 1.00 93.50 377 GLY A N 1
ATOM 2886 C CA . GLY A 1 377 ? -7.826 -7.680 -23.064 1.00 93.50 377 GLY A CA 1
ATOM 2887 C C . GLY A 1 377 ? -8.025 -6.556 -22.035 1.00 93.50 377 GLY A C 1
ATOM 2888 O O . GLY A 1 377 ? -8.594 -5.502 -22.353 1.00 93.50 377 GLY A O 1
ATOM 2889 N N . GLN A 1 378 ? -7.560 -6.755 -20.798 1.00 94.75 378 GLN A N 1
ATOM 2890 C CA . GLN A 1 378 ? -7.602 -5.754 -19.734 1.00 94.75 378 GLN A CA 1
ATOM 2891 C C . GLN A 1 378 ? -6.349 -4.874 -19.782 1.00 94.75 378 GLN A C 1
ATOM 2893 O O . GLN A 1 378 ? -5.225 -5.369 -19.718 1.00 94.75 378 GLN A O 1
ATOM 2898 N N . LEU A 1 379 ? -6.535 -3.555 -19.857 1.00 97.69 379 LEU A N 1
ATOM 2899 C CA . LEU A 1 379 ? -5.446 -2.587 -19.715 1.00 97.69 379 LEU A CA 1
ATOM 2900 C C . LEU A 1 379 ? -5.130 -2.389 -18.231 1.00 97.69 379 LEU A C 1
ATOM 2902 O O . LEU A 1 379 ? -6.052 -2.246 -17.421 1.00 97.69 379 LEU A O 1
ATOM 2906 N N . ARG A 1 380 ? -3.845 -2.387 -17.876 1.00 95.31 380 ARG A N 1
ATOM 2907 C CA . ARG A 1 380 ? -3.360 -2.211 -16.504 1.00 95.31 380 ARG A CA 1
ATOM 2908 C C . ARG A 1 380 ? -2.183 -1.244 -16.449 1.00 95.31 380 ARG A C 1
ATOM 2910 O O . ARG A 1 380 ? -1.399 -1.137 -17.389 1.00 95.31 380 ARG A O 1
ATOM 2917 N N . TYR A 1 381 ? -2.040 -0.578 -15.317 1.00 94.31 381 TYR A N 1
ATOM 2918 C CA . TYR A 1 381 ? -0.909 0.256 -14.952 1.00 94.31 381 TYR A CA 1
ATOM 2919 C C . TYR A 1 381 ? -0.308 -0.274 -13.657 1.00 94.31 381 TYR A C 1
ATOM 2921 O O . TYR A 1 381 ? -1.005 -0.478 -12.669 1.00 94.31 381 TYR A O 1
ATOM 2929 N N . ARG A 1 382 ? 0.997 -0.499 -13.664 1.00 91.31 382 ARG A N 1
ATOM 2930 C CA . ARG A 1 382 ? 1.765 -0.959 -12.520 1.00 91.31 382 ARG A CA 1
ATOM 2931 C C . ARG A 1 382 ? 2.769 0.113 -12.143 1.00 91.31 382 ARG A C 1
ATOM 2933 O O . ARG A 1 382 ? 3.751 0.325 -12.859 1.00 91.31 382 ARG A O 1
ATOM 2940 N N . LEU A 1 383 ? 2.553 0.754 -11.005 1.00 87.06 383 LEU A N 1
ATOM 2941 C CA . LEU A 1 383 ? 3.534 1.646 -10.409 1.00 87.06 383 LEU A CA 1
ATOM 2942 C C . LEU A 1 383 ? 4.481 0.820 -9.541 1.00 87.06 383 LEU A C 1
ATOM 2944 O O . LEU A 1 383 ? 4.042 0.049 -8.695 1.00 87.06 383 LEU A O 1
ATOM 2948 N N . ARG A 1 384 ? 5.785 0.956 -9.772 1.00 89.44 384 ARG A N 1
ATOM 2949 C CA . ARG A 1 384 ? 6.821 0.232 -9.030 1.00 89.44 384 ARG A CA 1
ATOM 2950 C C . ARG A 1 384 ? 8.060 1.107 -8.855 1.00 89.44 384 ARG A C 1
ATOM 2952 O O . ARG A 1 384 ? 8.374 1.866 -9.784 1.00 89.44 384 ARG A O 1
ATOM 2959 N N . PRO A 1 385 ? 8.776 1.006 -7.724 1.00 84.31 385 PRO A N 1
ATOM 2960 C CA . PRO A 1 385 ? 10.050 1.687 -7.550 1.00 84.31 385 PRO A CA 1
ATOM 2961 C C . PRO A 1 385 ? 11.023 1.331 -8.674 1.00 84.31 385 PRO A C 1
ATOM 2963 O O . PRO A 1 385 ? 11.019 0.210 -9.193 1.00 84.31 385 PRO A O 1
ATOM 2966 N N . ALA A 1 386 ? 11.864 2.283 -9.071 1.00 89.44 386 ALA A N 1
ATOM 2967 C CA . ALA A 1 386 ? 12.911 1.999 -10.039 1.00 89.44 386 ALA A CA 1
ATOM 2968 C C . ALA A 1 386 ? 13.990 1.116 -9.394 1.00 89.44 386 ALA A C 1
ATOM 2970 O O . ALA A 1 386 ? 14.591 1.547 -8.406 1.00 89.44 386 ALA A O 1
ATOM 2971 N N . PRO A 1 387 ? 14.310 -0.065 -9.962 1.00 86.69 387 PRO A N 1
ATOM 2972 C CA . PRO A 1 387 ? 15.376 -0.900 -9.428 1.00 86.69 387 PRO A CA 1
ATOM 2973 C C . PRO A 1 387 ? 16.707 -0.134 -9.307 1.00 86.69 387 PRO A C 1
ATOM 2975 O O . PRO A 1 387 ? 17.010 0.730 -10.155 1.00 86.69 387 PRO A O 1
ATOM 2978 N N . PRO A 1 388 ? 17.512 -0.426 -8.267 1.00 84.19 388 PRO A N 1
ATOM 2979 C CA . PRO A 1 388 ? 18.842 0.145 -8.140 1.00 84.19 388 PRO A CA 1
ATOM 2980 C C . PRO A 1 388 ? 19.725 -0.323 -9.297 1.00 84.19 388 PRO A C 1
ATOM 2982 O O . PRO A 1 388 ? 19.545 -1.407 -9.857 1.00 84.19 388 PRO A O 1
ATOM 2985 N N . ARG A 1 389 ? 20.696 0.512 -9.669 1.00 86.00 389 ARG A N 1
ATOM 2986 C CA . ARG A 1 389 ? 21.723 0.121 -10.639 1.00 86.00 389 ARG A CA 1
ATOM 2987 C C . ARG A 1 389 ? 22.623 -0.939 -10.003 1.00 86.00 389 ARG A C 1
ATOM 2989 O O . ARG A 1 389 ? 23.056 -0.767 -8.871 1.00 86.00 389 ARG A O 1
ATOM 2996 N N . ARG A 1 390 ? 22.915 -2.001 -10.750 1.00 85.19 390 ARG A N 1
ATOM 2997 C CA . ARG A 1 390 ? 23.918 -3.019 -10.401 1.00 85.19 390 ARG A CA 1
ATOM 2998 C C . ARG A 1 390 ? 25.127 -2.900 -11.329 1.00 85.19 390 ARG A C 1
ATOM 3000 O O . ARG A 1 390 ? 25.065 -2.178 -12.331 1.00 85.19 390 ARG A O 1
ATOM 3007 N N . GLU A 1 391 ? 26.207 -3.604 -11.017 1.00 86.31 391 GLU A N 1
ATOM 3008 C CA . GLU A 1 391 ? 27.325 -3.786 -11.949 1.00 86.31 391 GLU A CA 1
ATOM 3009 C C . GLU A 1 391 ? 26.839 -4.456 -13.252 1.00 86.31 391 GLU A C 1
ATOM 3011 O O . GLU A 1 391 ? 25.798 -5.125 -13.266 1.00 86.31 391 GLU A O 1
ATOM 3016 N N . LEU A 1 392 ? 27.509 -4.187 -14.377 1.00 91.06 392 LEU A N 1
ATOM 3017 C CA . LEU A 1 392 ? 27.166 -4.766 -15.678 1.00 91.06 392 LEU A CA 1
ATOM 3018 C C . LEU A 1 392 ? 28.270 -5.710 -16.143 1.00 91.06 392 LEU A C 1
ATOM 3020 O O . LEU A 1 392 ? 29.283 -5.253 -16.667 1.00 91.06 392 LEU A O 1
ATOM 3024 N N . THR A 1 393 ? 28.003 -7.006 -16.029 1.00 92.38 393 THR A N 1
ATOM 3025 C CA . THR A 1 393 ? 28.893 -8.065 -16.508 1.00 92.38 393 THR A CA 1
ATOM 3026 C C . THR A 1 393 ? 28.048 -9.050 -17.305 1.00 92.38 393 THR A C 1
ATOM 3028 O O . THR A 1 393 ? 27.523 -9.997 -16.724 1.00 92.38 393 THR A O 1
ATOM 3031 N N . PRO A 1 394 ? 27.772 -8.780 -18.594 1.00 94.38 394 PRO A N 1
ATOM 3032 C CA . PRO A 1 394 ? 26.843 -9.596 -19.338 1.00 94.38 394 PRO A CA 1
ATOM 3033 C C . PRO A 1 394 ? 27.489 -10.910 -19.768 1.00 94.38 394 PRO A C 1
ATOM 3035 O O . PRO A 1 394 ? 28.670 -10.966 -20.129 1.00 94.38 394 PRO A O 1
ATOM 3038 N N . ARG A 1 395 ? 26.670 -11.956 -19.778 1.00 94.00 395 ARG A N 1
ATOM 3039 C CA . ARG A 1 395 ? 26.968 -13.230 -20.437 1.00 94.00 395 ARG A CA 1
ATOM 3040 C C . ARG A 1 395 ? 26.265 -13.301 -21.786 1.00 94.00 395 ARG A C 1
ATOM 3042 O O . ARG A 1 395 ? 25.304 -12.572 -22.018 1.00 94.00 395 ARG A O 1
ATOM 3049 N N . VAL A 1 396 ? 26.703 -14.203 -22.647 1.00 95.19 396 VAL A N 1
ATOM 3050 C CA . VAL A 1 396 ? 26.050 -14.510 -23.922 1.00 95.19 396 VAL A CA 1
ATOM 3051 C C . VAL A 1 396 ? 25.268 -15.815 -23.795 1.00 95.19 396 VAL A C 1
ATOM 3053 O O . VAL A 1 396 ? 25.783 -16.786 -23.241 1.00 95.19 396 VAL A O 1
ATOM 3056 N N . ALA A 1 397 ? 24.039 -15.848 -24.307 1.00 94.88 397 ALA A N 1
ATOM 3057 C CA . ALA A 1 397 ? 23.241 -17.070 -24.398 1.00 94.88 397 ALA A CA 1
ATOM 3058 C C . ALA A 1 397 ? 22.316 -17.053 -25.621 1.00 94.88 397 ALA A C 1
ATOM 3060 O O . ALA A 1 397 ? 21.997 -15.992 -26.157 1.00 94.88 397 ALA A O 1
ATOM 3061 N N . ALA A 1 398 ? 21.848 -18.236 -26.026 1.00 95.38 398 ALA A N 1
ATOM 3062 C CA . ALA A 1 398 ? 20.819 -18.363 -27.052 1.00 95.38 398 ALA A CA 1
ATOM 3063 C C . ALA A 1 398 ? 19.514 -17.673 -26.619 1.00 95.38 398 ALA A C 1
ATOM 3065 O O . ALA A 1 398 ? 19.164 -17.683 -25.437 1.00 95.38 398 ALA A O 1
ATOM 3066 N N . ASP A 1 399 ? 18.796 -17.088 -27.578 1.00 96.31 399 ASP A N 1
ATOM 3067 C CA . ASP A 1 399 ? 17.534 -16.388 -27.337 1.00 96.31 399 ASP A CA 1
ATOM 3068 C C . ASP A 1 399 ? 16.416 -17.347 -26.870 1.00 96.31 399 ASP A C 1
ATOM 3070 O O . ASP A 1 399 ? 15.995 -18.209 -27.644 1.00 96.31 399 ASP A O 1
ATOM 3074 N N . PRO A 1 400 ? 15.895 -17.213 -25.631 1.00 94.94 400 PRO A N 1
ATOM 3075 C CA . PRO A 1 400 ? 14.833 -18.080 -25.127 1.00 94.94 400 PRO A CA 1
ATOM 3076 C C . PRO A 1 400 ? 13.423 -17.593 -25.508 1.00 94.94 400 PRO A C 1
ATOM 3078 O O . PRO A 1 400 ? 12.430 -18.216 -25.121 1.00 94.94 400 PRO A O 1
ATOM 3081 N N . ARG A 1 401 ? 13.307 -16.440 -26.177 1.00 96.12 401 ARG A N 1
ATOM 3082 C CA . ARG A 1 401 ? 12.035 -15.743 -26.400 1.00 96.12 401 ARG A CA 1
ATOM 3083 C C . ARG A 1 401 ? 11.195 -16.414 -27.480 1.00 96.12 401 ARG A C 1
ATOM 3085 O O . ARG A 1 401 ? 11.709 -16.918 -28.475 1.00 96.12 401 ARG A O 1
ATOM 3092 N N . ARG A 1 402 ? 9.872 -16.346 -27.316 1.00 95.50 402 ARG A N 1
ATOM 3093 C CA . ARG A 1 402 ? 8.888 -16.802 -28.313 1.00 95.50 402 ARG A CA 1
ATOM 3094 C C . ARG A 1 402 ? 8.242 -15.649 -29.076 1.00 95.50 402 ARG A C 1
ATOM 3096 O O . ARG A 1 402 ? 7.763 -15.851 -30.184 1.00 95.50 402 ARG A O 1
ATOM 3103 N N . SER A 1 403 ? 8.199 -14.451 -28.497 1.00 95.62 403 SER A N 1
ATOM 3104 C CA . SER A 1 403 ? 7.598 -13.233 -29.061 1.00 95.62 403 SER A CA 1
ATOM 3105 C C . SER A 1 403 ? 8.583 -12.050 -29.028 1.00 95.62 403 SER A C 1
ATOM 3107 O O . SER A 1 403 ? 8.282 -10.996 -28.464 1.00 95.62 403 SER A O 1
ATOM 3109 N N . PRO A 1 404 ? 9.760 -12.172 -29.669 1.00 95.25 404 PRO A N 1
ATOM 3110 C CA . PRO A 1 404 ? 10.880 -11.239 -29.500 1.00 95.25 404 PRO A CA 1
ATOM 3111 C C . PRO A 1 404 ? 10.580 -9.798 -29.948 1.00 95.25 404 PRO A C 1
ATOM 3113 O O . PRO A 1 404 ? 11.167 -8.848 -29.434 1.00 95.25 404 PRO A O 1
ATOM 3116 N N . THR A 1 405 ? 9.630 -9.607 -30.867 1.00 95.56 405 THR A N 1
ATOM 3117 C CA . THR A 1 405 ? 9.257 -8.288 -31.403 1.00 95.56 405 THR A CA 1
ATOM 3118 C C . THR A 1 405 ? 8.186 -7.564 -30.579 1.00 95.56 405 THR A C 1
ATOM 3120 O O . THR A 1 405 ? 7.846 -6.419 -30.886 1.00 95.56 405 THR A O 1
ATOM 3123 N N . VAL A 1 406 ? 7.618 -8.206 -29.549 1.00 96.25 406 VAL A N 1
ATOM 3124 C CA . VAL A 1 406 ? 6.582 -7.630 -28.678 1.00 96.25 406 VAL A CA 1
ATOM 3125 C C . VAL A 1 406 ? 7.062 -7.668 -27.235 1.00 96.25 406 VAL A C 1
ATOM 3127 O O . VAL A 1 406 ? 7.338 -8.716 -26.664 1.00 96.25 406 VAL A O 1
ATOM 3130 N N . LYS A 1 407 ? 7.134 -6.501 -26.593 1.00 96.31 407 LYS A N 1
ATOM 3131 C CA . LYS A 1 407 ? 7.460 -6.435 -25.168 1.00 96.31 407 LYS A CA 1
ATOM 3132 C C . LYS A 1 407 ? 6.255 -6.916 -24.364 1.00 96.31 407 LYS A C 1
ATOM 3134 O O . LYS A 1 407 ? 5.178 -6.358 -24.522 1.00 96.31 407 LYS A O 1
ATOM 3139 N N . GLY A 1 408 ? 6.445 -7.890 -23.477 1.00 95.38 408 GLY A N 1
ATOM 3140 C CA . GLY A 1 408 ? 5.387 -8.387 -22.588 1.00 95.38 408 GLY A CA 1
ATOM 3141 C C . GLY A 1 408 ? 5.426 -9.903 -22.398 1.00 95.38 408 GLY A C 1
ATOM 3142 O O . GLY A 1 408 ? 5.804 -10.330 -21.304 1.00 95.38 408 GLY A O 1
ATOM 3143 N N . PRO A 1 409 ? 5.120 -10.698 -23.441 1.00 96.25 409 PRO A N 1
ATOM 3144 C CA . PRO A 1 409 ? 4.894 -12.139 -23.309 1.00 96.25 409 PRO A CA 1
ATOM 3145 C C . PRO A 1 409 ? 6.092 -12.895 -22.731 1.00 96.25 409 PRO A C 1
ATOM 3147 O O . PRO A 1 409 ? 5.930 -13.738 -21.854 1.00 96.25 409 PRO A O 1
ATOM 3150 N N . ASP A 1 410 ? 7.306 -12.533 -23.151 1.00 95.62 410 ASP A N 1
ATOM 3151 C CA . ASP A 1 410 ? 8.541 -13.188 -22.707 1.00 95.62 410 ASP A CA 1
ATOM 3152 C C . ASP A 1 410 ? 9.143 -12.581 -21.426 1.00 95.62 410 ASP A C 1
ATOM 3154 O O . ASP A 1 410 ? 10.230 -12.965 -21.003 1.00 95.62 410 ASP A O 1
ATOM 3158 N N . LEU A 1 411 ? 8.472 -11.630 -20.761 1.00 93.31 411 LEU A N 1
ATOM 3159 C CA . LEU A 1 411 ? 9.001 -11.055 -19.518 1.00 93.31 411 LEU A CA 1
ATOM 3160 C C . LEU A 1 411 ? 9.310 -12.102 -18.431 1.00 93.31 411 LEU A C 1
ATOM 3162 O O . LEU A 1 411 ? 10.335 -11.924 -17.777 1.00 93.31 411 LEU A O 1
ATOM 3166 N N . PRO A 1 412 ? 8.503 -13.164 -18.210 1.00 92.00 412 PRO A N 1
ATOM 3167 C CA . PRO A 1 412 ? 8.821 -14.172 -17.199 1.00 92.00 412 PRO A CA 1
ATOM 3168 C C . PRO A 1 412 ? 10.098 -14.960 -17.495 1.00 92.00 412 PRO A C 1
ATOM 3170 O O . PRO A 1 412 ? 10.888 -15.168 -16.582 1.00 92.00 412 PRO A O 1
ATOM 3173 N N . VAL A 1 413 ? 10.339 -15.355 -18.754 1.00 92.69 413 VAL A N 1
ATOM 3174 C CA . VAL A 1 413 ? 11.549 -16.124 -19.119 1.00 92.69 413 VAL A CA 1
ATOM 3175 C C . VAL A 1 413 ? 12.815 -15.260 -19.074 1.00 92.69 413 VAL A C 1
ATOM 3177 O O . VAL A 1 413 ? 13.914 -15.768 -18.880 1.00 92.69 413 VAL A O 1
ATOM 3180 N N . LEU A 1 414 ? 12.657 -13.940 -19.197 1.00 90.44 414 LEU A N 1
ATOM 3181 C CA . LEU A 1 414 ? 13.742 -12.964 -19.076 1.00 90.44 414 LEU A CA 1
ATOM 3182 C C . LEU A 1 414 ? 13.930 -12.447 -17.638 1.00 90.44 414 LEU A C 1
ATOM 3184 O O . LEU A 1 414 ? 14.913 -11.763 -17.352 1.00 90.44 414 LEU A O 1
ATOM 3188 N N . ALA A 1 415 ? 12.993 -12.725 -16.726 1.00 82.50 415 ALA A N 1
ATOM 3189 C CA . ALA A 1 415 ? 13.048 -12.245 -15.350 1.00 82.50 415 ALA A CA 1
ATOM 3190 C C . ALA A 1 415 ? 14.088 -13.015 -14.520 1.00 82.50 415 ALA A C 1
ATOM 3192 O O . ALA A 1 415 ? 14.345 -14.194 -14.737 1.00 82.50 415 ALA A O 1
ATOM 3193 N N . GLY A 1 416 ? 14.686 -12.342 -13.534 1.00 69.69 416 GLY A N 1
ATOM 3194 C CA . GLY A 1 416 ? 15.548 -12.980 -12.530 1.00 69.69 416 GLY A CA 1
ATOM 3195 C C . GLY A 1 416 ? 16.940 -13.416 -13.007 1.00 69.69 416 GLY A C 1
ATOM 3196 O O . GLY A 1 416 ? 17.772 -13.744 -12.167 1.00 69.69 416 GLY A O 1
ATOM 3197 N N . SER A 1 417 ? 17.234 -13.367 -14.308 1.00 70.19 417 SER A N 1
ATOM 3198 C CA . SER A 1 417 ? 18.572 -13.654 -14.836 1.00 70.19 417 SER A CA 1
ATOM 3199 C C . SER A 1 417 ? 19.485 -12.420 -14.784 1.00 70.19 417 SER A C 1
ATOM 3201 O O . SER A 1 417 ? 19.004 -11.295 -14.957 1.00 70.19 417 SER A O 1
ATOM 3203 N N . PRO A 1 418 ? 20.807 -12.594 -14.578 1.00 84.38 418 PRO A N 1
ATOM 3204 C CA . PRO A 1 418 ? 21.791 -11.562 -14.896 1.00 84.38 418 PRO A CA 1
ATOM 3205 C C . PRO A 1 418 ? 21.603 -11.054 -16.329 1.00 84.38 418 PRO A C 1
ATOM 3207 O O . PRO A 1 418 ? 21.130 -11.794 -17.198 1.00 84.38 418 PRO A O 1
ATOM 3210 N N . GLU A 1 419 ? 21.982 -9.798 -16.583 1.00 92.19 419 GLU A N 1
ATOM 3211 C CA . GLU A 1 419 ? 21.860 -9.224 -17.925 1.00 92.19 419 GLU A CA 1
ATOM 3212 C C . GLU A 1 419 ? 22.591 -10.119 -18.933 1.00 92.19 419 GLU A C 1
ATOM 3214 O O . GLU A 1 419 ? 23.778 -10.396 -18.787 1.00 92.19 419 GLU A O 1
ATOM 3219 N N . THR A 1 420 ? 21.864 -10.603 -19.934 1.00 95.06 420 THR A N 1
ATOM 3220 C CA . THR A 1 420 ? 22.371 -11.578 -20.903 1.00 95.06 420 THR A CA 1
ATOM 3221 C C . THR A 1 420 ? 22.227 -11.012 -22.305 1.00 95.06 420 THR A C 1
ATOM 3223 O O . THR A 1 420 ? 21.133 -10.594 -22.669 1.00 95.06 4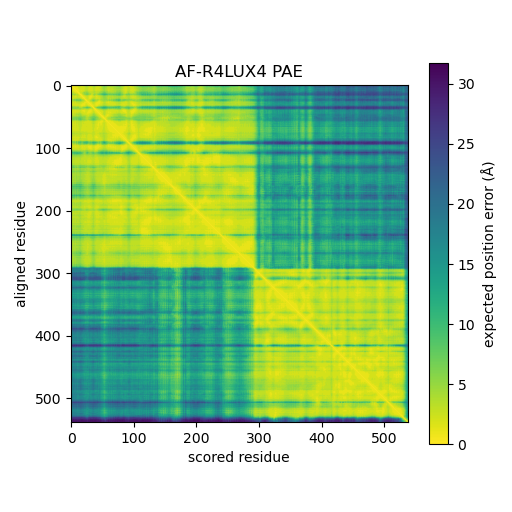20 THR A O 1
ATOM 3226 N N . VAL A 1 421 ? 23.302 -11.004 -23.091 1.00 96.81 421 VAL A N 1
ATOM 3227 C CA . VAL A 1 421 ? 23.256 -10.743 -24.533 1.00 96.81 421 VAL A CA 1
ATOM 3228 C C . VAL A 1 421 ? 22.729 -11.991 -25.229 1.00 96.81 421 VAL A C 1
ATOM 3230 O O . VAL A 1 421 ? 23.318 -13.066 -25.142 1.00 96.81 421 VAL A O 1
ATOM 3233 N N . LEU A 1 422 ? 21.592 -11.836 -25.890 1.00 97.19 422 LEU A N 1
ATOM 3234 C CA . LEU A 1 422 ? 20.895 -12.869 -26.630 1.00 97.19 422 LEU A CA 1
ATOM 3235 C C . LEU A 1 422 ? 21.472 -12.964 -28.040 1.00 97.19 422 LEU A C 1
ATOM 3237 O O . LEU A 1 422 ? 21.729 -11.948 -28.695 1.00 97.19 422 LEU A O 1
ATOM 3241 N N . CYS A 1 423 ? 21.643 -14.191 -28.513 1.00 97.25 423 CYS A N 1
ATOM 3242 C CA . CYS A 1 423 ? 22.041 -14.479 -29.881 1.00 97.25 423 CYS A CA 1
ATOM 3243 C C . CYS A 1 423 ? 21.135 -15.525 -30.535 1.00 97.25 423 CYS A C 1
ATOM 3245 O O . CYS A 1 423 ? 20.447 -16.305 -29.870 1.00 97.25 423 CYS A O 1
ATOM 3247 N N . THR A 1 424 ? 21.128 -15.521 -31.862 1.00 96.75 424 THR A N 1
ATOM 3248 C CA . THR A 1 424 ? 20.508 -16.574 -32.668 1.00 96.75 424 THR A CA 1
ATOM 3249 C C . THR A 1 424 ? 21.271 -17.902 -32.520 1.00 96.75 424 THR A C 1
ATOM 3251 O O . THR A 1 424 ? 22.430 -17.897 -32.092 1.00 96.75 424 THR A O 1
ATOM 3254 N N . PRO A 1 425 ? 20.683 -19.048 -32.918 1.00 93.19 425 PRO A N 1
ATOM 3255 C CA . PRO A 1 425 ? 21.377 -20.341 -32.884 1.00 93.19 425 PRO A CA 1
ATOM 3256 C C . PRO A 1 425 ? 22.700 -20.383 -33.673 1.00 93.19 425 PRO A C 1
ATOM 3258 O O . PRO A 1 425 ? 23.627 -21.084 -33.283 1.00 93.19 425 PRO A O 1
ATOM 3261 N N . ASP A 1 426 ? 22.815 -19.607 -34.754 1.00 92.44 426 ASP A N 1
ATOM 3262 C CA . ASP A 1 426 ? 24.025 -19.447 -35.573 1.00 92.44 426 ASP A CA 1
ATOM 3263 C C . ASP A 1 426 ? 25.019 -18.395 -35.027 1.00 92.44 426 ASP A C 1
ATOM 3265 O O . ASP A 1 426 ? 26.104 -18.196 -35.588 1.00 92.44 426 ASP A O 1
ATOM 3269 N N . GLY A 1 427 ? 24.699 -17.764 -33.892 1.00 95.19 427 GLY A N 1
ATOM 3270 C CA . GLY A 1 427 ? 25.596 -16.889 -33.137 1.00 95.19 427 GLY A CA 1
ATOM 3271 C C . GLY A 1 427 ? 25.572 -15.418 -33.557 1.00 95.19 427 GLY A C 1
ATOM 3272 O O . GLY A 1 427 ? 26.521 -14.692 -33.247 1.00 95.19 427 GLY A O 1
ATOM 3273 N N . LEU A 1 428 ? 24.524 -14.961 -34.249 1.00 97.94 428 LEU A N 1
ATOM 3274 C CA . LEU A 1 428 ? 24.311 -13.540 -34.532 1.00 97.94 428 LEU A CA 1
ATOM 3275 C C . LEU A 1 428 ? 23.764 -12.827 -33.297 1.00 97.94 428 LEU A C 1
ATOM 3277 O O . LEU A 1 428 ? 22.867 -13.321 -32.618 1.00 97.94 428 LEU A O 1
ATOM 3281 N N . VAL A 1 429 ? 24.300 -11.645 -33.015 1.00 97.44 429 VAL A N 1
ATOM 3282 C CA . VAL A 1 429 ? 23.895 -10.801 -31.890 1.00 97.44 429 VAL A CA 1
ATOM 3283 C C . VAL A 1 429 ? 22.495 -10.246 -32.139 1.00 97.44 429 VAL A C 1
ATOM 3285 O O . VAL A 1 429 ? 22.232 -9.667 -33.193 1.00 97.44 429 VAL A O 1
ATOM 3288 N N . LEU A 1 430 ? 21.619 -10.383 -31.143 1.00 97.62 430 LEU A N 1
ATOM 3289 C CA . LEU A 1 430 ? 20.284 -9.793 -31.145 1.00 97.62 430 LEU A CA 1
ATOM 3290 C C . LEU A 1 430 ? 20.257 -8.562 -30.238 1.00 97.62 430 LEU A C 1
ATOM 3292 O O . LEU A 1 430 ? 20.550 -7.451 -30.661 1.00 97.62 430 LEU A O 1
ATOM 3296 N N . GLU A 1 431 ? 19.933 -8.747 -28.966 1.00 97.06 431 GLU A N 1
ATOM 3297 C CA . GLU A 1 431 ? 19.860 -7.690 -27.963 1.00 97.06 431 GLU A CA 1
ATOM 3298 C C . GLU A 1 431 ? 20.092 -8.273 -26.567 1.00 97.06 431 GLU A C 1
ATOM 3300 O O . GLU A 1 431 ? 20.388 -9.452 -2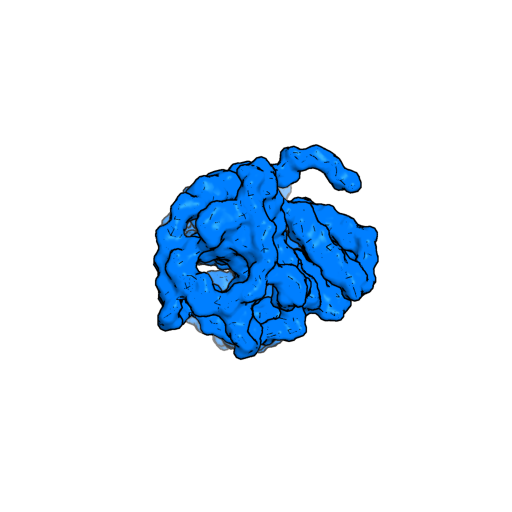6.432 1.00 97.06 431 GLU A O 1
ATOM 3305 N N . GLY A 1 432 ? 20.004 -7.469 -25.515 1.00 95.56 432 GLY A N 1
ATOM 3306 C CA . GLY A 1 432 ? 20.061 -7.963 -24.146 1.00 95.56 432 GLY A CA 1
ATOM 3307 C C . GLY A 1 432 ? 18.701 -8.432 -23.616 1.00 95.56 432 GLY A C 1
ATOM 3308 O O . GLY A 1 432 ? 17.639 -8.034 -24.087 1.00 95.56 432 GLY A O 1
ATOM 3309 N N . SER A 1 433 ? 18.726 -9.220 -22.547 1.00 94.12 433 SER A N 1
ATOM 3310 C CA . SER A 1 433 ? 17.539 -9.702 -21.830 1.00 94.12 433 SER A CA 1
ATOM 3311 C C . SER A 1 433 ? 16.583 -8.584 -21.389 1.00 94.12 433 SER A C 1
ATOM 3313 O O . SER A 1 433 ? 15.364 -8.743 -21.440 1.00 94.12 433 SER A O 1
ATOM 3315 N N . THR A 1 434 ? 17.112 -7.427 -20.971 1.00 91.88 434 THR A N 1
ATOM 3316 C CA . THR A 1 434 ? 16.305 -6.252 -20.591 1.00 91.88 434 THR A CA 1
ATOM 3317 C C . THR A 1 434 ? 16.735 -4.967 -21.301 1.00 91.88 434 THR A C 1
ATOM 3319 O O . THR A 1 434 ? 16.247 -3.870 -20.987 1.00 91.88 434 THR A O 1
ATOM 3322 N N . THR A 1 435 ? 17.655 -5.090 -22.255 1.00 95.94 435 THR A N 1
ATOM 3323 C CA . THR A 1 435 ? 18.359 -3.986 -22.907 1.00 95.94 435 THR A CA 1
ATOM 3324 C C . THR A 1 435 ? 18.435 -4.202 -24.408 1.00 95.94 435 THR A C 1
ATOM 3326 O O . THR A 1 435 ? 18.422 -5.325 -24.878 1.00 95.94 435 THR A O 1
ATOM 3329 N N . SER A 1 436 ? 18.544 -3.126 -25.176 1.00 97.44 436 SER A N 1
ATOM 3330 C CA . SER A 1 436 ? 19.008 -3.212 -26.559 1.00 97.44 436 SER A CA 1
ATOM 3331 C C . SER A 1 436 ? 20.529 -3.074 -26.605 1.00 97.44 436 SER A C 1
ATOM 3333 O O . SER A 1 436 ? 21.119 -2.486 -25.696 1.00 97.44 436 SER A O 1
ATOM 3335 N N . LEU A 1 437 ? 21.161 -3.588 -27.659 1.00 97.25 437 LEU A N 1
ATOM 3336 C CA . LEU A 1 437 ? 22.613 -3.566 -27.836 1.00 97.25 437 LEU A CA 1
ATOM 3337 C C . LEU A 1 437 ? 23.003 -2.637 -28.996 1.00 97.25 437 LEU A C 1
ATOM 3339 O O . LEU A 1 437 ? 22.368 -2.654 -30.048 1.00 97.25 437 LEU A O 1
ATOM 3343 N N . LEU A 1 438 ? 24.042 -1.823 -28.798 1.00 98.25 438 LEU A N 1
ATOM 3344 C CA . LEU A 1 438 ? 2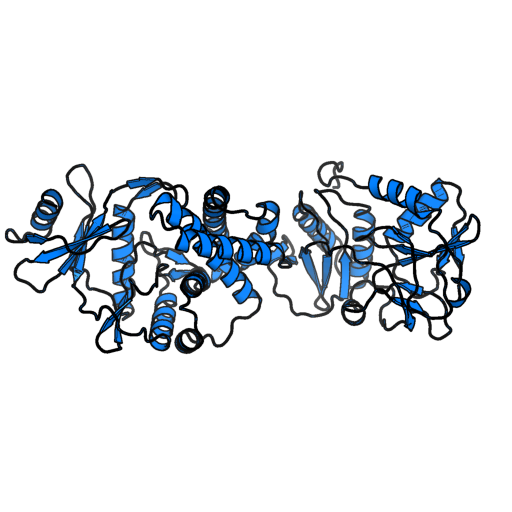4.725 -1.042 -29.839 1.00 98.25 438 LEU A CA 1
ATOM 3345 C C . LEU A 1 438 ? 26.239 -1.184 -29.650 1.00 98.25 438 LEU A C 1
ATOM 3347 O O . LEU A 1 438 ? 26.688 -1.428 -28.531 1.00 98.25 438 LEU A O 1
ATOM 3351 N N . TRP A 1 439 ? 27.037 -0.993 -30.696 1.00 98.31 439 TRP A N 1
ATOM 3352 C CA . TRP A 1 439 ? 28.498 -0.998 -30.570 1.00 98.31 439 TRP A CA 1
ATOM 3353 C C . TRP A 1 439 ? 29.162 -0.015 -31.529 1.00 98.31 439 TRP A C 1
ATOM 3355 O O . TRP A 1 439 ? 28.542 0.467 -32.475 1.00 98.31 439 TRP A O 1
ATOM 3365 N N . TRP A 1 440 ? 30.427 0.300 -31.268 1.00 98.12 440 TRP A N 1
ATOM 3366 C CA . TRP A 1 440 ? 31.215 1.201 -32.105 1.00 98.12 440 TRP A CA 1
ATOM 3367 C C . TRP A 1 440 ? 32.231 0.455 -32.962 1.00 98.12 440 TRP A C 1
ATOM 3369 O O . TRP A 1 440 ? 33.024 -0.346 -32.459 1.00 98.12 440 TRP A O 1
ATOM 3379 N N . GLU A 1 441 ? 32.274 0.813 -34.243 1.00 96.00 441 GLU A N 1
ATOM 3380 C CA . GLU A 1 441 ? 33.329 0.420 -35.173 1.00 96.00 441 GLU A CA 1
ATOM 3381 C C . GLU A 1 441 ? 33.977 1.661 -35.784 1.00 96.00 441 GLU A C 1
ATOM 3383 O O . GLU A 1 441 ? 33.414 2.330 -36.653 1.00 96.00 441 GLU A O 1
ATOM 3388 N N . GLY A 1 442 ? 35.166 2.009 -35.284 1.00 94.00 442 GLY A N 1
ATOM 3389 C CA . GLY A 1 442 ? 35.823 3.266 -35.636 1.00 94.00 442 GLY A CA 1
ATOM 3390 C C . GLY A 1 442 ? 34.953 4.469 -35.256 1.00 94.00 442 GLY A C 1
ATOM 3391 O O . GLY A 1 442 ? 34.739 4.750 -34.075 1.00 94.00 442 GLY A O 1
ATOM 3392 N N . SER A 1 443 ? 34.457 5.191 -36.261 1.00 95.31 443 SER A N 1
ATOM 3393 C CA . SER A 1 443 ? 33.545 6.333 -36.110 1.00 95.31 443 SER A CA 1
ATOM 3394 C C . SER A 1 443 ? 32.071 6.000 -36.381 1.00 95.31 443 SER A C 1
ATOM 3396 O O . SER A 1 443 ? 31.238 6.900 -36.291 1.00 95.31 443 SER A O 1
ATOM 3398 N N . THR A 1 444 ? 31.739 4.740 -36.676 1.00 97.94 444 THR A N 1
ATOM 3399 C CA . THR A 1 444 ? 30.377 4.286 -36.999 1.00 97.94 444 THR A CA 1
ATOM 3400 C C . THR A 1 444 ? 29.692 3.710 -35.762 1.00 97.94 444 THR A C 1
ATOM 3402 O O . THR A 1 444 ? 30.286 2.910 -35.034 1.00 97.94 444 THR A O 1
ATOM 3405 N N . LEU A 1 445 ? 28.436 4.103 -35.532 1.00 98.50 445 LEU A N 1
ATOM 3406 C CA . LEU A 1 445 ? 27.564 3.483 -34.535 1.00 98.50 445 LEU A CA 1
ATOM 3407 C C . LEU A 1 445 ? 26.814 2.322 -35.193 1.00 98.50 445 LEU A C 1
ATOM 3409 O O . LEU A 1 445 ? 25.899 2.535 -35.989 1.00 98.50 445 LEU A O 1
ATOM 3413 N N . CYS A 1 446 ? 27.183 1.099 -34.853 1.00 98.56 446 CYS A N 1
ATOM 3414 C CA . CYS A 1 446 ? 26.548 -0.095 -35.381 1.00 98.56 446 CYS A CA 1
ATOM 3415 C C . CYS A 1 446 ? 25.362 -0.516 -34.505 1.00 98.56 446 CYS A C 1
ATOM 3417 O O . CYS A 1 446 ? 25.392 -0.416 -33.270 1.00 98.56 446 CYS A O 1
ATOM 3419 N N . VAL A 1 447 ? 24.308 -0.993 -35.160 1.00 98.19 447 VAL A N 1
ATOM 3420 C CA . VAL A 1 447 ? 23.126 -1.587 -34.530 1.00 98.19 447 VAL A CA 1
ATOM 3421 C C . VAL A 1 447 ? 22.854 -2.957 -35.149 1.00 98.19 447 VAL A C 1
ATOM 3423 O O . VAL A 1 447 ? 23.179 -3.159 -36.320 1.00 98.19 447 VAL A O 1
ATOM 3426 N N . PRO A 1 448 ? 22.249 -3.901 -34.412 1.00 97.81 448 PRO A N 1
ATOM 3427 C CA . PRO A 1 448 ? 21.812 -5.161 -34.999 1.00 97.81 448 PRO A CA 1
ATOM 3428 C C . PRO A 1 448 ? 20.842 -4.905 -36.165 1.00 97.81 448 PRO A C 1
ATOM 3430 O O . PRO A 1 448 ? 20.030 -3.976 -36.108 1.00 97.81 448 PRO A O 1
ATOM 3433 N N . ASP A 1 449 ? 20.946 -5.701 -37.232 1.00 97.19 449 ASP A N 1
ATOM 3434 C CA . ASP A 1 449 ? 20.085 -5.590 -38.419 1.00 97.19 449 ASP A CA 1
ATOM 3435 C C . ASP A 1 449 ? 18.591 -5.670 -38.025 1.00 97.19 449 ASP A C 1
ATOM 3437 O O . ASP A 1 449 ? 18.185 -6.662 -37.417 1.00 97.19 449 ASP A O 1
ATOM 3441 N N . PRO A 1 450 ? 17.746 -4.673 -38.364 1.00 94.56 450 PRO A N 1
ATOM 3442 C CA . PRO A 1 450 ? 16.325 -4.664 -38.016 1.00 94.56 450 PRO A CA 1
ATOM 3443 C C . PRO A 1 450 ? 15.509 -5.797 -38.658 1.00 94.56 450 PRO A C 1
ATOM 3445 O O . PRO A 1 450 ? 14.363 -5.995 -38.260 1.00 94.56 450 PRO A O 1
ATOM 3448 N N . ALA A 1 451 ? 16.062 -6.536 -39.627 1.00 95.88 451 ALA A N 1
ATOM 3449 C CA . ALA A 1 451 ? 15.461 -7.768 -40.139 1.00 95.88 451 ALA A CA 1
ATOM 3450 C C . ALA A 1 451 ? 15.550 -8.949 -39.146 1.00 95.88 451 ALA A C 1
ATOM 3452 O O . ALA A 1 451 ? 14.891 -9.969 -39.349 1.00 95.88 451 ALA A O 1
ATOM 3453 N N . LEU A 1 452 ? 16.360 -8.836 -38.088 1.00 96.69 452 LEU A N 1
ATOM 3454 C CA . LEU A 1 452 ? 16.454 -9.816 -37.006 1.00 96.69 452 LEU A CA 1
ATOM 3455 C C . LEU A 1 452 ? 15.285 -9.670 -36.008 1.00 96.69 452 LEU A C 1
ATOM 3457 O O . LEU A 1 452 ? 14.672 -8.603 -35.913 1.00 96.69 452 LEU A O 1
ATOM 3461 N N . PRO A 1 453 ? 14.974 -10.718 -35.220 1.00 95.56 453 PRO A N 1
ATOM 3462 C CA . PRO A 1 453 ? 13.919 -10.688 -34.206 1.00 95.56 453 PRO A CA 1
ATOM 3463 C C . PRO A 1 453 ? 14.297 -9.815 -32.993 1.00 95.56 453 PRO A C 1
ATOM 3465 O O . PRO A 1 453 ? 14.698 -10.300 -31.932 1.00 95.56 453 PRO A O 1
ATOM 3468 N N . LEU A 1 454 ? 14.164 -8.501 -33.154 1.00 96.38 454 LEU A N 1
ATOM 3469 C CA . LEU A 1 454 ? 14.507 -7.493 -32.155 1.00 96.38 454 LEU A CA 1
ATOM 3470 C C . LEU A 1 454 ? 13.259 -6.783 -31.639 1.00 96.38 454 LEU A C 1
ATOM 3472 O O . LEU A 1 454 ? 12.326 -6.474 -32.390 1.00 96.38 454 LEU A O 1
ATOM 3476 N N . LEU A 1 455 ? 13.281 -6.411 -30.365 1.00 96.31 455 LEU A N 1
ATOM 3477 C CA . LEU A 1 455 ? 12.356 -5.425 -29.852 1.00 96.31 455 LEU A CA 1
ATOM 3478 C C . LEU A 1 455 ? 12.718 -4.039 -30.404 1.00 96.31 455 LEU A C 1
ATOM 3480 O O . LEU A 1 455 ? 13.852 -3.570 -30.301 1.00 96.31 455 LEU A O 1
ATOM 3484 N N . ALA A 1 456 ? 11.718 -3.308 -30.897 1.00 94.44 456 ALA A N 1
ATOM 3485 C CA . ALA A 1 456 ? 11.881 -1.907 -31.275 1.00 94.44 456 ALA A CA 1
ATOM 3486 C C . ALA A 1 456 ? 12.153 -1.035 -30.028 1.00 94.44 456 ALA A C 1
ATOM 3488 O O . ALA A 1 456 ? 11.234 -0.569 -29.347 1.00 94.44 456 ALA A O 1
ATOM 3489 N N . GLY A 1 457 ? 13.425 -0.865 -29.661 1.00 95.12 457 GLY A N 1
ATOM 3490 C CA . GLY A 1 457 ? 13.855 -0.139 -28.466 1.00 95.12 457 GLY A CA 1
ATOM 3491 C C . GLY A 1 457 ? 13.713 1.381 -28.594 1.00 95.12 457 GLY A C 1
ATOM 3492 O O . GLY A 1 457 ? 14.376 2.002 -29.422 1.00 95.12 457 GLY A O 1
ATOM 3493 N N . VAL A 1 458 ? 12.926 2.009 -27.710 1.00 97.44 458 VAL A N 1
ATOM 3494 C CA . VAL A 1 458 ? 12.767 3.481 -27.657 1.00 97.44 458 VAL A CA 1
ATOM 3495 C C . VAL A 1 458 ? 14.107 4.185 -27.412 1.00 97.44 458 VAL A C 1
ATOM 3497 O O . VAL A 1 458 ? 14.431 5.171 -28.073 1.00 97.44 458 VAL A O 1
ATOM 3500 N N . THR A 1 459 ? 14.926 3.648 -26.500 1.00 97.75 459 THR A N 1
ATOM 3501 C CA . THR A 1 459 ? 16.275 4.164 -26.227 1.00 97.75 459 THR A CA 1
ATOM 3502 C C . THR A 1 459 ? 17.164 4.070 -27.465 1.00 97.75 459 THR A C 1
ATOM 3504 O O . THR A 1 459 ? 17.786 5.060 -27.833 1.00 97.75 459 THR A O 1
ATOM 3507 N N . THR A 1 460 ? 17.174 2.928 -28.156 1.00 97.62 460 THR A N 1
ATOM 3508 C CA . THR A 1 460 ? 17.938 2.728 -29.397 1.00 97.62 460 THR A CA 1
ATOM 3509 C C . THR A 1 460 ? 17.534 3.731 -30.471 1.00 97.62 460 THR A C 1
ATOM 3511 O O . THR A 1 460 ? 18.400 4.378 -31.053 1.00 97.62 460 THR A O 1
ATOM 3514 N N . ALA A 1 461 ? 16.231 3.927 -30.696 1.00 97.62 461 ALA A N 1
ATOM 3515 C CA . ALA A 1 461 ? 15.730 4.891 -31.673 1.00 97.62 461 ALA A CA 1
ATOM 3516 C C . ALA A 1 461 ? 16.197 6.326 -31.363 1.00 97.62 461 ALA A C 1
ATOM 3518 O O . ALA A 1 461 ? 16.625 7.050 -32.264 1.00 97.62 461 ALA A O 1
ATOM 3519 N N . ALA A 1 462 ? 16.182 6.724 -30.087 1.00 98.00 462 ALA A N 1
ATOM 3520 C CA . ALA A 1 462 ? 16.680 8.029 -29.659 1.00 98.00 462 ALA A CA 1
ATOM 3521 C C . ALA A 1 462 ? 18.194 8.187 -29.889 1.00 98.00 462 ALA A C 1
ATOM 3523 O O . ALA A 1 462 ? 18.628 9.244 -30.345 1.00 98.00 462 ALA A O 1
ATOM 3524 N N . LEU A 1 463 ? 18.991 7.144 -29.628 1.00 98.38 463 LEU A N 1
ATOM 3525 C CA . LEU A 1 463 ? 20.438 7.173 -29.868 1.00 98.38 463 LEU A CA 1
ATOM 3526 C C . LEU A 1 463 ? 20.779 7.212 -31.360 1.00 98.38 463 LEU A C 1
ATOM 3528 O O . LEU A 1 463 ? 21.651 7.978 -31.759 1.00 98.38 463 LEU A O 1
ATOM 3532 N N . GLN A 1 464 ? 20.069 6.455 -32.197 1.00 98.31 464 GLN A N 1
ATOM 3533 C CA . GLN A 1 464 ? 20.254 6.519 -33.648 1.00 98.31 464 GLN A CA 1
ATOM 3534 C C . GLN A 1 464 ? 19.901 7.903 -34.202 1.00 98.31 464 GLN A C 1
ATOM 3536 O O . GLN A 1 464 ? 20.624 8.430 -35.045 1.00 98.31 464 GLN A O 1
ATOM 3541 N N . ARG A 1 465 ? 18.813 8.523 -33.721 1.00 98.00 465 ARG A N 1
ATOM 3542 C CA . ARG A 1 465 ? 18.465 9.899 -34.102 1.00 98.00 465 ARG A CA 1
ATOM 3543 C C . ARG A 1 465 ? 19.578 10.870 -33.708 1.00 98.00 465 ARG A C 1
ATOM 3545 O O . ARG A 1 465 ? 20.037 11.627 -34.555 1.00 98.00 465 ARG A O 1
ATOM 3552 N N . ARG A 1 466 ? 20.082 10.771 -32.474 1.00 98.00 466 ARG A N 1
ATOM 3553 C CA . ARG A 1 466 ? 21.205 11.589 -32.005 1.00 98.00 466 ARG A CA 1
ATOM 3554 C C . ARG A 1 466 ? 22.479 11.383 -32.829 1.00 98.00 466 ARG A C 1
ATOM 3556 O O . ARG A 1 466 ? 23.183 12.349 -33.097 1.00 98.00 466 ARG A O 1
ATOM 3563 N N . ALA A 1 467 ? 22.786 10.152 -33.238 1.00 98.25 467 ALA A N 1
ATOM 3564 C CA . ALA A 1 467 ? 23.927 9.879 -34.113 1.00 98.25 467 ALA A CA 1
ATOM 3565 C C . ALA A 1 467 ? 23.788 10.638 -35.438 1.00 98.25 467 ALA A C 1
ATOM 3567 O O . ALA A 1 467 ? 24.704 11.357 -35.824 1.00 98.25 467 ALA A O 1
ATOM 3568 N N . ARG A 1 468 ? 22.616 10.552 -36.079 1.00 97.94 468 ARG A N 1
ATOM 3569 C CA . ARG A 1 468 ? 22.338 11.259 -37.338 1.00 97.94 468 ARG A CA 1
ATOM 3570 C C . ARG A 1 468 ? 22.429 12.778 -37.183 1.00 97.94 468 ARG A C 1
ATOM 3572 O O . ARG A 1 468 ? 23.051 13.421 -38.018 1.00 97.94 468 ARG A O 1
ATOM 3579 N N . GLU A 1 469 ? 21.893 13.341 -36.098 1.00 97.81 469 GLU A N 1
ATOM 3580 C CA . GLU A 1 469 ? 22.025 14.776 -35.771 1.00 97.81 469 GLU A CA 1
ATOM 3581 C C . GLU A 1 469 ? 23.489 15.223 -35.633 1.00 97.81 469 GLU A C 1
ATOM 3583 O O . GLU A 1 469 ? 23.818 16.371 -35.911 1.00 97.81 469 GLU A O 1
ATOM 3588 N N . LEU A 1 470 ? 24.370 14.323 -35.193 1.00 97.62 470 LEU A N 1
ATOM 3589 C CA . LEU A 1 470 ? 25.806 14.565 -35.060 1.00 97.62 470 LEU A CA 1
ATOM 3590 C C . LEU A 1 470 ? 26.600 14.258 -36.342 1.00 97.62 470 LEU A C 1
ATOM 3592 O O . LEU A 1 470 ? 27.827 14.313 -36.310 1.00 97.62 470 LEU A O 1
ATOM 3596 N N . GLY A 1 471 ? 25.937 13.881 -37.441 1.00 98.00 471 GLY A N 1
ATOM 3597 C CA . GLY A 1 471 ? 26.601 13.432 -38.669 1.00 98.00 471 GLY A CA 1
ATOM 3598 C C . GLY A 1 471 ? 27.333 12.090 -38.525 1.00 98.00 471 GLY A C 1
ATOM 3599 O O . GLY A 1 471 ? 28.180 11.752 -39.347 1.00 98.00 471 GLY A O 1
ATOM 3600 N N . ILE A 1 472 ? 27.036 11.317 -37.478 1.00 98.44 472 ILE A N 1
ATOM 3601 C CA . ILE A 1 472 ? 27.630 10.000 -37.231 1.00 98.44 472 ILE A CA 1
ATOM 3602 C C . ILE A 1 472 ? 26.872 8.956 -38.051 1.00 98.44 472 ILE A C 1
ATOM 3604 O O . ILE A 1 472 ? 25.647 8.840 -37.949 1.00 98.44 472 ILE A O 1
ATOM 3608 N N . ARG A 1 473 ? 27.610 8.160 -38.833 1.00 98.25 473 ARG A N 1
ATOM 3609 C CA . ARG A 1 473 ? 27.047 7.039 -39.594 1.00 98.25 473 ARG A CA 1
ATOM 3610 C C . ARG A 1 473 ? 26.449 6.004 -38.639 1.00 98.25 473 ARG A C 1
ATOM 3612 O O . ARG A 1 473 ? 27.104 5.590 -37.682 1.00 98.25 473 ARG A O 1
ATOM 3619 N N . VAL A 1 474 ? 25.216 5.585 -38.925 1.00 98.38 474 VAL A N 1
ATOM 3620 C CA . VAL A 1 474 ? 24.529 4.487 -38.235 1.00 98.38 474 VAL A CA 1
ATOM 3621 C C . VAL A 1 474 ? 24.368 3.335 -39.213 1.00 98.38 474 VAL A C 1
ATOM 3623 O O . VAL A 1 474 ? 23.695 3.513 -40.226 1.00 98.38 474 VAL A O 1
ATOM 3626 N N . GLU A 1 475 ? 24.950 2.180 -38.903 1.00 98.12 475 GLU A N 1
ATOM 3627 C CA . GLU A 1 475 ? 24.943 1.018 -39.799 1.00 98.12 475 GLU A CA 1
ATOM 3628 C C . GLU A 1 475 ? 24.189 -0.165 -39.168 1.00 98.12 475 GLU A C 1
ATOM 3630 O O . GLU A 1 475 ? 24.540 -0.582 -38.059 1.00 98.12 475 GLU A O 1
ATOM 3635 N N . PRO A 1 476 ? 23.165 -0.723 -39.839 1.00 97.94 476 PRO A N 1
ATOM 3636 C CA . PRO A 1 476 ? 22.592 -2.015 -39.478 1.00 97.94 476 PRO A CA 1
ATOM 3637 C C . PRO A 1 476 ? 23.532 -3.157 -39.873 1.00 97.94 476 PRO A C 1
ATOM 3639 O O . PRO A 1 476 ? 23.944 -3.252 -41.025 1.00 97.94 476 PRO A O 1
ATOM 3642 N N . VAL A 1 477 ? 23.862 -4.044 -38.934 1.00 98.00 477 VAL A N 1
ATOM 3643 C CA . VAL A 1 477 ? 24.863 -5.099 -39.146 1.00 98.00 477 VAL A CA 1
ATOM 3644 C C . VAL A 1 477 ? 24.377 -6.436 -38.583 1.00 98.00 477 VAL A C 1
ATOM 3646 O O . VAL A 1 477 ? 23.944 -6.526 -37.433 1.00 98.00 477 VAL A O 1
ATOM 3649 N N . ARG A 1 478 ? 24.516 -7.513 -39.369 1.00 97.94 478 ARG A N 1
ATOM 3650 C CA . ARG A 1 478 ? 24.418 -8.902 -38.884 1.00 97.94 478 ARG A CA 1
ATOM 3651 C C . ARG A 1 478 ? 25.757 -9.321 -38.286 1.00 97.94 478 ARG A C 1
ATOM 3653 O O . ARG A 1 478 ? 26.611 -9.885 -38.963 1.00 97.94 478 ARG A O 1
ATOM 3660 N N . CYS A 1 479 ? 25.958 -8.965 -37.023 1.00 97.12 479 CYS A N 1
ATOM 3661 C CA . CYS A 1 479 ? 27.215 -9.174 -36.314 1.00 97.12 479 CYS A CA 1
ATOM 3662 C C . CYS A 1 479 ? 27.209 -10.517 -35.583 1.00 97.12 479 CYS A C 1
ATOM 3664 O O . CYS A 1 479 ? 26.260 -10.815 -34.860 1.00 97.12 479 CYS A O 1
ATOM 3666 N N . ARG A 1 480 ? 28.268 -11.318 -35.734 1.00 96.88 480 ARG A N 1
ATOM 3667 C CA . ARG A 1 480 ? 28.488 -12.483 -34.869 1.00 96.88 480 ARG A CA 1
ATOM 3668 C C . ARG A 1 480 ? 29.035 -12.041 -33.515 1.00 96.88 480 ARG A C 1
ATOM 3670 O O . ARG A 1 480 ? 29.796 -11.080 -33.448 1.00 96.88 480 ARG A O 1
ATOM 3677 N N . VAL A 1 481 ? 28.694 -12.768 -32.452 1.00 96.12 481 VAL A N 1
ATOM 3678 C CA . VAL A 1 481 ? 29.106 -12.436 -31.075 1.00 96.12 481 VAL A CA 1
ATOM 3679 C C . VAL A 1 481 ? 30.620 -12.244 -30.943 1.00 96.12 481 VAL A C 1
ATOM 3681 O O . VAL A 1 481 ? 31.050 -11.280 -30.319 1.00 96.12 481 VAL A O 1
ATOM 3684 N N . ASP A 1 482 ? 31.430 -13.106 -31.561 1.00 95.12 482 ASP A N 1
ATOM 3685 C CA . ASP A 1 482 ? 32.899 -13.054 -31.499 1.00 95.12 482 ASP A CA 1
ATOM 3686 C C . ASP A 1 482 ? 33.485 -11.761 -32.087 1.00 95.12 482 ASP A C 1
ATOM 3688 O O . ASP A 1 482 ? 34.576 -11.340 -31.714 1.00 95.12 482 ASP A O 1
ATOM 3692 N N . ARG A 1 483 ? 32.744 -11.068 -32.959 1.00 96.31 483 ARG A N 1
ATOM 3693 C CA . ARG A 1 483 ? 33.164 -9.787 -33.548 1.00 96.31 483 ARG A CA 1
ATOM 3694 C C . ARG A 1 483 ? 32.936 -8.582 -32.634 1.00 96.31 483 ARG A C 1
ATOM 3696 O O . ARG A 1 483 ? 33.387 -7.485 -32.969 1.00 96.31 483 ARG A O 1
ATOM 3703 N N . LEU A 1 484 ? 32.275 -8.776 -31.490 1.00 96.56 484 LEU A N 1
ATOM 3704 C CA . LEU A 1 484 ? 32.177 -7.765 -30.436 1.00 96.56 484 LEU A CA 1
ATOM 3705 C C . LEU A 1 484 ? 33.453 -7.663 -29.588 1.00 96.56 484 LEU A C 1
ATOM 3707 O O . LEU A 1 484 ? 33.588 -6.691 -28.841 1.00 96.56 484 LEU A O 1
ATOM 3711 N N . ASP A 1 485 ? 34.371 -8.630 -29.688 1.00 96.25 485 ASP A N 1
ATOM 3712 C CA . ASP A 1 485 ? 35.632 -8.609 -28.947 1.00 96.25 485 ASP A CA 1
ATOM 3713 C C . ASP A 1 485 ? 36.421 -7.318 -29.216 1.00 96.25 485 ASP A C 1
ATOM 3715 O O . ASP A 1 485 ? 36.563 -6.868 -30.357 1.00 96.25 485 ASP A O 1
ATOM 3719 N N . GLY A 1 486 ? 36.878 -6.670 -28.143 1.00 95.56 486 GLY A N 1
ATOM 3720 C CA . GLY A 1 486 ? 37.635 -5.424 -28.218 1.00 95.56 486 GLY A CA 1
ATOM 3721 C C . GLY A 1 486 ? 36.842 -4.217 -28.737 1.00 95.56 486 GLY A C 1
ATOM 3722 O O . GLY A 1 486 ? 37.447 -3.189 -29.057 1.00 95.56 486 GLY A O 1
ATOM 3723 N N . ARG A 1 487 ? 35.504 -4.290 -28.826 1.00 96.81 487 ARG A N 1
ATOM 3724 C CA . ARG A 1 487 ? 34.637 -3.164 -29.223 1.00 96.81 487 ARG A CA 1
ATOM 3725 C C . ARG A 1 487 ? 34.034 -2.451 -28.011 1.00 96.81 487 ARG A C 1
ATOM 3727 O O . ARG A 1 487 ? 33.795 -3.042 -26.958 1.00 96.81 487 ARG A O 1
ATOM 3734 N N . GLU A 1 488 ? 33.750 -1.156 -28.164 1.00 97.56 488 GLU A N 1
ATOM 3735 C CA . GLU A 1 488 ? 32.944 -0.418 -27.183 1.00 97.56 488 GLU A CA 1
ATOM 3736 C C . GLU A 1 488 ? 31.473 -0.789 -27.406 1.00 97.56 488 GLU A C 1
ATOM 3738 O O . GLU A 1 488 ? 30.843 -0.311 -28.352 1.00 97.56 488 GLU A O 1
ATOM 3743 N N . VAL A 1 489 ? 30.941 -1.659 -26.545 1.00 98.19 489 VAL A N 1
ATOM 3744 C CA . VAL A 1 489 ? 29.555 -2.147 -26.596 1.00 98.19 489 VAL A CA 1
ATOM 3745 C C . VAL A 1 489 ? 28.713 -1.436 -25.544 1.00 98.19 489 VAL A C 1
ATOM 3747 O O . VAL A 1 489 ? 29.130 -1.280 -24.396 1.00 98.19 489 VAL A O 1
ATOM 3750 N N . TRP A 1 490 ? 27.510 -1.014 -25.918 1.00 98.44 490 TRP A N 1
ATOM 3751 C CA . TRP A 1 490 ? 26.530 -0.391 -25.038 1.00 98.44 490 TRP A CA 1
ATOM 3752 C C . TRP A 1 490 ? 25.284 -1.262 -24.913 1.00 98.44 490 TRP A C 1
ATOM 3754 O O . TRP A 1 490 ? 24.646 -1.593 -25.911 1.00 98.44 490 TRP A O 1
ATOM 3764 N N . LEU A 1 491 ? 24.888 -1.540 -23.672 1.00 97.94 491 LEU A N 1
ATOM 3765 C CA . LEU A 1 491 ? 23.566 -2.056 -23.338 1.00 97.94 491 LEU A CA 1
ATOM 3766 C C . LEU A 1 491 ? 22.688 -0.905 -22.864 1.00 97.94 491 LEU A C 1
ATOM 3768 O O . LEU A 1 491 ? 23.044 -0.163 -21.941 1.00 97.94 491 LEU A O 1
ATOM 3772 N N . VAL A 1 492 ? 21.548 -0.722 -23.524 1.00 98.19 492 VAL A N 1
ATOM 3773 C CA . VAL A 1 492 ? 20.733 0.481 -23.365 1.00 98.19 492 VAL A CA 1
ATOM 3774 C C . VAL A 1 492 ? 19.275 0.159 -23.075 1.00 98.19 492 VAL A C 1
ATOM 3776 O O . VAL A 1 492 ? 18.675 -0.717 -23.691 1.00 98.19 492 VAL A O 1
ATOM 3779 N N . ASN A 1 493 ? 18.670 0.881 -22.133 1.00 96.69 493 ASN A N 1
ATOM 3780 C CA . ASN A 1 493 ? 17.229 0.825 -21.890 1.00 96.69 493 ASN A CA 1
ATOM 3781 C C . ASN A 1 493 ? 16.708 2.110 -21.231 1.00 96.69 493 ASN A C 1
ATOM 3783 O O . ASN A 1 493 ? 17.467 3.012 -20.875 1.00 96.69 493 ASN A O 1
ATOM 3787 N N . ALA A 1 494 ? 15.391 2.195 -21.045 1.00 96.31 494 ALA A N 1
ATOM 3788 C CA . ALA A 1 494 ? 14.756 3.368 -20.449 1.00 96.31 494 ALA A CA 1
ATOM 3789 C C . ALA A 1 494 ? 15.052 3.533 -18.945 1.00 96.31 494 ALA A C 1
ATOM 3791 O O . ALA A 1 494 ? 15.033 4.656 -18.447 1.00 96.31 494 ALA A O 1
ATOM 3792 N N . LEU A 1 495 ? 15.350 2.442 -18.227 1.00 95.69 495 LEU A N 1
ATOM 3793 C CA . LEU A 1 495 ? 15.595 2.446 -16.780 1.00 95.69 495 LEU A CA 1
ATOM 3794 C C . LEU A 1 495 ? 16.982 2.997 -16.419 1.00 95.69 495 LEU A C 1
ATOM 3796 O O . LEU A 1 495 ? 17.125 3.862 -15.551 1.00 95.69 495 LEU A O 1
ATOM 3800 N N . HIS A 1 496 ? 18.021 2.470 -17.063 1.00 94.38 496 HIS A N 1
ATOM 3801 C CA . HIS A 1 496 ? 19.417 2.760 -16.750 1.00 94.38 496 HIS A CA 1
ATOM 3802 C C . HIS A 1 496 ? 20.116 3.597 -17.831 1.00 94.38 496 HIS A C 1
ATOM 3804 O O . HIS A 1 496 ? 21.247 4.044 -17.616 1.00 94.38 496 HIS A O 1
ATOM 3810 N N . GLY A 1 497 ? 19.441 3.906 -18.940 1.00 95.75 497 GLY A N 1
ATOM 3811 C CA . GLY A 1 497 ? 20.023 4.675 -20.034 1.00 95.75 497 GLY A CA 1
ATOM 3812 C C . GLY A 1 497 ? 21.138 3.892 -20.715 1.00 95.75 497 GLY A C 1
ATOM 3813 O O . GLY A 1 497 ? 20.996 2.697 -20.945 1.00 95.75 497 GLY A O 1
ATOM 3814 N N . ILE A 1 498 ? 22.242 4.572 -21.019 1.00 97.69 498 ILE A N 1
ATOM 3815 C CA . ILE A 1 498 ? 23.403 4.000 -21.707 1.00 97.69 498 ILE A CA 1
ATOM 3816 C C . ILE A 1 498 ? 24.350 3.370 -20.685 1.00 97.69 498 ILE A C 1
ATOM 3818 O O . ILE A 1 498 ? 24.887 4.082 -19.830 1.00 97.69 498 ILE A O 1
ATOM 3822 N N . ARG A 1 499 ? 24.578 2.057 -20.775 1.00 97.19 499 ARG A N 1
ATOM 3823 C CA . ARG A 1 499 ? 25.558 1.340 -19.949 1.00 97.19 499 ARG A CA 1
ATOM 3824 C C . ARG A 1 499 ? 26.631 0.719 -20.851 1.00 97.19 499 ARG A C 1
ATOM 3826 O O . ARG A 1 499 ? 26.315 -0.229 -21.569 1.00 97.19 499 ARG A O 1
ATOM 3833 N N . PRO A 1 500 ? 27.874 1.228 -20.848 1.00 97.12 500 PRO A N 1
ATOM 3834 C CA . PRO A 1 500 ? 28.954 0.551 -21.549 1.00 97.12 500 PRO A CA 1
ATOM 3835 C C . PRO A 1 500 ? 29.280 -0.780 -20.864 1.00 97.12 500 PRO A C 1
ATOM 3837 O O . PRO A 1 500 ? 29.277 -0.864 -19.634 1.00 97.12 500 PRO A O 1
ATOM 3840 N N . VAL A 1 501 ? 29.561 -1.808 -21.657 1.00 96.94 501 VAL A N 1
ATOM 3841 C CA . VAL A 1 501 ? 30.099 -3.077 -21.169 1.00 96.94 501 VAL A CA 1
ATOM 3842 C C . VAL A 1 501 ? 31.579 -2.864 -20.880 1.00 96.94 501 VAL A C 1
ATOM 3844 O O . VAL A 1 501 ? 32.340 -2.546 -21.786 1.00 96.94 501 VAL A O 1
ATOM 3847 N N . LEU A 1 502 ? 31.969 -2.998 -19.611 1.00 95.62 502 LEU A N 1
ATOM 3848 C CA . LEU A 1 502 ? 33.360 -2.846 -19.160 1.00 95.62 502 LEU A CA 1
ATOM 3849 C C . LEU A 1 502 ? 34.023 -4.189 -18.837 1.00 95.62 502 LEU A C 1
ATOM 3851 O O . LEU A 1 502 ? 35.240 -4.266 -18.706 1.00 95.62 502 LEU A O 1
ATOM 3855 N N . ARG A 1 503 ? 33.221 -5.246 -18.709 1.00 94.25 503 ARG A N 1
ATOM 3856 C CA . ARG A 1 503 ? 33.663 -6.614 -18.456 1.00 94.25 503 ARG A CA 1
ATOM 3857 C C . ARG A 1 503 ? 32.622 -7.582 -19.004 1.00 94.25 503 ARG A C 1
ATOM 3859 O O . ARG A 1 503 ? 31.434 -7.317 -18.856 1.00 94.25 503 ARG A O 1
ATOM 3866 N N . TRP A 1 504 ? 33.064 -8.692 -19.585 1.00 94.88 504 TRP A N 1
ATOM 3867 C CA . TRP A 1 504 ? 32.212 -9.812 -19.990 1.00 94.88 504 TRP A CA 1
ATOM 3868 C C . TRP A 1 504 ? 32.333 -10.964 -18.992 1.00 94.88 504 TRP A C 1
ATOM 3870 O O . TRP A 1 504 ? 33.392 -11.166 -18.397 1.00 94.88 504 TRP A O 1
ATOM 3880 N N . GLU A 1 505 ? 31.246 -11.711 -18.799 1.00 93.06 505 GLU A N 1
ATOM 3881 C CA . GLU A 1 505 ? 31.282 -12.990 -18.074 1.00 93.06 505 GLU A CA 1
ATOM 3882 C C . GLU A 1 505 ? 31.688 -14.141 -19.009 1.00 93.06 505 GLU A C 1
ATOM 3884 O O . GLU A 1 505 ? 32.373 -15.074 -18.602 1.00 93.06 505 GLU A O 1
ATOM 3889 N N . SER A 1 506 ? 31.295 -14.061 -20.284 1.00 87.81 506 SER A N 1
ATOM 3890 C CA . SER A 1 506 ? 31.613 -15.069 -21.296 1.00 87.81 506 SER A CA 1
ATOM 3891 C C . SER A 1 506 ? 33.084 -15.028 -21.715 1.00 87.81 506 SER A C 1
ATOM 3893 O O . SER A 1 506 ? 33.631 -13.964 -22.004 1.00 87.81 506 SER A O 1
ATOM 3895 N N . ALA A 1 507 ? 33.708 -16.206 -21.798 1.00 79.12 507 ALA A N 1
ATOM 3896 C CA . ALA A 1 507 ? 35.072 -16.357 -22.295 1.00 79.12 507 ALA A CA 1
ATOM 3897 C C . ALA A 1 507 ? 35.196 -15.920 -23.767 1.00 79.12 507 ALA A C 1
ATOM 3899 O O . ALA A 1 507 ? 34.257 -16.067 -24.548 1.00 79.12 507 ALA A O 1
ATOM 3900 N N . GLY A 1 508 ? 36.371 -15.408 -24.145 1.00 86.81 508 GLY A N 1
ATOM 3901 C CA . GLY A 1 508 ? 36.668 -14.988 -25.521 1.00 86.81 508 GLY A CA 1
ATOM 3902 C C . GLY A 1 508 ? 36.173 -13.590 -25.901 1.00 86.81 508 GLY A C 1
ATOM 3903 O O . GLY A 1 508 ? 36.327 -13.206 -27.054 1.00 86.81 508 GLY A O 1
ATOM 3904 N N . LEU A 1 509 ? 35.607 -12.828 -24.958 1.00 94.00 509 LEU A N 1
ATOM 3905 C CA . LEU A 1 509 ? 35.236 -11.428 -25.161 1.00 94.00 509 LEU A CA 1
ATOM 3906 C C . LEU A 1 509 ? 35.955 -10.517 -24.166 1.00 94.00 509 LEU A C 1
ATOM 3908 O O . LEU A 1 509 ? 35.878 -10.686 -22.948 1.00 94.00 509 LEU A O 1
ATOM 3912 N N . THR A 1 510 ? 36.599 -9.492 -24.699 1.00 93.69 510 THR A N 1
ATOM 3913 C CA . THR A 1 510 ? 37.226 -8.398 -23.968 1.00 93.69 510 THR A CA 1
ATOM 3914 C C . THR A 1 510 ? 36.464 -7.105 -24.235 1.00 93.69 510 THR A C 1
ATOM 3916 O O . THR A 1 510 ? 35.977 -6.848 -25.336 1.00 93.69 510 THR A O 1
ATOM 3919 N N . ALA A 1 511 ? 36.296 -6.289 -23.196 1.00 93.00 511 ALA A N 1
ATOM 3920 C CA . ALA A 1 511 ? 35.627 -5.002 -23.318 1.00 93.00 511 ALA A CA 1
ATOM 3921 C C . ALA A 1 511 ? 36.628 -3.912 -23.717 1.00 93.00 511 ALA A C 1
ATOM 3923 O O . ALA A 1 511 ? 37.701 -3.801 -23.120 1.00 93.00 511 ALA A O 1
ATOM 3924 N N . ALA A 1 512 ? 36.262 -3.063 -24.679 1.00 93.75 512 ALA A N 1
ATOM 3925 C CA . ALA A 1 512 ? 37.035 -1.857 -24.955 1.00 93.75 512 ALA A CA 1
ATOM 3926 C C . ALA A 1 512 ? 36.773 -0.761 -23.907 1.00 93.75 512 ALA A C 1
ATOM 3928 O O . ALA A 1 512 ? 35.688 -0.707 -23.319 1.00 93.75 512 ALA A O 1
ATOM 3929 N N . PRO A 1 513 ? 37.704 0.196 -23.732 1.00 93.75 513 PRO A N 1
ATOM 3930 C CA . PRO A 1 513 ? 37.440 1.399 -22.955 1.00 93.75 513 PRO A CA 1
ATOM 3931 C C . PRO A 1 513 ? 36.222 2.164 -23.487 1.00 93.75 513 PRO A C 1
ATOM 3933 O O . PRO A 1 513 ? 36.100 2.401 -24.689 1.00 93.75 513 PRO A O 1
ATOM 3936 N N . ALA A 1 514 ? 35.357 2.619 -22.581 1.00 93.88 514 ALA A N 1
ATOM 3937 C CA . ALA A 1 514 ? 34.154 3.379 -22.912 1.00 93.88 514 ALA A CA 1
ATOM 3938 C C . ALA A 1 514 ? 34.475 4.849 -23.243 1.00 93.88 514 ALA A C 1
ATOM 3940 O O . ALA A 1 514 ? 34.255 5.751 -22.430 1.00 93.88 514 ALA A O 1
ATOM 3941 N N . ARG A 1 515 ? 35.037 5.105 -24.428 1.00 95.31 515 ARG A N 1
ATOM 3942 C CA . ARG A 1 515 ? 35.488 6.442 -24.850 1.00 95.31 515 ARG A CA 1
ATOM 3943 C C . ARG A 1 515 ? 34.317 7.344 -25.220 1.00 95.31 515 ARG A C 1
ATOM 3945 O O . ARG A 1 515 ? 34.354 8.545 -24.952 1.00 95.31 515 ARG A O 1
ATOM 3952 N N . ARG A 1 516 ? 33.282 6.785 -25.851 1.00 96.25 516 ARG A N 1
ATOM 3953 C CA . ARG A 1 516 ? 32.121 7.539 -26.344 1.00 96.25 516 ARG A CA 1
ATOM 3954 C C . ARG A 1 516 ? 31.040 7.679 -25.272 1.00 96.25 516 ARG A C 1
ATOM 3956 O O . ARG A 1 516 ? 30.374 8.712 -25.224 1.00 96.25 516 ARG A O 1
ATOM 3963 N N . ALA A 1 517 ? 30.874 6.686 -24.397 1.00 96.69 517 ALA A N 1
ATOM 3964 C CA . ALA A 1 517 ? 29.761 6.643 -23.444 1.00 96.69 517 ALA A CA 1
ATOM 3965 C C . ALA A 1 517 ? 29.580 7.916 -22.583 1.00 96.69 517 ALA A C 1
ATOM 3967 O O . ALA A 1 517 ? 28.438 8.370 -22.475 1.00 96.69 517 ALA A O 1
ATOM 3968 N N . PRO A 1 518 ? 30.629 8.558 -22.020 1.00 97.62 518 PRO A N 1
ATOM 3969 C CA . PRO A 1 518 ? 30.440 9.695 -21.115 1.00 97.62 518 PRO A CA 1
ATOM 3970 C C . PRO A 1 518 ? 29.722 10.897 -21.746 1.00 97.62 518 PRO A C 1
ATOM 3972 O O . PRO A 1 518 ? 28.860 11.509 -21.113 1.00 97.62 518 PRO A O 1
ATOM 3975 N N . SER A 1 519 ? 30.041 11.253 -22.997 1.00 97.38 519 SER A N 1
ATOM 3976 C CA . SER A 1 519 ? 29.392 12.391 -23.669 1.00 97.38 519 SER A CA 1
ATOM 3977 C C . SER A 1 519 ? 27.933 12.090 -24.013 1.00 97.38 519 SER A C 1
ATOM 3979 O O . SER A 1 519 ? 27.058 12.938 -23.837 1.00 97.38 519 SER A O 1
ATOM 3981 N N . TRP A 1 520 ? 27.652 10.856 -24.419 1.00 98.31 520 TRP A N 1
ATOM 3982 C CA . TRP A 1 520 ? 26.307 10.390 -24.731 1.00 98.31 520 TRP A CA 1
ATOM 3983 C C . TRP A 1 520 ? 25.429 10.232 -23.488 1.00 98.31 520 TRP A C 1
ATOM 3985 O O . TRP A 1 520 ? 24.239 10.541 -23.533 1.00 98.31 520 TRP A O 1
ATOM 3995 N N . GLN A 1 521 ? 26.004 9.823 -22.356 1.00 97.81 521 GLN A N 1
ATOM 3996 C CA . GLN A 1 521 ? 25.318 9.789 -21.065 1.00 97.81 521 GLN A CA 1
ATOM 3997 C C . GLN A 1 521 ? 24.936 11.195 -20.593 1.00 97.81 521 GLN A C 1
ATOM 3999 O O . GLN A 1 521 ? 23.814 11.375 -20.120 1.00 97.81 521 GLN A O 1
ATOM 4004 N N . ARG A 1 522 ? 25.813 12.197 -20.770 1.00 97.69 522 ARG A N 1
ATOM 4005 C CA . ARG A 1 522 ? 25.479 13.608 -20.497 1.00 97.69 522 ARG A CA 1
ATOM 4006 C C . ARG A 1 522 ? 24.326 14.094 -21.371 1.00 97.69 522 ARG A C 1
ATOM 4008 O O . ARG A 1 522 ? 23.375 14.670 -20.851 1.00 97.69 522 ARG A O 1
ATOM 4015 N N . TRP A 1 523 ? 24.369 13.805 -22.674 1.00 97.81 523 TRP A N 1
ATOM 4016 C CA . TRP A 1 523 ? 23.261 14.131 -23.575 1.00 97.81 523 TRP A CA 1
ATOM 4017 C C . TRP A 1 523 ? 21.959 13.461 -23.129 1.00 97.81 523 TRP A C 1
ATOM 4019 O O . TRP A 1 523 ? 20.953 14.150 -22.975 1.00 97.81 523 TRP A O 1
ATOM 4029 N N . TRP A 1 524 ? 21.988 12.151 -22.855 1.00 96.44 524 TRP A N 1
ATOM 4030 C CA . TRP A 1 524 ? 20.827 11.390 -22.387 1.00 96.44 524 TRP A CA 1
ATOM 4031 C C . TRP A 1 524 ? 20.263 11.980 -21.096 1.00 96.44 524 TRP A C 1
ATOM 4033 O O . TRP A 1 524 ? 19.047 12.131 -20.968 1.00 96.44 524 TRP A O 1
ATOM 4043 N N . ALA A 1 525 ? 21.133 12.352 -20.151 1.00 93.75 525 ALA A N 1
ATOM 4044 C CA . ALA A 1 525 ? 20.737 12.960 -18.889 1.00 93.75 525 ALA A CA 1
ATOM 4045 C C . ALA A 1 525 ? 19.863 14.205 -19.107 1.00 93.75 525 ALA A C 1
ATOM 4047 O O . ALA A 1 525 ? 18.798 14.290 -18.488 1.00 93.75 525 ALA A O 1
ATOM 4048 N N . ALA A 1 526 ? 20.262 15.061 -20.055 1.00 95.25 526 ALA A N 1
ATOM 4049 C CA . ALA A 1 526 ? 19.602 16.314 -20.419 1.00 95.25 526 ALA A CA 1
ATOM 4050 C C . ALA A 1 526 ? 18.262 16.157 -21.166 1.00 95.25 526 ALA A C 1
ATOM 4052 O O . ALA A 1 526 ? 17.514 17.119 -21.259 1.00 95.25 526 ALA A O 1
ATOM 4053 N N . GLN A 1 527 ? 17.905 14.964 -21.659 1.00 95.44 527 GLN A N 1
ATOM 4054 C CA . GLN A 1 527 ? 16.641 14.743 -22.393 1.00 95.44 527 GLN A CA 1
ATOM 4055 C C . GLN A 1 527 ? 15.404 14.613 -21.487 1.00 95.44 527 GLN A C 1
ATOM 4057 O O . GLN A 1 527 ? 14.345 14.164 -21.929 1.00 95.44 527 GLN A O 1
ATOM 4062 N N . ARG A 1 528 ? 15.541 14.891 -20.188 1.00 94.12 528 ARG A N 1
ATOM 4063 C CA . ARG A 1 528 ? 14.443 14.778 -19.226 1.00 94.12 528 ARG A CA 1
ATOM 4064 C C . ARG A 1 528 ? 13.519 15.982 -19.362 1.00 94.12 528 ARG A C 1
ATOM 4066 O O . ARG A 1 528 ? 13.973 17.111 -19.243 1.00 94.12 528 ARG A O 1
ATOM 4073 N N . VAL A 1 529 ? 12.228 15.717 -19.526 1.00 91.69 529 VAL A N 1
ATOM 4074 C CA . VAL A 1 529 ? 11.176 16.737 -19.573 1.00 91.69 529 VAL A CA 1
ATOM 4075 C C . VAL A 1 529 ? 10.221 16.520 -18.404 1.00 91.69 529 VAL A C 1
ATOM 4077 O O . VAL A 1 529 ? 9.791 15.389 -18.162 1.00 91.69 529 VAL A O 1
ATOM 4080 N N . THR A 1 530 ? 9.901 17.591 -17.680 1.00 87.62 530 THR A N 1
ATOM 4081 C CA . THR A 1 530 ? 8.935 17.578 -16.572 1.00 87.62 530 THR A CA 1
ATOM 4082 C C . THR A 1 530 ? 7.521 17.364 -17.104 1.00 87.62 530 THR A C 1
ATOM 4084 O O . THR A 1 530 ? 7.116 18.009 -18.070 1.00 87.62 530 THR A O 1
ATOM 4087 N N . LEU A 1 531 ? 6.753 16.474 -16.472 1.00 76.50 531 LEU A N 1
ATOM 4088 C CA . LEU A 1 531 ? 5.403 16.113 -16.919 1.00 76.50 531 LEU A CA 1
ATOM 4089 C C . LEU A 1 531 ? 4.439 17.313 -17.005 1.00 76.50 531 LEU A C 1
ATOM 4091 O O . LEU A 1 531 ? 3.646 17.362 -17.937 1.00 76.50 531 LEU A O 1
ATOM 4095 N N . GLY A 1 532 ? 4.553 18.293 -16.099 1.00 61.66 532 GLY A N 1
ATOM 4096 C CA . GLY A 1 532 ? 3.711 19.502 -16.070 1.00 61.66 532 GLY A CA 1
ATOM 4097 C C . GLY A 1 532 ? 4.142 20.650 -16.994 1.00 61.66 532 GLY A C 1
ATOM 4098 O O . GLY A 1 532 ? 3.430 21.639 -17.087 1.00 61.66 532 GLY A O 1
ATOM 4099 N N . ALA A 1 533 ? 5.288 20.541 -17.675 1.00 53.94 533 ALA A N 1
ATOM 4100 C CA . ALA A 1 533 ? 5.779 21.550 -18.625 1.00 53.94 533 ALA A CA 1
ATOM 4101 C C . ALA A 1 533 ? 5.500 21.166 -20.091 1.00 53.94 533 ALA A C 1
ATOM 4103 O O . ALA A 1 533 ? 6.090 21.728 -21.014 1.00 53.94 533 ALA A O 1
ATOM 4104 N N . ARG A 1 534 ? 4.646 20.161 -20.315 1.00 53.16 534 ARG A N 1
ATOM 4105 C CA . ARG A 1 534 ? 4.234 19.756 -21.658 1.00 53.16 534 ARG A CA 1
ATOM 4106 C C . ARG A 1 534 ? 3.153 20.727 -22.150 1.00 53.16 534 ARG A C 1
ATOM 4108 O O . ARG A 1 534 ? 2.131 20.820 -21.476 1.00 53.16 534 ARG A O 1
ATOM 4115 N N . PRO A 1 535 ? 3.344 21.434 -23.278 1.00 37.34 535 PRO A N 1
ATOM 4116 C CA . PRO A 1 535 ? 2.242 22.148 -23.911 1.00 37.34 535 PRO A CA 1
ATOM 4117 C C . PRO A 1 535 ? 1.136 21.146 -24.275 1.00 37.34 535 PRO A C 1
ATOM 4119 O O . PRO A 1 535 ? 1.434 20.003 -24.631 1.00 37.34 535 PRO A O 1
ATOM 4122 N N . ASP A 1 536 ? -0.112 21.583 -24.105 1.00 39.16 536 ASP A N 1
ATOM 4123 C CA . ASP A 1 536 ? -1.353 20.819 -24.247 1.00 39.16 536 ASP A CA 1
ATOM 4124 C C . ASP A 1 536 ? -1.306 19.726 -25.326 1.00 39.16 536 ASP A C 1
ATOM 4126 O O . ASP A 1 536 ? -1.056 19.987 -26.502 1.00 39.16 536 ASP A O 1
ATOM 4130 N N . MET A 1 537 ? -1.602 18.489 -24.921 1.00 40.78 537 MET A N 1
ATOM 4131 C CA . MET A 1 537 ? -1.894 17.383 -25.835 1.00 40.78 537 MET A CA 1
ATOM 4132 C C . MET A 1 537 ? -3.374 17.031 -25.712 1.00 40.78 537 MET A C 1
ATOM 4134 O O . MET A 1 537 ? -3.748 16.203 -24.876 1.00 40.78 537 MET A O 1
ATOM 4138 N N . GLY A 1 538 ? -4.186 17.709 -26.527 1.00 33.28 538 GLY A N 1
ATOM 4139 C CA . GLY A 1 538 ? -5.541 17.276 -26.879 1.00 33.28 538 GLY A CA 1
ATOM 4140 C C . GLY A 1 538 ? -5.563 15.977 -27.676 1.00 33.28 538 GLY A C 1
ATOM 4141 O O . GLY A 1 538 ? -4.503 15.578 -28.218 1.00 33.28 538 GLY A O 1
#

Foldseek 3Di:
DVLVQVLCCVFVVQVPKDWAFDDDDQFWGWIWIDRPDAIKTKIFGPDQWDADLQPGIDGVLLLQVLQVVLQVLCVVLVAQAWDWPDWDRADDPSNTTMTMTHDFDFDPDDDAQLLQVLLRLLSQQVRFDDDVQAHQDPAQLVVLVVNLVSLVVLLVVQADFDDCLLQVLLSSQLRLVFSVQQGGKALLDPAPVQFGHDPNDRNHGDDSSVIYRTHSLLNLLSCVLNVSNDCSNCVSNVHNDDDPSSVLSSLSSVLSVLSVQLNCCVPRVVNPVSNVVSSVSNRVSNVVSSQDKFKFWDPLAATHGDDDPVAWFQAKFKFKDAQLWTFLVVLRLVQRLVSLVVVVDDPSSSVNVVVNVLVSDGNHAIWIKMWGQHPVRITMIIIHHQDDDDDAAEAEDADPDPQAQGPINCLVVLPPDHWYFHAHPVQWTEQISAFGKWWDDPQAIEHAAPVDSHHPASLVVVVVVVCVVVVGHYYHDRDGPLVCAQIFMWTAHNRPGTDTNCHYPDPNHHHHPNPPPPVVVVVSVVSIDRSVPDPDDD

Sequence (538 aa):
MKVLARSLRRVTGVPGLTVRPWRAGTDFWADLVEDGTAPSVVRSPRAERVRTSYDGDVDFGVVLEKEAVALRLMAAAGLPVPEILGRHRGTGPGEPSWLRLSLVPHDQHAELPLDRLGGIVRRLHGIRPRAAGLSPHPSWTGFVRQRLWQRLRAARRYCPLPADASLEPVVTALLGTRAAHATSLLHMDLRRENICVEGGRIAALIDLSNCIVGDPLMELGRIRGYGLLTEEFRRGYGADRFDAAASSLLDLYELDTALLLTVVSVEEFDDPVLHRDQAARATELAARIAAAPALLAFDGRALVPAADSGEAPAVADSWLVEAGGVRFLDGHRDRFTAACRRHGVAADRLGRFWAAVLGALPGEGRWFPRVELTTAGQLRYRLRPAPPRRELTPRVAADPRRSPTVKGPDLPVLAGSPETVLCTPDGLVLEGSTTSLLWWEGSTLCVPDPALPLLAGVTTAALQRRARELGIRVEPVRCRVDRLDGREVWLVNALHGIRPVLRWESAGLTAAPARRAPSWQRWWAAQRVTLGARPDMG

Mean predicted aligned error: 9.35 Å

Secondary structure (DSSP, 8-state):
-HHHHHHHHHHH--TT-EEEEEEE-SSEEEEEEESSSS-EEEEEESSSEEEETTTEEEEHHHHHHHHHHHHHHHHHTT-----EEEEE---BTTB--EEEEE-----TTPPP-HHHHHHHHHHHTT----BTTBS--S-HHHHHHHHHHHHHHHHTTTS----HHHHHHHHHHHHHT-TTT--EEE-S--SGGGEEEETTEEEEE---TT-EEE-HHHHHHHHHHTT---HHHHHHHT-S---HHHHHHHHHHHHHHHHHHHHHHHHTS--HHHHHHHHHHHHHHHHHHHHS-EEEEE-SSSEEE-----PPPSEEEE--EETTEESSHHHHHHHHHHHHHHTT--HHHHHHHHHHHHHTS-SSSEE--EEEE-TTS-EEEEE-BPPPP----PEEEE---S-TTSSSTTHHHHTTSPPEEEE-TT-BEEEESSSEEEEEETTEEEEE-TTSS----HHHHHHHHHHHHTT--EEEE--BGGGGTTSEEEEEETTTEEEE----SSTT--PPP-SSHHHHHHHHHHT-EEGGGS----

Solvent-accessible surface area (backbone atoms only — not comparable to full-atom values): 28924 Å² total; per-residue (Å²): 105,74,55,53,40,51,48,47,27,68,74,70,68,41,85,80,44,46,69,42,89,72,47,73,59,94,60,32,38,37,26,38,35,47,66,92,61,82,60,24,32,34,38,30,52,74,50,59,64,50,78,48,78,56,79,38,78,43,52,42,44,57,31,51,56,34,25,55,52,51,47,51,54,38,46,74,70,71,44,50,46,61,52,79,77,47,73,46,74,46,88,52,93,79,38,72,29,36,41,30,28,46,57,75,77,54,50,96,81,59,76,78,55,39,32,61,49,18,38,50,51,43,55,43,44,66,40,64,54,84,47,82,87,31,40,53,56,98,45,48,48,58,52,52,50,54,49,42,52,38,17,49,62,47,23,51,78,81,36,80,65,82,59,66,84,52,37,48,67,36,52,53,29,66,35,65,74,37,55,89,56,21,41,14,41,35,51,63,52,80,43,77,94,30,49,33,27,37,96,80,36,77,54,23,51,50,70,41,66,62,43,44,34,29,40,63,54,43,39,50,10,40,27,42,71,70,70,56,66,41,73,52,14,25,54,35,42,70,46,89,71,72,54,76,68,56,46,53,44,26,45,54,30,21,30,49,44,23,25,44,43,29,35,44,18,58,81,70,63,70,34,70,64,56,22,52,55,23,36,52,49,25,32,51,38,47,53,50,51,40,59,44,64,32,40,24,31,50,81,83,78,47,72,40,51,45,85,83,86,83,68,62,26,58,33,35,40,67,44,35,34,46,61,22,19,35,55,68,59,64,53,47,50,50,54,41,49,57,52,41,42,77,72,70,49,54,68,69,62,50,51,45,48,49,54,41,50,61,74,66,56,59,67,57,60,56,29,38,35,31,42,34,28,36,80,88,71,47,44,33,43,33,44,31,60,43,80,80,88,72,89,65,57,38,32,73,44,70,60,85,62,87,46,48,65,47,54,25,56,41,49,68,84,47,49,96,59,74,59,26,38,25,18,47,96,89,38,36,46,49,31,34,60,82,26,42,47,38,34,46,58,93,79,32,45,36,34,45,33,83,90,49,81,49,56,87,44,56,50,56,55,53,50,53,51,52,33,52,76,70,73,32,52,74,44,72,38,91,41,45,55,74,73,48,41,63,24,38,34,33,42,28,28,58,78,75,38,74,38,62,39,69,40,52,65,39,84,87,46,48,47,22,76,65,78,64,52,64,64,53,45,54,55,59,63,68,53,54,43,50,68,87,74,58,76,86,82,130